Protein AF-T1AI71-F1 (afdb_monomer)

pLDDT: mean 85.9, std 11.47, range [31.42, 97.62]

Structure (mmCIF, N/CA/C/O backbone):
data_AF-T1AI71-F1
#
_entry.id   AF-T1AI71-F1
#
loop_
_atom_site.group_PDB
_atom_site.id
_atom_site.type_symbol
_atom_site.label_atom_id
_atom_site.label_alt_id
_atom_site.label_comp_id
_atom_site.label_asym_id
_atom_site.label_entity_id
_atom_site.label_seq_id
_atom_site.pdbx_PDB_ins_code
_atom_site.Cartn_x
_atom_site.Cartn_y
_atom_site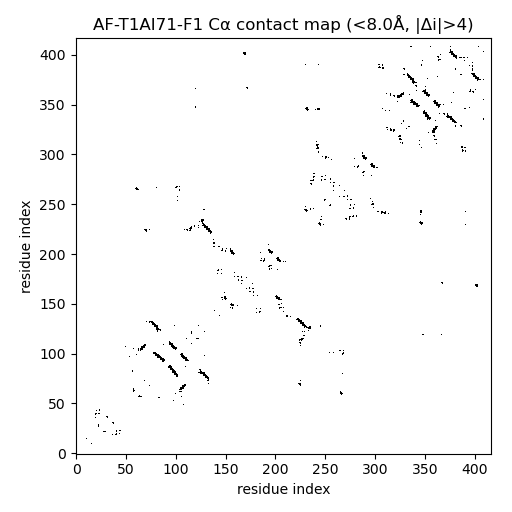.Cartn_z
_atom_site.occupancy
_atom_site.B_iso_or_equiv
_atom_site.auth_seq_id
_atom_site.auth_comp_id
_atom_site.auth_asym_id
_atom_site.auth_atom_id
_atom_site.pdbx_PDB_model_num
ATOM 1 N N . GLU A 1 1 ? -35.282 36.727 -14.142 1.00 38.72 1 GLU A N 1
ATOM 2 C CA . GLU A 1 1 ? -35.037 37.617 -12.989 1.00 38.72 1 GLU A CA 1
ATOM 3 C C . GLU A 1 1 ? -33.607 37.406 -12.494 1.00 38.72 1 GLU A C 1
ATOM 5 O O . GLU A 1 1 ? -33.327 36.439 -11.806 1.00 38.72 1 GLU A O 1
ATOM 10 N N . LYS A 1 2 ? -32.673 38.245 -12.961 1.00 39.09 2 LYS A N 1
ATOM 11 C CA . LYS A 1 2 ? -31.247 38.260 -12.585 1.00 39.09 2 LYS A CA 1
ATOM 12 C C . LYS A 1 2 ? -30.984 39.550 -11.802 1.00 39.09 2 LYS A C 1
ATOM 14 O O . LYS A 1 2 ? -30.406 40.490 -12.331 1.00 39.09 2 LYS A O 1
ATOM 19 N N . PHE A 1 3 ? -31.472 39.623 -10.570 1.00 41.50 3 PHE A N 1
ATOM 20 C CA . PHE A 1 3 ? -31.113 40.701 -9.652 1.00 41.50 3 PHE A CA 1
ATOM 21 C C . PHE A 1 3 ? -30.602 40.059 -8.369 1.00 41.50 3 PHE A C 1
ATOM 23 O O . PHE A 1 3 ? -31.386 39.696 -7.495 1.00 41.50 3 PHE A O 1
ATOM 30 N N . GLY A 1 4 ? -29.280 39.888 -8.280 1.00 47.91 4 GLY A N 1
ATOM 31 C CA . GLY A 1 4 ? -28.628 39.650 -6.999 1.00 47.91 4 GLY A CA 1
ATOM 32 C C . GLY A 1 4 ? -28.888 40.872 -6.127 1.00 47.91 4 GLY A C 1
ATOM 33 O O . GLY A 1 4 ? -28.413 41.963 -6.433 1.00 47.91 4 GLY A O 1
ATOM 34 N N . ARG A 1 5 ? -29.731 40.722 -5.105 1.00 59.28 5 ARG A N 1
ATOM 35 C CA . ARG A 1 5 ? -29.963 41.777 -4.121 1.00 59.28 5 ARG A CA 1
ATOM 36 C C . ARG A 1 5 ? -28.754 41.800 -3.193 1.00 59.28 5 ARG A C 1
ATOM 38 O O . ARG A 1 5 ? -28.598 40.899 -2.378 1.00 59.28 5 ARG A O 1
ATOM 45 N N . THR A 1 6 ? -27.902 42.809 -3.335 1.00 53.38 6 THR A N 1
ATOM 46 C CA . THR A 1 6 ? -26.833 43.079 -2.371 1.00 53.38 6 THR A CA 1
ATOM 47 C C . THR A 1 6 ? -27.471 43.627 -1.097 1.00 53.38 6 THR A C 1
ATOM 49 O O . THR A 1 6 ? -28.117 44.672 -1.128 1.00 53.38 6 THR A O 1
ATOM 52 N N . LEU A 1 7 ? -27.339 42.893 0.005 1.00 59.06 7 LEU A N 1
ATOM 53 C CA . LEU A 1 7 ? -27.780 43.302 1.337 1.00 59.06 7 LEU A CA 1
ATOM 54 C C . LEU A 1 7 ? -26.537 43.596 2.173 1.00 59.06 7 LEU A C 1
ATOM 56 O O . LEU A 1 7 ? -25.740 42.697 2.434 1.00 59.06 7 LEU A O 1
ATOM 60 N N . GLU A 1 8 ? -26.373 44.851 2.580 1.00 55.28 8 GLU A N 1
ATOM 61 C CA . GLU A 1 8 ? -25.350 45.244 3.546 1.00 55.28 8 GLU A CA 1
ATOM 62 C C . GLU A 1 8 ? -25.909 45.029 4.953 1.00 55.28 8 GLU A C 1
ATOM 64 O O . GLU A 1 8 ? -26.863 45.686 5.371 1.00 55.28 8 GLU A O 1
ATOM 69 N N . LEU A 1 9 ? -25.352 44.050 5.662 1.00 60.12 9 LEU A N 1
ATOM 70 C CA . LEU A 1 9 ? -25.762 43.687 7.013 1.00 60.12 9 LEU A CA 1
ATOM 71 C C . LEU A 1 9 ? -24.630 44.051 7.971 1.00 60.12 9 LEU A C 1
ATOM 73 O O . LEU A 1 9 ? -23.521 43.532 7.862 1.00 60.12 9 LEU A O 1
ATOM 77 N N . TYR A 1 10 ? -24.925 44.954 8.902 1.00 53.47 10 TYR A N 1
ATOM 78 C CA . TYR A 1 10 ? -24.028 45.341 9.986 1.00 53.47 10 TYR A CA 1
ATOM 79 C C . TYR A 1 10 ? -24.451 44.585 11.246 1.00 53.47 10 TYR A C 1
A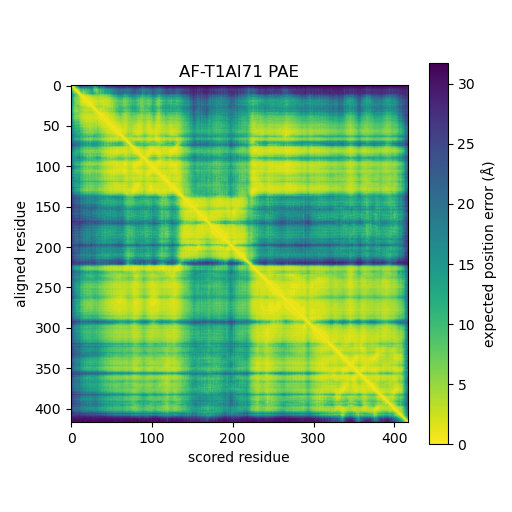TOM 81 O O . TYR A 1 10 ? -25.598 44.693 11.675 1.00 53.47 10 TYR A O 1
ATOM 89 N N . GLY A 1 11 ? -23.541 43.807 11.826 1.00 64.88 11 GLY A N 1
ATOM 90 C CA . GLY A 1 11 ? -23.810 42.986 13.005 1.00 64.88 11 GLY A CA 1
ATOM 91 C C . GLY A 1 11 ? -22.533 42.665 13.769 1.00 64.88 11 GLY A C 1
ATOM 92 O O . GLY A 1 11 ? -21.430 42.965 13.305 1.00 64.88 11 GLY A O 1
ATOM 93 N N . SER A 1 12 ? -22.680 42.074 14.953 1.00 74.88 12 SER A N 1
ATOM 94 C CA . SER A 1 12 ? -21.537 41.570 15.715 1.00 74.88 12 SER A CA 1
ATOM 95 C C . SER A 1 12 ? -20.873 40.387 14.992 1.00 74.88 12 SER A C 1
ATOM 97 O O . SER A 1 12 ? -21.471 39.769 14.108 1.00 74.88 12 SER A O 1
ATOM 99 N N . THR A 1 13 ? -19.645 40.026 15.375 1.00 74.44 13 THR A N 1
ATOM 100 C CA . THR A 1 13 ? -18.952 38.844 14.828 1.00 74.44 13 THR A CA 1
ATOM 101 C C . THR A 1 13 ? -19.789 37.564 14.974 1.00 74.44 13 THR A C 1
ATOM 103 O O . THR A 1 13 ? -19.812 36.738 14.063 1.00 74.44 13 THR A O 1
ATOM 106 N N . GLU A 1 14 ? -20.534 37.426 16.077 1.00 77.38 14 GLU A N 1
ATOM 107 C CA . GLU A 1 14 ? -21.436 36.291 16.318 1.00 77.38 14 GLU A CA 1
ATOM 108 C C . GLU A 1 14 ? -22.623 36.277 15.347 1.00 77.38 14 GLU A C 1
ATOM 110 O O . GLU A 1 14 ? -22.980 35.219 14.827 1.00 77.38 14 GLU A O 1
ATOM 115 N N . ASP A 1 15 ? -23.207 37.440 15.042 1.00 79.19 15 ASP A N 1
ATOM 116 C CA . ASP A 1 15 ? -24.318 37.544 14.089 1.00 79.19 15 ASP A CA 1
ATOM 117 C C . ASP A 1 15 ? -23.875 37.149 12.677 1.00 79.19 15 ASP A C 1
ATOM 119 O O . ASP A 1 15 ? -24.578 36.417 11.979 1.00 79.19 15 ASP A O 1
ATOM 123 N N . VAL A 1 16 ? -22.677 37.580 12.269 1.00 80.00 16 VAL A N 1
ATOM 124 C CA . VAL A 1 16 ? -22.091 37.234 10.967 1.00 80.00 16 VAL A CA 1
ATOM 125 C C . VAL A 1 16 ? -21.820 35.733 10.866 1.00 80.00 16 VAL A C 1
ATOM 127 O O . VAL A 1 16 ? -22.204 35.110 9.874 1.00 80.00 16 VAL A O 1
ATOM 130 N N . GLN A 1 17 ? -21.246 35.124 11.905 1.00 80.44 17 GLN A N 1
ATOM 131 C CA . GLN A 1 17 ? -21.021 33.679 11.948 1.00 80.44 17 GLN A CA 1
ATOM 132 C C . GLN A 1 17 ? -22.342 32.895 11.892 1.00 80.44 17 GLN A C 1
ATOM 134 O O . GLN A 1 17 ? -22.463 31.927 11.140 1.00 80.44 17 GLN A O 1
ATOM 139 N N . ARG A 1 18 ? -23.373 33.357 12.609 1.00 84.06 18 ARG A N 1
ATOM 140 C CA . ARG A 1 18 ? -24.712 32.753 12.594 1.00 84.06 18 ARG A CA 1
ATOM 141 C C . ARG A 1 18 ? -25.387 32.863 11.228 1.00 84.06 18 ARG A C 1
ATOM 143 O O . ARG A 1 18 ? -26.072 31.935 10.803 1.00 84.06 18 ARG A O 1
ATOM 150 N N . MET A 1 19 ? -25.195 33.970 10.512 1.00 82.44 19 MET A N 1
ATOM 151 C CA . MET A 1 19 ? -25.689 34.115 9.138 1.00 82.44 19 MET A CA 1
ATOM 152 C C . MET A 1 19 ? -25.006 33.142 8.178 1.00 82.44 19 MET A C 1
ATOM 154 O O . MET A 1 19 ? -25.689 32.502 7.374 1.00 82.44 19 MET A O 1
ATOM 158 N N . VAL A 1 20 ? -23.680 32.995 8.278 1.00 84.25 20 VAL A N 1
ATOM 159 C CA . VAL A 1 20 ? -22.929 31.998 7.503 1.00 84.25 20 VAL A CA 1
ATOM 160 C C . VAL A 1 20 ? -23.467 30.596 7.806 1.00 84.25 20 VAL A C 1
ATOM 162 O O . VAL A 1 20 ? -23.832 29.873 6.878 1.00 84.25 20 VAL A O 1
ATOM 165 N N . GLU A 1 21 ? -23.657 30.247 9.079 1.00 83.50 21 GLU A N 1
ATOM 166 C CA . GLU A 1 21 ? -24.233 28.962 9.492 1.00 83.50 21 GLU A CA 1
ATOM 167 C C . GLU A 1 21 ? -25.629 28.716 8.897 1.00 83.50 21 GLU A C 1
ATOM 169 O O . GLU A 1 21 ? -25.898 27.651 8.331 1.00 83.50 21 GLU A O 1
ATOM 174 N N . LEU A 1 22 ? -26.525 29.705 8.985 1.00 85.75 22 LEU A N 1
ATOM 175 C CA . LEU A 1 22 ? -27.879 29.615 8.437 1.00 85.75 22 LEU A CA 1
ATOM 176 C C . LEU A 1 22 ? -27.865 29.449 6.916 1.00 85.75 22 LEU A C 1
ATOM 178 O O . LEU A 1 22 ? -28.689 28.690 6.395 1.00 85.75 22 LEU A O 1
ATOM 182 N N . SER A 1 23 ? -26.932 30.114 6.227 1.00 84.94 23 SER A N 1
ATOM 183 C CA . SER A 1 23 ? -26.770 30.000 4.777 1.00 84.94 23 SER A CA 1
ATOM 184 C C . SER A 1 23 ? -26.378 28.585 4.354 1.00 84.94 23 SER A C 1
ATOM 186 O O . SER A 1 23 ? -26.981 28.041 3.428 1.00 84.94 23 SER A O 1
ATOM 188 N N . VAL A 1 24 ? -25.463 27.940 5.089 1.00 84.56 24 VAL A N 1
ATOM 189 C CA . VAL A 1 24 ? -25.078 26.541 4.857 1.00 84.56 24 VAL A CA 1
ATOM 190 C C . VAL A 1 24 ? -26.244 25.607 5.183 1.00 84.56 24 VAL A C 1
ATOM 192 O O . VAL A 1 24 ? -26.643 24.787 4.354 1.00 84.56 24 VAL A O 1
ATOM 195 N N . LYS A 1 25 ? -26.851 25.770 6.367 1.00 84.69 25 LYS A N 1
ATOM 196 C CA . LYS A 1 25 ? -27.935 24.910 6.867 1.00 84.69 25 LYS A CA 1
ATOM 197 C C . LYS A 1 25 ? -29.139 24.864 5.923 1.00 84.69 25 LYS A C 1
ATOM 199 O O . LYS A 1 25 ? -29.709 23.791 5.721 1.00 84.69 25 LYS A O 1
ATOM 204 N N . HIS A 1 26 ? -29.513 26.004 5.342 1.00 86.75 26 HIS A N 1
ATOM 205 C CA . HIS A 1 26 ? -30.666 26.126 4.442 1.00 86.75 26 HIS A CA 1
ATOM 206 C C . HIS A 1 26 ? -30.288 26.093 2.953 1.00 86.75 26 HIS A C 1
ATOM 208 O O . HIS A 1 26 ? -31.158 26.323 2.117 1.00 86.75 26 HIS A O 1
ATOM 214 N N . LYS A 1 27 ? -29.025 25.782 2.612 1.00 82.62 27 LYS A N 1
ATOM 215 C CA . LYS A 1 27 ? -28.511 25.736 1.229 1.00 82.62 27 LYS A CA 1
ATOM 216 C C . LYS A 1 27 ? -28.829 27.008 0.429 1.00 82.62 27 LYS A C 1
ATOM 218 O O . LYS A 1 27 ? -29.265 26.936 -0.719 1.00 82.62 27 LYS A O 1
ATOM 223 N N . LEU A 1 28 ? -28.657 28.169 1.055 1.00 83.75 28 LEU A N 1
ATOM 224 C CA . LEU A 1 28 ? -28.941 29.451 0.418 1.00 83.75 28 LEU A CA 1
ATOM 225 C C . LEU A 1 28 ? -27.837 29.799 -0.591 1.00 83.75 28 LEU A C 1
ATOM 227 O O . LEU A 1 28 ? -26.647 29.679 -0.288 1.00 83.75 28 LEU A O 1
ATOM 231 N N . ASP A 1 29 ? -28.235 30.275 -1.771 1.00 81.25 29 ASP A N 1
ATOM 232 C CA . ASP A 1 29 ? -27.316 30.807 -2.782 1.00 81.25 29 ASP A CA 1
ATOM 233 C C . ASP A 1 29 ? -26.970 32.268 -2.453 1.00 81.25 29 ASP A C 1
ATOM 235 O O . ASP A 1 29 ? -27.597 33.216 -2.927 1.00 81.25 29 ASP A O 1
ATOM 239 N N . VAL A 1 30 ? -26.032 32.438 -1.522 1.00 81.12 30 VAL A N 1
ATOM 240 C CA . VAL A 1 30 ? -25.548 33.738 -1.036 1.00 81.12 30 VAL A CA 1
ATOM 241 C C . VAL A 1 30 ? -24.072 33.850 -1.381 1.00 81.12 30 VAL A C 1
ATOM 243 O O . VAL A 1 30 ? -23.360 32.861 -1.294 1.00 81.12 30 VAL A O 1
ATOM 246 N N . THR A 1 31 ? -23.575 35.034 -1.717 1.00 81.50 31 THR A N 1
ATOM 247 C CA . THR A 1 31 ? -22.132 35.299 -1.824 1.00 81.50 31 THR A CA 1
ATOM 248 C C . THR A 1 31 ? -21.818 36.490 -0.943 1.00 81.50 31 THR A C 1
ATOM 250 O O . THR A 1 31 ? -22.474 37.525 -1.053 1.00 81.50 31 THR A O 1
ATOM 253 N N . PHE A 1 32 ? -20.846 36.341 -0.049 1.00 82.81 32 PHE A N 1
ATOM 254 C CA . PHE A 1 32 ? -20.411 37.427 0.818 1.00 82.81 32 PHE A CA 1
ATOM 255 C C . PHE A 1 32 ? -19.390 38.295 0.083 1.00 82.81 32 PHE A C 1
ATOM 257 O O . PHE A 1 32 ? -18.566 37.788 -0.677 1.00 82.81 32 PHE A O 1
ATOM 264 N N . THR A 1 33 ? -19.427 39.606 0.309 1.00 83.94 33 THR A N 1
ATOM 265 C CA . THR A 1 33 ? -18.428 40.523 -0.260 1.00 83.94 33 THR A CA 1
ATOM 266 C C . THR A 1 33 ? -17.045 40.304 0.363 1.00 83.94 33 THR A C 1
ATOM 268 O O . THR A 1 33 ? -16.039 40.482 -0.315 1.00 83.94 33 THR A O 1
ATOM 271 N N . ASP A 1 34 ? -16.989 39.891 1.635 1.00 82.69 34 ASP A N 1
ATOM 272 C CA . ASP A 1 34 ? -15.746 39.516 2.316 1.00 82.69 34 ASP A CA 1
ATOM 273 C C . ASP A 1 34 ? -15.321 38.085 1.916 1.00 82.69 34 ASP A C 1
ATOM 275 O O . ASP A 1 34 ? -16.065 37.132 2.187 1.00 82.69 34 ASP A O 1
ATOM 279 N N . PRO A 1 35 ? -14.131 37.899 1.306 1.00 85.44 35 PRO A N 1
ATOM 280 C CA . PRO A 1 35 ? -13.604 36.582 0.954 1.00 85.44 35 PRO A CA 1
ATOM 281 C C . PRO A 1 35 ? -13.530 35.607 2.135 1.00 85.44 35 PRO A C 1
ATOM 283 O O . PRO A 1 35 ? -13.861 34.436 1.962 1.00 85.44 35 PRO A O 1
ATOM 286 N N . ARG A 1 36 ? -13.196 36.082 3.343 1.00 84.50 36 ARG A N 1
ATOM 287 C CA . ARG A 1 36 ? -13.057 35.229 4.538 1.00 84.50 36 ARG A CA 1
ATOM 288 C C . ARG A 1 36 ? -14.378 34.589 4.952 1.00 84.50 36 ARG A C 1
ATOM 290 O O . ARG A 1 36 ? -14.404 33.472 5.453 1.00 84.50 36 ARG A O 1
ATOM 297 N N . LEU A 1 37 ? -15.496 35.283 4.733 1.00 84.88 37 LEU A N 1
ATOM 298 C CA . LEU A 1 37 ? -16.827 34.746 5.025 1.00 84.88 37 LEU A CA 1
ATOM 299 C C . LEU A 1 37 ? -17.258 33.699 3.996 1.00 84.88 37 LEU A C 1
ATOM 301 O O . LEU A 1 37 ? -17.994 32.774 4.337 1.00 84.88 37 LEU A O 1
ATOM 305 N N . ASN A 1 38 ? -16.790 33.813 2.750 1.00 84.06 38 ASN A N 1
ATOM 306 C CA . ASN A 1 38 ? -16.987 32.761 1.755 1.00 84.06 38 ASN A CA 1
ATOM 307 C C . ASN A 1 38 ? -16.142 31.523 2.076 1.00 84.06 38 ASN A C 1
ATOM 309 O O . ASN A 1 38 ? -16.671 30.421 1.967 1.00 84.06 38 ASN A O 1
ATOM 313 N N . GLU A 1 39 ? -14.891 31.699 2.512 1.00 85.00 39 GLU A N 1
ATOM 314 C CA . GLU A 1 39 ? -14.028 30.610 3.000 1.00 85.00 39 GLU A CA 1
ATOM 315 C C . GLU A 1 39 ? -14.681 29.896 4.191 1.00 85.00 39 GLU A C 1
ATOM 317 O O . GLU A 1 39 ? -14.934 28.697 4.120 1.00 85.00 39 GLU A O 1
ATOM 322 N N . LEU A 1 40 ? -15.107 30.639 5.220 1.00 85.12 40 LEU A N 1
ATOM 323 C CA . LEU A 1 40 ? -15.814 30.074 6.373 1.00 85.12 40 LEU A CA 1
ATOM 324 C C . LEU A 1 40 ? -17.098 29.331 5.966 1.00 85.12 40 LEU A C 1
ATOM 326 O O . LEU A 1 40 ? -17.397 28.260 6.490 1.00 85.12 40 LEU A O 1
ATOM 330 N N . ARG A 1 41 ? -17.877 29.873 5.019 1.00 85.62 41 ARG A N 1
ATOM 331 C CA . ARG A 1 41 ? -19.079 29.197 4.504 1.00 85.62 41 ARG A CA 1
ATOM 332 C C . ARG A 1 41 ? -18.736 27.881 3.810 1.00 85.62 41 ARG A C 1
ATOM 334 O O . ARG A 1 41 ? -19.478 26.913 3.972 1.00 85.62 41 ARG A O 1
ATOM 341 N N . GLN A 1 42 ? -17.658 27.857 3.028 1.00 84.25 42 GLN A N 1
ATOM 342 C CA . GLN A 1 42 ? -17.171 26.645 2.373 1.00 84.25 42 GLN A CA 1
ATOM 343 C C . GLN A 1 42 ? -16.729 25.617 3.414 1.00 84.25 42 GLN A C 1
ATOM 345 O O . GLN A 1 42 ? -17.255 24.509 3.398 1.00 84.25 42 GLN A O 1
ATOM 350 N N . GLU A 1 43 ? -15.893 26.004 4.379 1.00 83.88 43 GLU A N 1
ATOM 351 C CA . GLU A 1 43 ? -15.438 25.134 5.471 1.00 83.88 43 GLU A CA 1
ATOM 352 C C . GLU A 1 43 ? -16.614 24.552 6.270 1.00 83.88 43 GLU A C 1
ATOM 354 O O . GLU A 1 43 ? -16.699 23.343 6.484 1.00 83.88 43 GLU A O 1
ATOM 359 N N . MET A 1 44 ? -17.584 25.383 6.666 1.00 85.62 44 MET A N 1
ATOM 360 C CA . MET A 1 44 ? -18.784 24.919 7.372 1.00 85.62 44 MET A CA 1
ATOM 361 C C . MET A 1 44 ? -19.656 23.998 6.507 1.00 85.62 44 MET A C 1
ATOM 363 O O . MET A 1 44 ? -20.271 23.058 7.021 1.00 85.62 44 MET A O 1
ATOM 367 N N . GLY A 1 45 ? -19.731 24.262 5.200 1.00 84.94 45 GLY A N 1
ATOM 368 C CA . GLY A 1 45 ? -20.412 23.408 4.230 1.00 84.94 45 GLY A CA 1
ATOM 369 C C . GLY A 1 45 ? -19.762 22.036 4.108 1.00 84.94 45 GLY A C 1
ATOM 370 O O . GLY A 1 45 ? -20.462 21.025 4.195 1.00 84.94 45 GLY A O 1
ATOM 371 N N . GLU A 1 46 ? -18.437 22.002 3.987 1.00 84.50 46 GLU A N 1
ATOM 372 C CA . GLU A 1 46 ? -17.640 20.777 3.963 1.00 84.50 46 GLU A CA 1
ATOM 373 C C . GLU A 1 46 ? -17.817 19.983 5.260 1.00 84.50 46 GLU A C 1
ATOM 375 O O . GLU A 1 46 ? -18.160 18.803 5.210 1.00 84.50 46 GLU A O 1
ATOM 380 N N . GLN A 1 47 ? -17.712 20.631 6.423 1.00 85.44 47 GLN A N 1
ATOM 381 C CA . GLN A 1 47 ? -17.943 19.998 7.727 1.00 85.44 47 GLN A CA 1
ATOM 382 C C . GLN A 1 47 ? -19.343 19.373 7.832 1.00 85.44 47 GLN A C 1
ATOM 384 O O . GLN A 1 47 ? -19.487 18.225 8.260 1.00 85.44 47 GLN A O 1
ATOM 389 N N . GLN A 1 48 ? -20.398 20.079 7.400 1.00 85.44 48 GLN A N 1
ATOM 390 C CA . GLN A 1 48 ? -21.754 19.517 7.389 1.00 85.44 48 GLN A CA 1
ATOM 391 C C . GLN A 1 48 ? -21.905 18.352 6.4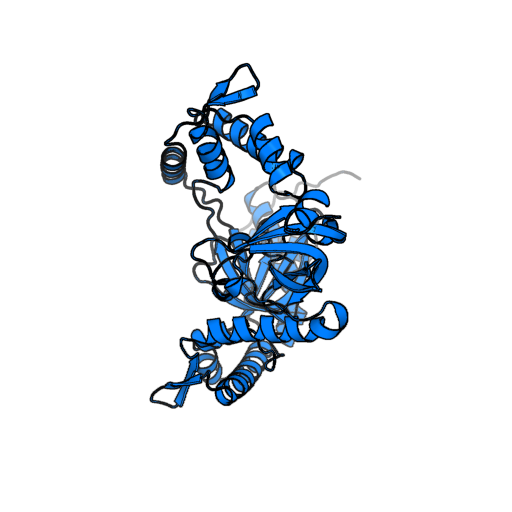04 1.00 85.44 48 GLN A C 1
ATOM 393 O O . GLN A 1 48 ? -22.647 17.408 6.690 1.00 85.44 48 GLN A O 1
ATOM 398 N N . GLN A 1 49 ? -21.245 18.404 5.245 1.00 87.12 49 GLN A N 1
ATOM 399 C CA . GLN A 1 49 ? -21.259 17.316 4.270 1.00 87.12 49 GLN A CA 1
ATOM 400 C C . GLN A 1 49 ? -20.560 16.073 4.828 1.00 87.12 49 GLN A C 1
ATOM 402 O O . GLN A 1 49 ? -21.144 14.988 4.797 1.00 87.12 49 GLN A O 1
ATOM 407 N N . ILE A 1 50 ? -19.368 16.240 5.404 1.00 90.44 50 ILE A N 1
ATOM 408 C CA . ILE A 1 50 ? -18.606 15.171 6.057 1.00 90.44 50 ILE A CA 1
ATOM 409 C C . ILE A 1 50 ? -19.438 14.550 7.178 1.00 90.44 50 ILE A C 1
ATOM 411 O O . ILE A 1 50 ? -19.633 13.337 7.194 1.00 90.44 50 ILE A O 1
ATOM 415 N N . ALA A 1 51 ? -20.020 15.366 8.061 1.00 88.44 51 ALA A N 1
ATOM 416 C CA . ALA A 1 51 ? -20.852 14.877 9.157 1.00 88.44 51 ALA A CA 1
ATOM 417 C C . ALA A 1 51 ? -22.057 14.053 8.666 1.00 88.44 51 ALA A C 1
ATOM 419 O O . ALA A 1 51 ? -22.401 13.039 9.271 1.00 88.44 51 ALA A O 1
ATOM 420 N N . ARG A 1 52 ? -22.691 14.440 7.548 1.00 89.94 52 ARG A N 1
ATOM 421 C CA . ARG A 1 52 ? -23.788 13.659 6.941 1.00 89.94 52 ARG A CA 1
ATOM 422 C C . ARG A 1 52 ? -23.311 12.311 6.412 1.00 89.94 52 ARG A C 1
ATOM 424 O O . ARG A 1 52 ? -23.999 11.316 6.619 1.00 89.94 52 ARG A O 1
ATOM 431 N N . VAL A 1 53 ? -22.164 12.291 5.737 1.00 91.56 53 VAL A N 1
ATOM 432 C CA . VAL A 1 53 ? -21.563 11.077 5.165 1.00 91.56 53 VAL A CA 1
ATOM 433 C C . VAL A 1 53 ? -21.095 10.119 6.262 1.00 91.56 53 VAL A C 1
ATOM 435 O O . VAL A 1 53 ? -21.280 8.910 6.145 1.00 91.56 53 VAL A O 1
ATOM 438 N N . LEU A 1 54 ? -20.531 10.652 7.346 1.00 94.56 54 LEU A N 1
ATOM 439 C CA . LEU A 1 54 ? -20.027 9.860 8.464 1.00 94.56 54 LEU A CA 1
ATOM 440 C C . LEU A 1 54 ? -21.112 9.422 9.442 1.00 94.56 54 LEU A C 1
ATOM 442 O O . LEU A 1 54 ? -20.888 8.462 10.165 1.00 94.56 54 LEU A O 1
ATOM 446 N N . LYS A 1 55 ? -22.282 10.069 9.477 1.00 94.00 55 LYS A N 1
ATOM 447 C CA . LYS A 1 55 ? -23.369 9.711 10.400 1.00 94.00 55 LYS A CA 1
ATOM 448 C C . LYS A 1 55 ? -23.654 8.195 10.479 1.00 94.00 55 LYS A C 1
ATOM 450 O O . LYS A 1 55 ? -23.611 7.679 11.594 1.00 94.00 55 LYS A O 1
ATOM 455 N N . PRO A 1 56 ? -23.891 7.463 9.369 1.00 95.06 56 PRO A N 1
ATOM 456 C CA . PRO A 1 56 ? -24.117 6.017 9.442 1.00 95.06 56 PRO A CA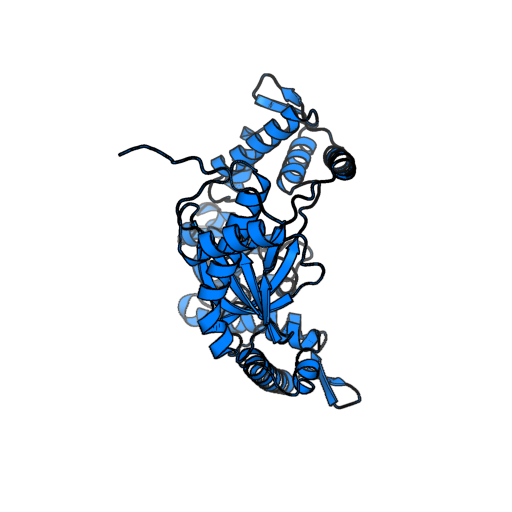 1
ATOM 457 C C . PRO A 1 56 ? -22.895 5.246 9.961 1.00 95.06 56 PRO A C 1
ATOM 459 O O . PRO A 1 56 ? -23.054 4.271 10.687 1.00 95.06 56 PRO A O 1
ATOM 462 N N . VAL A 1 57 ? -21.680 5.694 9.629 1.00 94.88 57 VAL A N 1
ATOM 463 C CA . VAL A 1 57 ? -20.427 5.083 10.101 1.00 94.88 57 VAL A CA 1
ATOM 464 C C . VAL A 1 57 ? -20.279 5.257 11.614 1.00 94.88 57 VAL A C 1
ATOM 466 O O . VAL A 1 57 ? -19.984 4.303 12.321 1.00 94.88 57 VAL A O 1
ATOM 469 N N . LEU A 1 58 ? -20.534 6.461 12.124 1.00 95.56 58 LEU A N 1
ATOM 470 C CA . LEU A 1 58 ? -20.465 6.789 13.549 1.00 95.56 58 LEU A CA 1
ATOM 471 C C . LEU A 1 58 ? -21.502 6.011 14.368 1.00 95.56 58 LEU A C 1
ATOM 473 O O . LEU A 1 58 ? -21.190 5.505 15.445 1.00 95.56 58 LEU A O 1
ATOM 477 N N . GLU A 1 59 ? -22.718 5.862 13.836 1.00 94.81 59 GLU A N 1
ATOM 478 C CA . GLU A 1 59 ? -23.767 5.035 14.441 1.00 94.81 59 GLU A CA 1
ATOM 479 C C . GLU A 1 59 ? -23.353 3.556 14.518 1.00 94.81 59 GLU A C 1
ATOM 481 O O . GLU A 1 59 ? -23.559 2.928 15.556 1.00 94.81 59 GLU A O 1
ATOM 486 N N . GLN A 1 60 ? -22.730 3.021 13.460 1.00 94.00 60 GLN A N 1
ATOM 487 C CA . GLN A 1 60 ? -22.216 1.646 13.414 1.00 94.00 60 GLN A CA 1
ATOM 488 C C . GLN A 1 60 ? -21.015 1.419 14.338 1.00 94.00 60 GLN A C 1
ATOM 490 O O . GLN A 1 60 ? -20.906 0.359 14.950 1.00 94.00 60 GLN A O 1
ATOM 495 N N . GLU A 1 61 ? -20.120 2.398 14.457 1.00 94.62 61 GLU A N 1
ATOM 496 C CA . GLU A 1 61 ? -18.960 2.343 15.352 1.00 94.62 61 GLU A CA 1
ATOM 497 C C . GLU A 1 61 ? -19.313 2.645 16.814 1.00 94.62 61 GLU A C 1
ATOM 499 O O . GLU A 1 61 ? -18.463 2.502 17.690 1.00 94.62 61 GLU A O 1
ATOM 504 N N . HIS A 1 62 ? -20.555 3.049 17.096 1.00 92.69 62 HIS A N 1
ATOM 505 C CA . HIS A 1 62 ? -21.000 3.484 18.421 1.00 92.69 62 HIS A CA 1
ATOM 506 C C . HIS A 1 62 ? -20.125 4.602 19.019 1.00 92.69 62 HIS A C 1
ATOM 508 O O . HIS A 1 62 ? -19.955 4.694 20.235 1.00 92.69 62 HIS A O 1
ATOM 514 N N . THR A 1 63 ? -19.609 5.492 18.167 1.00 90.19 63 THR A N 1
ATOM 515 C CA . THR A 1 63 ? -18.801 6.653 18.562 1.00 90.19 63 THR A CA 1
ATOM 516 C C . THR A 1 63 ? -19.412 7.943 18.031 1.00 90.19 63 THR A C 1
ATOM 518 O O . THR A 1 63 ? -20.159 7.954 17.056 1.00 90.19 63 THR A O 1
ATOM 521 N N . ARG A 1 64 ? -19.119 9.060 18.694 1.00 86.12 64 ARG A N 1
ATOM 522 C CA . ARG A 1 64 ? -19.477 10.407 18.216 1.00 86.12 64 ARG A CA 1
ATOM 523 C C . ARG A 1 64 ? -18.258 11.192 17.749 1.00 86.12 64 ARG A C 1
ATOM 525 O O . ARG A 1 64 ? -18.410 12.307 17.260 1.00 86.12 64 ARG A O 1
ATOM 532 N N . GLU A 1 65 ? -17.070 10.627 17.924 1.00 88.88 65 GLU A N 1
ATOM 533 C CA . GLU A 1 65 ? -15.814 11.298 17.640 1.00 88.88 65 GLU A CA 1
ATOM 534 C C . GLU A 1 65 ? -15.348 10.972 16.224 1.00 88.88 65 GLU A C 1
ATOM 536 O O . GLU A 1 65 ? -15.122 9.812 15.869 1.00 88.88 65 GLU A O 1
ATOM 541 N N . PHE A 1 66 ? -15.170 12.020 15.423 1.00 92.94 66 PHE A N 1
ATOM 542 C CA . PHE A 1 66 ? -14.465 11.928 14.156 1.00 92.94 66 PHE A CA 1
ATOM 543 C C . PHE A 1 66 ? -13.413 13.026 14.046 1.00 92.94 66 PHE A C 1
ATOM 545 O O . PHE A 1 66 ? -13.523 14.080 14.674 1.00 92.94 66 PHE A O 1
ATOM 552 N N . VAL A 1 67 ? -12.395 12.765 13.235 1.00 91.94 67 VAL A N 1
ATOM 553 C CA . VAL A 1 67 ? -11.307 13.693 12.932 1.00 91.94 67 VAL A CA 1
ATOM 554 C C . VAL A 1 67 ? -11.243 13.855 11.423 1.00 91.94 67 VAL A C 1
ATOM 556 O O . VAL A 1 67 ? -11.153 12.867 10.695 1.00 91.94 67 VAL A O 1
ATOM 559 N N . GLN A 1 68 ? -11.286 15.094 10.939 1.00 91.56 68 GLN A N 1
ATOM 560 C CA . GLN A 1 68 ? -10.929 15.383 9.555 1.00 91.56 68 GLN A CA 1
ATOM 561 C C . GLN A 1 68 ? -9.406 15.433 9.458 1.00 91.56 68 GLN A C 1
ATOM 563 O O . GLN A 1 68 ? -8.759 16.269 10.073 1.00 91.56 68 GLN A O 1
ATOM 568 N N . VAL A 1 69 ? -8.830 14.508 8.703 1.00 88.25 69 VAL A N 1
ATOM 569 C CA . VAL A 1 69 ? -7.389 14.373 8.542 1.00 88.25 69 VAL A CA 1
ATOM 570 C C . VAL A 1 69 ? -6.915 15.248 7.391 1.00 88.25 69 VAL A C 1
ATOM 572 O O . VAL A 1 69 ? -7.328 15.081 6.239 1.00 88.25 69 VAL A O 1
ATOM 575 N N . SER A 1 70 ? -5.976 16.137 7.701 1.00 83.94 70 SER A N 1
ATOM 576 C CA . SER A 1 70 ? -5.263 16.969 6.737 1.00 83.94 70 SER A CA 1
ATOM 577 C C . SER A 1 70 ? -3.752 16.709 6.792 1.00 83.94 70 SER A C 1
ATOM 579 O O . SER A 1 70 ? -3.229 16.086 7.716 1.00 83.94 70 SER A O 1
ATOM 581 N N . LYS A 1 71 ? -3.007 17.194 5.788 1.00 74.69 71 LYS A N 1
ATOM 582 C CA . LYS A 1 71 ? -1.533 17.091 5.767 1.00 74.69 71 LYS A CA 1
ATOM 583 C C . LYS A 1 71 ? -0.866 17.839 6.933 1.00 74.69 71 LYS A C 1
ATOM 585 O O . LYS A 1 71 ? 0.296 17.562 7.236 1.00 74.69 71 LYS A O 1
ATOM 590 N N . ASP A 1 72 ? -1.570 18.797 7.530 1.00 74.31 72 ASP A N 1
ATOM 591 C CA . ASP A 1 72 ? -1.050 19.680 8.571 1.00 74.31 72 ASP A CA 1
ATOM 592 C C . ASP A 1 72 ? -1.427 19.189 9.976 1.00 74.31 72 ASP A C 1
ATOM 594 O O . ASP A 1 72 ? -0.649 19.383 10.907 1.00 74.31 72 ASP A O 1
ATOM 598 N N . GLU A 1 73 ? -2.530 18.448 10.105 1.00 75.06 73 GLU A N 1
ATOM 599 C CA . GLU A 1 73 ? -3.056 17.929 11.379 1.00 75.06 73 GLU A CA 1
ATOM 600 C C . GLU A 1 73 ? -2.758 16.439 11.617 1.00 75.06 73 GLU A C 1
ATOM 602 O O . GLU A 1 73 ? -3.276 15.850 12.562 1.00 75.06 73 GLU A O 1
ATOM 607 N N . LEU A 1 74 ? -1.896 15.821 10.800 1.00 79.75 74 LEU A N 1
ATOM 608 C CA . LEU A 1 74 ? -1.470 14.425 10.960 1.00 79.75 74 LEU A CA 1
ATOM 609 C C . LEU A 1 74 ? 0.010 14.327 11.393 1.00 79.75 74 LEU A C 1
ATOM 611 O O . LEU A 1 74 ? 0.874 14.022 10.560 1.00 79.75 74 LEU A O 1
ATOM 615 N N . PRO A 1 75 ? 0.345 14.633 12.665 1.00 70.56 75 PRO A N 1
ATOM 616 C CA . PRO A 1 75 ? 1.713 14.533 13.170 1.00 70.56 75 PRO A CA 1
ATOM 617 C C . PRO A 1 75 ? 2.157 13.080 13.378 1.00 70.56 75 PRO A C 1
ATOM 619 O O . PRO A 1 75 ? 3.320 12.766 13.130 1.00 70.56 75 PRO A O 1
ATOM 622 N N . GLU A 1 76 ? 1.238 12.199 13.781 1.00 85.12 76 GLU A N 1
ATOM 623 C CA . GLU A 1 76 ? 1.500 10.779 14.024 1.00 85.12 76 GLU A CA 1
ATOM 624 C C . GLU A 1 76 ? 0.711 9.896 13.045 1.00 85.12 76 GLU A C 1
ATOM 626 O O . GLU A 1 76 ? -0.401 10.262 12.649 1.00 85.12 76 GLU A O 1
ATOM 631 N N . PRO A 1 77 ? 1.269 8.749 12.610 1.00 90.88 77 PRO A N 1
ATOM 632 C CA . PRO A 1 77 ? 0.540 7.817 11.763 1.00 90.88 77 PRO A CA 1
ATOM 633 C C . PRO A 1 77 ? -0.655 7.203 12.494 1.00 90.88 77 PRO A C 1
ATOM 635 O O . PRO A 1 77 ? -0.509 6.705 13.607 1.00 90.88 77 PRO A O 1
ATOM 638 N N . VAL A 1 78 ? -1.805 7.163 11.828 1.00 92.88 78 VAL A N 1
ATOM 639 C CA . VAL A 1 78 ? -3.038 6.560 12.349 1.00 92.88 78 VAL A CA 1
ATOM 640 C C . VAL A 1 78 ? -3.238 5.192 11.713 1.00 92.88 78 VAL A C 1
ATOM 642 O O . VAL A 1 78 ? -3.278 5.082 10.486 1.00 92.88 78 VAL A O 1
ATOM 645 N N . GLN A 1 79 ? -3.391 4.154 12.532 1.00 94.94 79 GLN A N 1
ATOM 646 C CA . GLN A 1 79 ? -3.763 2.809 12.090 1.00 94.94 79 GLN A CA 1
ATOM 647 C C . GLN A 1 79 ? -5.263 2.603 12.268 1.00 94.94 79 GLN A C 1
ATOM 649 O O . GLN A 1 79 ? -5.837 3.012 13.276 1.00 94.94 79 GLN A O 1
ATOM 654 N N . GLY A 1 80 ? -5.905 1.935 11.316 1.00 95.81 80 GLY A N 1
ATOM 655 C CA . GLY A 1 80 ? -7.323 1.629 11.434 1.00 95.81 80 GLY A CA 1
ATOM 656 C C . GLY A 1 80 ? -7.883 0.876 10.243 1.00 95.81 80 GLY A C 1
ATOM 657 O O . GLY A 1 80 ? -7.191 0.636 9.256 1.00 95.81 80 GLY A O 1
ATOM 658 N N . VAL A 1 81 ? -9.148 0.487 10.341 1.00 97.19 81 VAL A N 1
ATOM 659 C CA . VAL A 1 81 ? -9.848 -0.246 9.282 1.00 97.19 81 VAL A CA 1
ATOM 660 C C . VAL A 1 81 ? -10.637 0.736 8.430 1.00 97.19 81 VAL A C 1
ATOM 662 O O . VAL A 1 81 ? -11.328 1.609 8.955 1.00 97.19 81 VAL A O 1
ATOM 665 N N . VAL A 1 82 ? -10.571 0.592 7.109 1.00 97.31 82 VAL A N 1
ATOM 666 C CA . VAL A 1 82 ? -11.428 1.364 6.204 1.00 97.31 82 VAL A CA 1
ATOM 667 C C . VAL A 1 82 ? -12.881 0.935 6.407 1.00 97.31 82 VAL A C 1
ATOM 669 O O . VAL A 1 82 ? -13.247 -0.201 6.111 1.00 97.31 82 VAL A O 1
ATOM 672 N N . VAL A 1 83 ? -13.720 1.852 6.878 1.00 96.62 83 VAL A N 1
ATOM 673 C CA . VAL A 1 83 ? -15.150 1.619 7.149 1.00 96.62 83 VAL A CA 1
ATOM 674 C C . VAL A 1 83 ? -16.057 2.248 6.095 1.00 96.62 83 VAL A C 1
ATOM 676 O O . VAL A 1 83 ? -17.177 1.788 5.895 1.00 96.62 83 VAL A O 1
ATOM 679 N N . ALA A 1 84 ? -15.567 3.250 5.359 1.00 96.31 84 ALA A N 1
ATOM 680 C CA . ALA A 1 84 ? -16.251 3.771 4.180 1.00 96.31 84 ALA A CA 1
ATOM 681 C C . ALA A 1 84 ? -15.268 4.343 3.152 1.00 96.31 84 ALA A C 1
ATOM 683 O O . ALA A 1 84 ? -14.198 4.844 3.497 1.00 96.31 84 ALA A O 1
ATOM 684 N N . ARG A 1 85 ? -15.677 4.310 1.883 1.00 95.88 85 ARG A N 1
ATOM 685 C CA . ARG A 1 85 ? -15.036 4.989 0.752 1.00 95.88 85 ARG A CA 1
ATOM 686 C C . ARG A 1 85 ? -16.130 5.579 -0.126 1.00 95.88 85 ARG A C 1
ATOM 688 O O . ARG A 1 85 ? -17.170 4.946 -0.305 1.00 95.88 85 ARG A O 1
ATOM 695 N N . GLY A 1 86 ? -15.899 6.758 -0.682 1.00 94.12 86 GLY A N 1
ATOM 696 C CA . GLY A 1 86 ? -16.853 7.377 -1.594 1.00 94.12 86 GLY A CA 1
ATOM 697 C C . GLY A 1 86 ? -16.293 8.613 -2.277 1.00 94.12 86 GLY A C 1
ATOM 698 O O . GLY A 1 86 ? -15.108 8.916 -2.166 1.00 94.12 86 GLY A O 1
ATOM 699 N N . VAL A 1 87 ? -17.160 9.336 -2.982 1.00 90.94 87 VAL A N 1
ATOM 700 C CA . VAL A 1 87 ? -16.804 10.579 -3.674 1.00 90.94 87 VAL A CA 1
ATOM 701 C C . VAL A 1 87 ? -16.879 11.742 -2.686 1.00 90.94 87 VAL A C 1
ATOM 703 O O . VAL A 1 87 ? -17.922 11.989 -2.085 1.00 90.94 87 VAL A O 1
ATOM 706 N N . ALA A 1 88 ? -15.767 12.452 -2.509 1.00 86.69 88 ALA A N 1
ATOM 707 C CA . ALA A 1 88 ? -15.687 13.670 -1.708 1.00 86.69 88 ALA A CA 1
ATOM 708 C C . ALA A 1 88 ? -16.203 14.883 -2.494 1.00 86.69 88 ALA A C 1
ATOM 710 O O . ALA A 1 88 ? -16.884 15.746 -1.944 1.00 86.69 88 ALA A O 1
ATOM 711 N N . ASN A 1 89 ? -15.881 14.939 -3.791 1.00 81.69 89 ASN A N 1
ATOM 712 C CA . ASN A 1 89 ? -16.261 16.030 -4.680 1.00 81.69 89 ASN A CA 1
ATOM 713 C C . ASN A 1 89 ? -16.593 15.492 -6.080 1.00 81.69 89 ASN A C 1
ATOM 715 O O . ASN A 1 89 ? -15.724 14.971 -6.777 1.00 81.69 89 ASN A O 1
ATOM 719 N N . GLU A 1 90 ? -17.854 15.640 -6.490 1.00 78.56 90 GLU A N 1
ATOM 720 C CA . GLU A 1 90 ? -18.368 15.151 -7.777 1.00 78.56 90 GLU A CA 1
ATOM 721 C C . GLU A 1 90 ? -17.768 15.881 -8.988 1.00 78.56 90 GLU A C 1
ATOM 723 O O . GLU A 1 90 ? -17.632 15.284 -10.052 1.00 78.56 90 GLU A O 1
ATOM 728 N N . LEU A 1 91 ? -17.372 17.151 -8.835 1.00 76.12 91 LEU A N 1
ATOM 729 C CA . LEU A 1 91 ? -16.801 17.953 -9.922 1.00 76.12 91 LEU A CA 1
ATOM 730 C C . LEU A 1 91 ? -15.367 17.536 -10.242 1.00 76.12 91 LEU A C 1
ATOM 732 O O . LEU A 1 91 ? -14.972 17.510 -11.405 1.00 76.12 91 LEU A O 1
ATOM 736 N N . THR A 1 92 ? -14.575 17.237 -9.211 1.00 78.50 92 THR A N 1
ATOM 737 C CA . THR A 1 92 ? -13.177 16.818 -9.381 1.00 78.50 92 THR A CA 1
ATOM 738 C C . THR A 1 92 ? -13.019 15.303 -9.466 1.00 78.50 92 THR A C 1
ATOM 740 O O . THR A 1 92 ? -11.947 14.831 -9.837 1.00 78.50 92 THR A O 1
ATOM 743 N N . GLY A 1 93 ? -14.051 14.539 -9.090 1.00 81.88 93 GLY A N 1
ATOM 744 C CA . GLY A 1 93 ? -13.968 13.090 -8.908 1.00 81.88 93 GLY A CA 1
ATOM 745 C C . GLY A 1 93 ? -13.071 12.679 -7.736 1.00 81.88 93 GLY A C 1
ATOM 746 O O . GLY A 1 93 ? -12.663 11.523 -7.662 1.00 81.88 93 GLY A O 1
ATOM 747 N N . SER A 1 94 ? -12.725 13.609 -6.836 1.00 86.00 94 SER A N 1
ATOM 748 C CA . SER A 1 94 ? -11.883 13.300 -5.676 1.00 86.00 94 SER A CA 1
ATOM 749 C C . SER A 1 94 ? -12.637 12.381 -4.724 1.00 86.00 94 SER A C 1
ATOM 751 O O . SER A 1 94 ? -13.798 12.636 -4.407 1.00 86.00 94 SER A O 1
ATOM 753 N N . GLU A 1 95 ? -11.972 11.341 -4.234 1.00 93.75 95 GLU A N 1
ATOM 754 C CA . GLU A 1 95 ? -12.538 10.374 -3.293 1.00 93.75 95 GLU A CA 1
ATOM 755 C C . GLU A 1 95 ? -12.211 10.733 -1.834 1.00 93.75 95 GLU A C 1
ATOM 757 O O . GLU A 1 95 ? -11.333 11.551 -1.559 1.00 93.75 95 GLU A O 1
ATOM 762 N N . TYR A 1 96 ? -12.902 10.104 -0.885 1.00 94.56 96 TYR A N 1
ATOM 763 C CA . TYR A 1 96 ? -12.548 10.099 0.534 1.00 94.56 96 TYR A CA 1
ATOM 764 C C . TYR A 1 96 ? -12.431 8.670 1.072 1.00 94.56 96 TYR A C 1
ATOM 766 O O . TYR A 1 96 ? -13.019 7.735 0.521 1.00 94.56 96 TYR A O 1
ATOM 774 N N . LEU A 1 97 ? -11.739 8.530 2.204 1.00 96.81 97 LEU A N 1
ATOM 775 C CA . LEU A 1 97 ? -11.816 7.358 3.078 1.00 96.81 97 LEU A CA 1
ATOM 776 C C . LEU A 1 97 ? -12.276 7.771 4.473 1.00 96.81 97 LEU A C 1
ATOM 778 O O . LEU A 1 97 ? -11.859 8.806 4.988 1.00 96.81 97 LEU A O 1
ATOM 782 N N . ALA A 1 98 ? -13.106 6.934 5.087 1.00 96.88 98 ALA A N 1
ATOM 783 C CA . ALA A 1 98 ? -13.339 6.936 6.523 1.00 96.88 98 ALA A CA 1
ATOM 784 C C . ALA A 1 98 ? -12.641 5.712 7.124 1.00 96.88 98 ALA A C 1
ATOM 786 O O . ALA A 1 98 ? -12.889 4.582 6.693 1.00 96.88 98 ALA A O 1
ATOM 787 N N . VAL A 1 99 ? -11.768 5.941 8.100 1.00 97.31 99 VAL A N 1
ATOM 788 C CA . VAL A 1 99 ? -10.952 4.917 8.759 1.00 97.31 99 VAL A CA 1
ATOM 789 C C . VAL A 1 99 ? -11.312 4.882 10.240 1.00 97.31 99 VAL A C 1
ATOM 791 O O . VAL A 1 99 ? -11.098 5.862 10.944 1.00 97.31 99 VAL A O 1
ATOM 794 N N . ALA A 1 100 ? -11.861 3.770 10.722 1.00 97.00 100 ALA A N 1
ATOM 795 C CA . ALA A 1 100 ? -12.072 3.562 12.150 1.00 97.00 100 ALA A CA 1
ATOM 796 C C . ALA A 1 100 ? -10.732 3.182 12.790 1.00 97.00 100 ALA A C 1
ATOM 798 O O . ALA A 1 100 ? -10.171 2.120 12.504 1.00 97.00 100 ALA A O 1
ATOM 799 N N . GLY A 1 101 ? -10.192 4.101 13.584 1.00 95.75 101 GLY A N 1
ATOM 800 C CA . GLY A 1 101 ? -8.858 4.021 14.154 1.00 95.75 101 GLY A CA 1
ATOM 801 C C . GLY A 1 101 ? -8.764 3.066 15.338 1.00 95.75 101 GLY A C 1
ATOM 802 O O . GLY A 1 101 ? -9.734 2.813 16.058 1.00 95.75 101 GLY A O 1
ATOM 803 N N . THR A 1 102 ? -7.554 2.572 15.585 1.00 94.75 102 THR A N 1
ATOM 804 C CA . THR A 1 102 ? -7.217 1.852 16.824 1.00 94.75 102 THR A CA 1
ATOM 805 C C . THR A 1 102 ? -7.375 2.736 18.065 1.00 94.75 102 THR A C 1
ATOM 807 O O . THR A 1 102 ? -7.567 2.215 19.162 1.00 94.75 102 THR A O 1
ATOM 810 N N . ASP A 1 103 ? -7.382 4.060 17.884 1.00 93.06 103 ASP A N 1
ATOM 811 C CA . ASP A 1 103 ? -7.617 5.095 18.895 1.00 93.06 103 ASP A CA 1
ATOM 812 C C . ASP A 1 103 ? -9.101 5.315 19.256 1.00 93.06 103 ASP A C 1
ATOM 814 O O . ASP A 1 103 ? -9.399 6.109 20.147 1.00 93.06 103 ASP A O 1
ATOM 818 N N . GLY A 1 104 ? -10.034 4.622 18.592 1.00 93.56 104 GLY A N 1
ATOM 819 C CA . GLY A 1 104 ? -11.477 4.717 18.851 1.00 93.56 104 GLY A CA 1
ATOM 820 C C . GLY A 1 104 ? -12.177 5.883 18.145 1.00 93.56 104 GLY A C 1
ATOM 821 O O . GLY A 1 104 ? -13.363 6.128 18.386 1.00 93.56 104 GLY A O 1
ATOM 822 N N . LYS A 1 105 ? -11.472 6.596 17.258 1.00 94.69 105 LYS A N 1
ATOM 823 C CA . LYS A 1 105 ? -12.020 7.702 16.463 1.00 94.69 105 LYS A CA 1
ATOM 824 C C . LYS A 1 105 ? -12.235 7.281 15.016 1.00 94.69 105 LYS A C 1
ATOM 826 O O . LYS A 1 105 ? -11.549 6.403 14.496 1.00 94.69 105 LYS A O 1
ATOM 831 N N . VAL A 1 106 ? -13.163 7.946 14.329 1.00 96.62 106 VAL A N 1
ATOM 832 C CA . VAL A 1 106 ? -13.308 7.807 12.872 1.00 96.62 106 VAL A CA 1
ATOM 833 C C . VAL A 1 106 ? -12.537 8.921 12.170 1.00 96.62 106 VAL A C 1
ATOM 835 O O . VAL A 1 106 ? -12.836 10.100 12.320 1.00 96.62 106 VAL A O 1
ATOM 838 N N . HIS A 1 107 ? -11.548 8.556 11.369 1.00 95.88 107 HIS A N 1
ATOM 839 C CA . HIS A 1 107 ? -10.693 9.481 10.632 1.00 95.88 107 HIS A CA 1
ATOM 840 C C . HIS A 1 107 ? -11.203 9.630 9.202 1.00 95.88 107 HIS A C 1
ATOM 842 O O . HIS A 1 107 ? -11.177 8.676 8.427 1.00 95.88 107 HIS A O 1
ATOM 848 N N . TYR A 1 108 ? -11.675 10.820 8.842 1.00 95.44 108 TYR A N 1
ATOM 849 C CA . TYR A 1 108 ? -12.077 11.159 7.479 1.00 95.44 108 TYR A CA 1
ATOM 850 C C . TYR A 1 108 ? -10.918 11.814 6.743 1.00 95.44 108 TYR A C 1
ATOM 852 O O . TYR A 1 108 ? -10.417 12.848 7.172 1.00 95.44 108 TYR A O 1
ATOM 860 N N . VAL A 1 109 ? -10.521 11.259 5.604 1.00 94.44 109 VAL A N 1
ATOM 861 C CA . VAL A 1 109 ? -9.455 11.810 4.766 1.00 94.44 109 VAL A CA 1
ATOM 862 C C . VAL A 1 109 ? -9.954 12.013 3.342 1.00 94.44 109 VAL A C 1
ATOM 864 O O . VAL A 1 109 ? -10.400 11.073 2.686 1.00 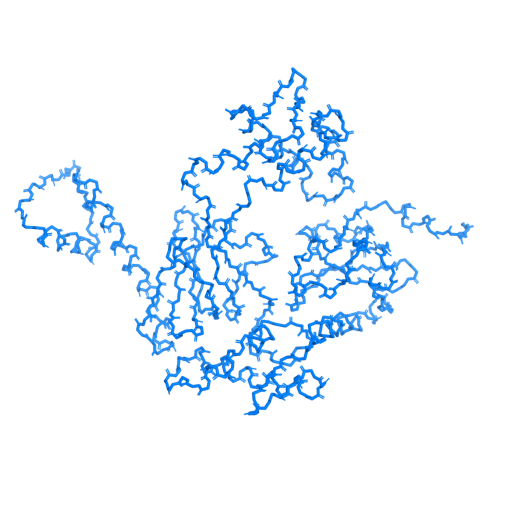94.44 109 VAL A O 1
ATOM 867 N N . GLY A 1 110 ? -9.839 13.244 2.841 1.00 92.25 110 GLY A N 1
ATOM 868 C CA . GLY A 1 110 ? -9.968 13.527 1.414 1.00 92.25 110 GLY A CA 1
ATOM 869 C C . GLY A 1 110 ? -8.726 13.037 0.670 1.00 92.25 110 GLY A C 1
ATOM 870 O O . GLY A 1 110 ? -7.602 13.435 0.988 1.00 92.25 110 GLY A O 1
ATOM 871 N N . LEU A 1 111 ? -8.905 12.164 -0.318 1.00 91.56 111 LEU A N 1
ATOM 872 C CA . LEU A 1 111 ? -7.800 11.582 -1.066 1.00 91.56 111 LEU A CA 1
ATOM 873 C C . LEU A 1 111 ? -7.311 12.550 -2.142 1.00 91.56 111 LEU A C 1
ATOM 875 O O . LEU A 1 111 ? -8.009 12.879 -3.101 1.00 91.56 111 LEU A O 1
ATOM 879 N N . SER A 1 112 ? -6.053 12.970 -2.012 1.00 89.38 112 SER A N 1
ATOM 880 C CA . SER A 1 112 ? -5.347 13.582 -3.134 1.00 89.38 112 SER A CA 1
ATOM 881 C C . SER A 1 112 ? -5.038 12.530 -4.198 1.00 89.38 112 SER A C 1
ATOM 883 O O . SER A 1 112 ? -4.877 11.347 -3.889 1.00 89.38 112 SER A O 1
ATOM 885 N N . ALA A 1 113 ? -4.794 12.971 -5.433 1.00 84.94 113 ALA A N 1
ATOM 886 C CA . ALA A 1 113 ? -4.377 12.078 -6.509 1.00 84.94 113 ALA A CA 1
ATOM 887 C C . ALA A 1 113 ? -3.098 11.280 -6.190 1.00 84.94 113 ALA A C 1
ATOM 889 O O . ALA A 1 113 ? -2.815 10.331 -6.908 1.00 84.94 113 ALA A O 1
ATOM 890 N N . HIS A 1 114 ? -2.309 11.659 -5.173 1.00 86.75 114 HIS A N 1
ATOM 891 C CA . HIS A 1 114 ? -1.053 11.011 -4.777 1.00 86.75 114 HIS A CA 1
ATOM 892 C C . HIS A 1 114 ? -1.193 10.051 -3.587 1.00 86.75 114 HIS A C 1
ATOM 894 O O . HIS A 1 114 ? -0.272 9.270 -3.352 1.00 86.75 114 HIS A O 1
ATOM 900 N N . ALA A 1 115 ? -2.316 10.089 -2.860 1.00 90.00 115 ALA A N 1
ATOM 901 C CA . ALA A 1 115 ? -2.473 9.436 -1.557 1.00 90.00 115 ALA A CA 1
ATOM 902 C C . ALA A 1 115 ? -2.240 7.915 -1.598 1.00 90.00 115 ALA A C 1
ATOM 904 O O . ALA A 1 115 ? -1.665 7.355 -0.665 1.00 90.00 115 ALA A O 1
ATOM 905 N N . GLU A 1 116 ? -2.642 7.274 -2.697 1.00 91.44 116 GLU A N 1
ATOM 906 C CA . GLU A 1 116 ? -2.594 5.819 -2.886 1.00 91.44 116 GLU A CA 1
ATOM 907 C C . GLU A 1 116 ? -1.664 5.393 -4.036 1.00 91.44 116 GLU A C 1
ATOM 909 O O . GLU A 1 116 ? -1.557 4.210 -4.338 1.00 91.44 116 GLU A O 1
ATOM 914 N N . ARG A 1 117 ? -0.958 6.328 -4.696 1.00 85.44 117 ARG A N 1
ATOM 915 C CA . ARG A 1 117 ? -0.213 6.032 -5.941 1.00 85.44 117 ARG A CA 1
ATOM 916 C C . ARG A 1 117 ? 0.870 4.976 -5.787 1.00 85.44 117 ARG A C 1
ATOM 918 O O . ARG A 1 117 ? 1.181 4.296 -6.762 1.00 85.44 117 ARG A O 1
ATOM 925 N N . HIS A 1 118 ? 1.508 4.875 -4.622 1.00 80.75 118 HIS A N 1
ATOM 926 C CA . HIS A 1 118 ? 2.551 3.875 -4.365 1.00 80.75 118 HIS A CA 1
ATOM 927 C C . HIS A 1 118 ? 1.986 2.461 -4.236 1.00 80.75 118 HIS A C 1
ATOM 929 O O . HIS A 1 118 ? 2.750 1.511 -4.383 1.00 80.75 118 HIS A O 1
ATOM 935 N N . MET A 1 119 ? 0.683 2.330 -3.990 1.00 84.25 119 MET A N 1
ATOM 936 C CA . MET A 1 119 ? -0.003 1.052 -3.928 1.00 84.25 119 MET A CA 1
ATOM 937 C C . MET A 1 119 ? -0.320 0.522 -5.334 1.00 84.25 119 MET A C 1
ATOM 939 O O . MET A 1 119 ? -0.389 1.263 -6.315 1.00 84.25 119 MET A O 1
ATOM 943 N N . ASP A 1 120 ? -0.476 -0.791 -5.417 1.00 77.81 120 ASP A N 1
ATOM 944 C CA . ASP A 1 120 ? -0.885 -1.562 -6.594 1.00 77.81 120 ASP A CA 1
ATOM 945 C C . ASP A 1 120 ? -2.385 -1.439 -6.901 1.00 77.81 120 ASP A C 1
ATOM 947 O O . ASP A 1 120 ? -2.784 -1.522 -8.059 1.00 77.81 120 ASP A O 1
ATOM 951 N N . ALA A 1 121 ? -3.200 -1.193 -5.875 1.00 84.62 121 ALA A N 1
ATOM 952 C CA . ALA A 1 121 ? -4.628 -0.928 -5.986 1.00 84.62 121 ALA A CA 1
ATOM 953 C C . ALA A 1 121 ? -5.099 0.045 -4.883 1.00 84.62 121 ALA A C 1
ATOM 955 O O . ALA A 1 121 ? -4.453 0.126 -3.826 1.00 84.62 121 ALA A O 1
ATOM 956 N N . PRO A 1 122 ? -6.218 0.763 -5.091 1.00 90.88 122 PRO A N 1
ATOM 957 C CA . PRO A 1 122 ? -6.831 1.591 -4.054 1.00 90.88 122 PRO A CA 1
ATOM 958 C C . PRO A 1 122 ? -7.269 0.769 -2.833 1.00 90.88 122 PRO A C 1
ATOM 960 O O . PRO A 1 122 ? -7.647 -0.396 -2.979 1.00 90.88 122 PRO A O 1
ATOM 963 N N . ALA A 1 123 ? -7.234 1.369 -1.641 1.00 92.94 123 ALA A N 1
ATOM 964 C CA . ALA A 1 123 ? -7.683 0.731 -0.407 1.00 92.94 123 ALA A CA 1
ATOM 965 C C . ALA A 1 123 ? -9.192 0.448 -0.430 1.00 92.94 123 ALA A C 1
ATOM 967 O O . ALA A 1 123 ? -9.991 1.270 -0.899 1.00 92.94 123 ALA A O 1
ATOM 968 N N . ARG A 1 124 ? -9.593 -0.708 0.099 1.00 93.69 124 ARG A N 1
ATOM 969 C CA . ARG A 1 124 ? -10.993 -1.164 0.106 1.00 93.69 124 ARG A CA 1
ATOM 970 C C . ARG A 1 124 ? -11.576 -1.170 1.514 1.00 93.69 124 ARG A C 1
ATOM 972 O O . ARG A 1 124 ? -10.851 -1.290 2.494 1.00 93.69 124 ARG A O 1
ATOM 979 N N . VAL A 1 125 ? -12.903 -1.066 1.605 1.00 95.06 125 VAL A N 1
ATOM 980 C CA . VAL A 1 125 ? -13.627 -1.237 2.875 1.00 95.06 125 VAL A CA 1
ATOM 981 C C . VAL A 1 125 ? -13.304 -2.616 3.458 1.00 95.06 125 VAL A C 1
ATOM 983 O O . VAL A 1 125 ? -13.340 -3.612 2.739 1.00 95.06 125 VAL A O 1
ATOM 986 N N . GLY A 1 126 ? -12.979 -2.658 4.749 1.00 93.81 126 GLY A N 1
ATOM 987 C CA . GLY A 1 126 ? -12.527 -3.856 5.455 1.00 93.81 126 GLY A CA 1
ATOM 988 C C . GLY A 1 126 ? -11.011 -4.075 5.449 1.00 93.81 126 GLY A C 1
ATOM 989 O O . GLY A 1 126 ? -10.544 -4.948 6.174 1.00 93.81 126 GLY A O 1
ATOM 990 N N . GLU A 1 127 ? -10.226 -3.295 4.700 1.00 94.56 127 GLU A N 1
ATOM 991 C CA . GLU A 1 127 ? -8.762 -3.372 4.773 1.00 94.56 127 GLU A CA 1
ATOM 992 C C . GLU A 1 127 ? -8.231 -2.588 5.981 1.00 94.56 127 GLU A C 1
ATOM 994 O O . GLU A 1 127 ? -8.701 -1.487 6.286 1.00 94.56 127 GLU A O 1
ATOM 999 N N . LEU A 1 128 ? -7.221 -3.143 6.656 1.00 95.31 128 LEU A N 1
ATOM 1000 C CA . LEU A 1 128 ? -6.470 -2.438 7.691 1.00 95.31 128 LEU A CA 1
ATOM 1001 C C . LEU A 1 128 ? -5.390 -1.573 7.028 1.00 95.31 128 LEU A C 1
ATOM 1003 O O . LEU A 1 128 ? -4.535 -2.080 6.299 1.00 95.31 128 LEU A O 1
ATOM 1007 N N . VAL A 1 129 ? -5.429 -0.268 7.280 1.00 95.81 129 VAL A N 1
ATOM 1008 C CA . VAL A 1 129 ? -4.581 0.738 6.637 1.00 95.81 129 VAL A CA 1
ATOM 1009 C C . VAL A 1 129 ? -3.859 1.610 7.657 1.00 95.81 129 VAL A C 1
ATOM 1011 O O . VAL A 1 129 ? -4.235 1.708 8.823 1.00 95.81 129 VAL A O 1
ATOM 1014 N N . GLU A 1 130 ? -2.817 2.280 7.183 1.00 95.38 130 GLU A N 1
ATOM 1015 C CA . GLU A 1 130 ? -2.117 3.343 7.889 1.00 95.38 130 GLU A CA 1
ATOM 1016 C C . GLU A 1 130 ? -2.241 4.655 7.112 1.00 95.38 130 GLU A C 1
ATOM 1018 O O . GLU A 1 130 ? -1.878 4.728 5.932 1.00 95.38 130 GLU A O 1
ATOM 1023 N N . LEU A 1 131 ? -2.713 5.699 7.787 1.00 95.31 131 LEU A N 1
ATOM 1024 C CA . LEU A 1 131 ? -2.660 7.077 7.316 1.00 95.31 131 LEU A CA 1
ATOM 1025 C C . LEU A 1 131 ? -1.389 7.717 7.864 1.00 95.31 131 LEU A C 1
ATOM 1027 O O . LEU A 1 131 ? -1.163 7.728 9.068 1.00 95.31 131 LEU A O 1
ATOM 1031 N N . SER A 1 132 ? -0.550 8.263 6.989 1.00 92.56 132 SER A N 1
ATOM 1032 C CA . SER A 1 132 ? 0.723 8.881 7.378 1.00 92.56 132 SER A CA 1
ATOM 1033 C C . SER A 1 132 ? 0.959 10.168 6.602 1.00 92.56 132 SER A C 1
ATOM 1035 O O . SER A 1 132 ? 0.595 10.271 5.429 1.00 92.56 132 SER A O 1
ATOM 1037 N N . ARG A 1 133 ? 1.611 11.160 7.215 1.00 90.25 133 ARG A N 1
ATOM 1038 C CA . ARG A 1 133 ? 2.115 12.306 6.456 1.00 90.25 133 ARG A CA 1
ATOM 1039 C C . ARG A 1 133 ? 3.316 11.852 5.635 1.00 90.25 133 ARG A C 1
ATOM 1041 O O . ARG A 1 133 ? 4.316 11.392 6.180 1.00 90.25 133 ARG A O 1
ATOM 1048 N N . TYR A 1 134 ? 3.239 12.014 4.320 1.00 85.81 134 TYR A N 1
ATOM 1049 C CA . TYR A 1 134 ? 4.370 11.783 3.434 1.00 85.81 134 TYR A CA 1
ATOM 1050 C C . TYR A 1 134 ? 4.866 13.100 2.862 1.00 85.81 134 TYR A C 1
ATOM 1052 O O . TYR A 1 134 ? 4.113 13.845 2.236 1.00 85.81 134 TYR A O 1
ATOM 1060 N N . THR A 1 135 ? 6.154 13.360 3.053 1.00 82.69 135 THR A N 1
ATOM 1061 C CA . THR A 1 135 ? 6.861 14.454 2.393 1.00 82.69 135 THR A CA 1
ATOM 1062 C C . THR A 1 135 ? 7.756 13.837 1.324 1.00 82.69 135 THR A C 1
ATOM 1064 O O . THR A 1 135 ? 8.650 13.062 1.674 1.00 82.69 135 THR A O 1
ATOM 1067 N N . PRO A 1 136 ? 7.522 14.131 0.033 1.00 75.06 136 PRO A N 1
ATOM 1068 C CA . PRO A 1 136 ? 8.412 13.687 -1.027 1.00 75.06 136 PRO A CA 1
ATOM 1069 C C . PRO A 1 136 ? 9.855 14.134 -0.759 1.00 75.06 136 PRO A C 1
ATOM 1071 O O . PRO A 1 136 ? 10.058 15.241 -0.250 1.00 75.06 136 PRO A O 1
ATOM 1074 N N . PRO A 1 137 ? 10.860 13.312 -1.106 1.00 74.12 137 PRO A N 1
ATOM 1075 C CA . PRO A 1 137 ? 12.248 13.736 -1.013 1.00 74.12 137 PRO A CA 1
ATOM 1076 C C . PRO A 1 137 ? 12.499 14.951 -1.926 1.00 74.12 137 PRO A C 1
ATOM 1078 O O . PRO A 1 137 ? 11.858 15.050 -2.979 1.00 74.12 137 PRO A O 1
ATOM 1081 N N . PRO A 1 138 ? 13.442 15.846 -1.572 1.00 73.31 138 PRO A N 1
ATOM 1082 C CA . PRO A 1 138 ? 13.735 17.049 -2.358 1.00 73.31 138 PRO A CA 1
ATOM 1083 C C . PRO A 1 138 ? 14.122 16.732 -3.806 1.00 73.31 138 PRO A C 1
ATOM 1085 O O . PRO A 1 138 ? 13.638 17.371 -4.740 1.00 73.31 138 PRO A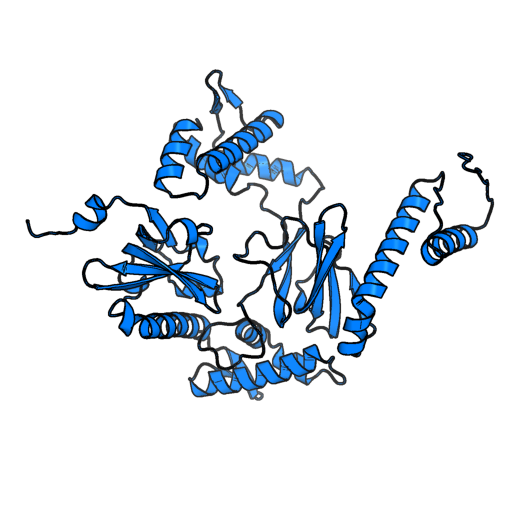 O 1
ATOM 1088 N N . ALA A 1 139 ? 14.935 15.689 -3.989 1.00 79.44 139 ALA A N 1
ATOM 1089 C CA . ALA A 1 139 ? 15.209 15.088 -5.284 1.00 79.44 139 ALA A CA 1
ATOM 1090 C C . ALA A 1 139 ? 14.248 13.917 -5.542 1.00 79.44 139 ALA A C 1
ATOM 1092 O O . ALA A 1 139 ? 14.265 12.876 -4.870 1.00 79.44 139 ALA A O 1
ATOM 1093 N N . THR A 1 140 ? 13.404 14.070 -6.558 1.00 80.06 140 THR A N 1
ATOM 1094 C CA . THR A 1 140 ? 12.469 13.025 -6.981 1.00 80.06 140 THR A CA 1
ATOM 1095 C C . THR A 1 140 ? 13.208 11.845 -7.624 1.00 80.06 140 THR A C 1
ATOM 1097 O O . THR A 1 140 ? 14.377 11.930 -8.002 1.00 80.06 140 THR A O 1
ATOM 1100 N N . ALA A 1 141 ? 12.523 10.708 -7.790 1.00 80.00 141 ALA A N 1
ATOM 1101 C CA . ALA A 1 141 ? 13.075 9.581 -8.550 1.00 80.00 141 ALA A CA 1
ATOM 1102 C C . ALA A 1 141 ? 13.377 9.954 -10.017 1.00 80.00 141 ALA A C 1
ATOM 1104 O O . ALA A 1 141 ? 14.323 9.426 -10.602 1.00 80.00 141 ALA A O 1
ATOM 1105 N N . ALA A 1 142 ? 12.611 10.889 -10.591 1.00 83.00 142 ALA A N 1
ATOM 1106 C CA . ALA A 1 142 ? 12.860 11.413 -11.929 1.00 83.00 142 ALA A CA 1
ATOM 1107 C C . ALA A 1 142 ? 14.147 12.252 -11.973 1.00 83.00 142 ALA A C 1
ATOM 1109 O O . ALA A 1 142 ? 14.941 12.067 -12.888 1.00 83.00 142 ALA A O 1
ATOM 1110 N N . ASP A 1 143 ? 14.402 13.092 -10.961 1.00 87.75 143 ASP A N 1
ATOM 1111 C CA . ASP A 1 143 ? 15.644 13.881 -10.860 1.00 87.75 143 ASP A CA 1
ATOM 1112 C C . ASP A 1 143 ? 16.872 12.972 -10.776 1.00 87.75 143 ASP A C 1
ATOM 1114 O O . ASP A 1 143 ? 17.836 13.145 -11.520 1.00 87.75 143 ASP A O 1
ATOM 1118 N N . ARG A 1 144 ? 16.789 11.931 -9.939 1.00 87.75 144 ARG A N 1
ATOM 1119 C CA . ARG A 1 144 ? 17.832 10.904 -9.812 1.00 87.75 144 ARG A CA 1
ATOM 1120 C C . ARG A 1 144 ? 18.044 10.127 -11.104 1.00 87.75 144 ARG A C 1
ATOM 1122 O O . ARG A 1 144 ? 19.176 9.843 -11.479 1.00 87.75 144 ARG A O 1
ATOM 1129 N N . THR A 1 145 ? 16.967 9.802 -11.816 1.00 87.81 145 THR A N 1
ATOM 1130 C CA . THR A 1 145 ? 17.060 9.116 -13.112 1.00 87.81 145 THR A CA 1
ATOM 1131 C C . THR A 1 145 ? 17.695 10.017 -14.169 1.00 87.81 145 THR A C 1
ATOM 1133 O O . THR A 1 145 ? 18.568 9.553 -14.899 1.00 87.81 145 THR A O 1
ATOM 1136 N N . LEU A 1 146 ? 17.326 11.302 -14.224 1.00 90.00 146 LEU A N 1
ATOM 1137 C CA . LEU A 1 146 ? 17.948 12.291 -15.109 1.00 90.00 146 LEU A CA 1
ATOM 1138 C C . LEU A 1 146 ? 19.449 12.415 -14.824 1.00 90.00 146 LEU A C 1
ATOM 1140 O O . LEU A 1 146 ? 20.249 12.276 -15.747 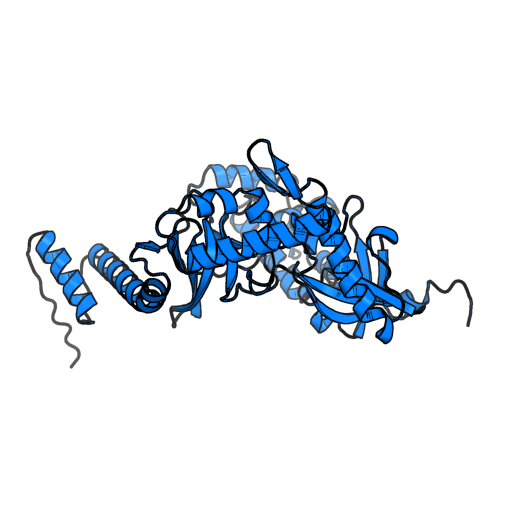1.00 90.00 146 LEU A O 1
ATOM 1144 N N . ALA A 1 147 ? 19.831 12.595 -13.556 1.00 89.81 147 ALA A N 1
ATOM 1145 C CA . ALA A 1 147 ? 21.228 12.689 -13.137 1.00 89.81 147 ALA A CA 1
ATOM 1146 C C . ALA A 1 147 ? 22.016 11.405 -13.445 1.00 89.81 147 ALA A C 1
ATOM 1148 O O . ALA A 1 147 ? 23.121 11.474 -13.977 1.00 89.81 147 ALA A O 1
ATOM 1149 N N . ALA A 1 148 ? 21.440 10.225 -13.195 1.00 88.56 148 ALA A N 1
ATOM 1150 C CA . ALA A 1 148 ? 22.089 8.945 -13.477 1.00 88.56 148 ALA A CA 1
ATOM 1151 C C . ALA A 1 148 ? 22.273 8.688 -14.983 1.00 88.56 148 ALA A C 1
ATOM 1153 O O . ALA A 1 148 ? 23.322 8.197 -15.401 1.00 88.56 148 ALA A O 1
ATOM 1154 N N . GLN A 1 149 ? 21.268 9.004 -15.807 1.00 89.69 149 GLN A N 1
ATOM 1155 C CA . GLN A 1 149 ? 21.364 8.874 -17.266 1.00 89.69 149 GLN A CA 1
ATOM 1156 C C . GLN A 1 149 ? 22.373 9.875 -17.841 1.00 89.69 149 GLN A C 1
ATOM 1158 O O . GLN A 1 149 ? 23.204 9.495 -18.662 1.00 89.69 149 GLN A O 1
ATOM 1163 N N . ALA A 1 150 ? 22.351 11.120 -17.361 1.00 91.50 150 ALA A N 1
ATOM 1164 C CA . ALA A 1 150 ? 23.307 12.147 -17.750 1.00 91.50 150 ALA A CA 1
ATOM 1165 C C . ALA A 1 150 ? 24.739 11.799 -17.323 1.00 91.50 150 ALA A C 1
ATOM 1167 O O . ALA A 1 150 ? 25.662 11.913 -18.120 1.00 91.50 150 ALA A O 1
ATOM 1168 N N . GLY A 1 151 ? 24.939 11.312 -16.097 1.00 89.31 151 GLY A N 1
ATOM 1169 C CA . GLY A 1 151 ? 26.256 10.932 -15.577 1.00 89.31 151 GLY A CA 1
ATOM 1170 C C . GLY A 1 151 ? 26.926 9.805 -16.370 1.00 89.31 151 GLY A C 1
ATOM 1171 O O . GLY A 1 151 ? 28.144 9.788 -16.500 1.00 89.31 151 GLY A O 1
ATOM 1172 N N . ARG A 1 152 ? 26.141 8.906 -16.980 1.00 87.62 152 ARG A N 1
ATOM 1173 C CA . ARG A 1 152 ? 26.642 7.872 -17.910 1.00 87.62 152 ARG A CA 1
ATOM 1174 C C . ARG A 1 152 ? 27.044 8.417 -19.282 1.00 87.62 152 ARG A C 1
ATOM 1176 O O . ARG A 1 152 ? 27.558 7.663 -20.102 1.00 87.62 152 ARG A O 1
ATOM 1183 N N . ASN A 1 153 ? 26.759 9.687 -19.544 1.00 89.69 153 ASN A N 1
ATOM 1184 C CA . ASN A 1 153 ? 26.914 10.341 -20.833 1.00 89.69 153 ASN A CA 1
ATOM 1185 C C . ASN A 1 153 ? 27.455 11.770 -20.648 1.00 89.69 153 ASN A C 1
ATOM 1187 O O . ASN A 1 153 ? 26.871 12.731 -21.139 1.00 89.69 153 ASN A O 1
ATOM 1191 N N . GLU A 1 154 ? 28.536 11.906 -19.871 1.00 89.62 154 GLU A N 1
ATOM 1192 C CA . GLU A 1 154 ? 29.285 13.165 -19.689 1.00 89.62 154 GLU A CA 1
ATOM 1193 C C . GLU A 1 154 ? 28.427 14.360 -19.215 1.00 89.62 154 GLU A C 1
ATOM 1195 O O . GLU A 1 154 ? 28.670 15.514 -19.560 1.00 89.62 154 GLU A O 1
ATOM 1200 N N . GLY A 1 155 ? 27.393 14.092 -18.414 1.00 91.00 155 GLY A N 1
ATOM 1201 C CA . GLY A 1 155 ? 26.463 15.106 -17.912 1.00 91.00 155 GLY A CA 1
ATOM 1202 C C . GLY A 1 155 ? 25.351 15.485 -18.897 1.00 91.00 155 GLY A C 1
ATOM 1203 O O . GLY A 1 155 ? 24.634 16.453 -18.653 1.00 91.00 155 GLY A O 1
ATOM 1204 N N . ILE A 1 156 ? 25.167 14.737 -19.990 1.00 93.50 156 ILE A N 1
ATOM 1205 C CA . ILE A 1 156 ? 24.140 15.003 -21.005 1.00 93.50 156 ILE A CA 1
ATOM 1206 C C . ILE A 1 156 ? 23.033 13.952 -20.936 1.00 93.50 156 ILE A C 1
ATOM 1208 O O . ILE A 1 156 ? 23.227 12.786 -21.282 1.00 93.50 156 ILE A O 1
ATOM 1212 N N . TYR A 1 157 ? 21.834 14.380 -20.555 1.00 93.88 157 TYR A N 1
ATOM 1213 C CA . TYR A 1 157 ? 20.626 13.580 -20.685 1.00 93.88 157 TYR A CA 1
ATOM 1214 C C . TYR A 1 157 ? 20.097 13.631 -22.126 1.00 93.88 157 TYR A C 1
ATOM 1216 O O . TYR A 1 157 ? 19.807 14.705 -22.661 1.00 93.88 157 TYR A O 1
ATOM 1224 N N . ASP A 1 158 ? 19.951 12.451 -22.730 1.00 94.06 158 ASP A N 1
ATOM 1225 C CA . ASP A 1 158 ? 19.437 12.248 -24.085 1.00 94.06 158 ASP A CA 1
ATOM 1226 C C . ASP A 1 158 ? 18.091 11.490 -24.040 1.00 94.06 158 ASP A C 1
ATOM 1228 O O . ASP A 1 158 ? 18.069 10.306 -23.669 1.00 94.06 158 ASP A O 1
ATOM 1232 N N . PRO A 1 159 ? 16.968 12.138 -24.415 1.00 92.44 159 PRO A N 1
ATOM 1233 C CA . PRO A 1 159 ? 15.651 11.505 -24.435 1.00 92.44 159 PRO A CA 1
ATOM 1234 C C . PRO A 1 159 ? 15.558 10.273 -25.346 1.00 92.44 159 PRO A C 1
ATOM 1236 O O . PRO A 1 159 ? 14.912 9.296 -24.970 1.00 92.44 159 PRO A O 1
ATOM 1239 N N . GLN A 1 160 ? 16.218 10.268 -26.510 1.00 90.50 160 GLN A N 1
ATOM 1240 C CA . GLN A 1 160 ? 16.151 9.141 -27.451 1.00 90.50 160 GLN A CA 1
ATOM 1241 C C . GLN A 1 160 ? 16.850 7.911 -26.876 1.00 90.50 160 GLN A C 1
ATOM 1243 O O . GLN A 1 160 ? 16.323 6.796 -26.917 1.00 90.50 160 GLN A O 1
ATOM 1248 N N . ARG A 1 161 ? 18.016 8.119 -26.259 1.00 88.62 161 ARG A N 1
ATOM 1249 C CA . ARG A 1 161 ? 18.736 7.049 -25.562 1.00 88.62 161 ARG A CA 1
ATOM 1250 C C . ARG A 1 161 ? 17.947 6.533 -24.360 1.00 88.62 161 ARG A C 1
ATOM 1252 O O . ARG A 1 161 ? 17.927 5.327 -24.104 1.00 88.62 161 ARG A O 1
ATOM 1259 N N . HIS A 1 162 ? 17.268 7.424 -23.634 1.00 89.44 162 HIS A N 1
ATOM 1260 C CA . HIS A 1 162 ? 16.405 7.015 -22.531 1.00 89.44 162 HIS A CA 1
ATOM 1261 C C . HIS A 1 162 ? 15.204 6.198 -23.021 1.00 89.44 162 HIS A C 1
ATOM 1263 O O . HIS A 1 162 ? 14.876 5.203 -22.381 1.00 89.44 162 HIS A O 1
ATOM 1269 N N . LEU A 1 163 ? 14.615 6.538 -24.171 1.00 87.88 163 LEU A N 1
ATOM 1270 C CA . LEU A 1 163 ? 13.517 5.781 -24.780 1.00 87.88 163 LEU A CA 1
ATOM 1271 C C . LEU A 1 163 ? 13.939 4.363 -25.150 1.00 87.88 163 LEU A C 1
ATOM 1273 O O . LEU A 1 163 ? 13.264 3.413 -24.765 1.00 87.88 163 LEU A O 1
ATOM 1277 N N . GLN A 1 164 ? 15.096 4.196 -25.791 1.00 83.69 164 GLN A N 1
ATOM 1278 C CA . GLN A 1 164 ? 15.641 2.863 -26.072 1.00 83.69 164 GLN A CA 1
ATOM 1279 C C . GLN A 1 164 ? 15.847 2.056 -24.783 1.00 83.69 164 GLN A C 1
ATOM 1281 O O . GLN A 1 164 ? 15.494 0.878 -24.709 1.00 83.69 164 GLN A O 1
ATOM 1286 N N . SER A 1 165 ? 16.363 2.704 -23.733 1.00 80.88 165 SER A N 1
ATOM 1287 C CA . SER A 1 165 ? 16.526 2.077 -22.419 1.00 80.88 165 SER A CA 1
ATOM 1288 C C . SER A 1 165 ? 15.187 1.724 -21.755 1.00 80.88 165 SER A C 1
ATOM 1290 O O . SER A 1 165 ? 15.081 0.675 -21.123 1.00 80.88 165 SER A O 1
ATOM 1292 N N . ALA A 1 166 ? 14.166 2.573 -21.895 1.00 80.75 166 ALA A N 1
ATOM 1293 C CA . ALA A 1 166 ? 12.829 2.378 -21.338 1.00 80.75 166 ALA A CA 1
ATOM 1294 C C . ALA A 1 166 ? 12.075 1.242 -22.043 1.00 80.75 166 ALA A C 1
ATOM 1296 O O . ALA A 1 166 ? 11.473 0.410 -21.366 1.00 80.75 166 ALA A O 1
ATOM 1297 N N . ILE A 1 167 ? 12.183 1.153 -23.373 1.00 75.00 167 ILE A N 1
ATOM 1298 C CA . ILE A 1 167 ? 11.650 0.042 -24.176 1.00 75.00 167 ILE A CA 1
ATOM 1299 C C . ILE A 1 167 ? 12.279 -1.279 -23.716 1.00 75.00 167 ILE A C 1
ATOM 1301 O O . ILE A 1 167 ? 11.565 -2.233 -23.420 1.00 75.00 167 ILE A O 1
ATOM 1305 N N . ALA A 1 168 ? 13.604 -1.314 -23.539 1.00 73.06 168 ALA A N 1
ATOM 1306 C CA . ALA A 1 168 ? 14.308 -2.500 -23.043 1.00 73.06 168 ALA A CA 1
ATOM 1307 C C . ALA A 1 168 ? 13.957 -2.878 -21.585 1.00 73.06 168 ALA A C 1
ATOM 1309 O O . ALA A 1 168 ? 14.225 -3.998 -21.151 1.00 73.06 168 ALA A O 1
ATOM 1310 N N . ARG A 1 169 ? 13.379 -1.950 -20.808 1.00 67.50 169 ARG A N 1
ATOM 1311 C CA . ARG A 1 169 ? 12.967 -2.137 -19.404 1.00 67.50 169 ARG A CA 1
ATOM 1312 C C . ARG A 1 169 ? 11.455 -2.317 -19.220 1.00 67.50 169 ARG A C 1
ATOM 1314 O O . ARG A 1 169 ? 11.024 -2.431 -18.079 1.00 67.50 169 ARG A O 1
ATOM 1321 N N . VAL A 1 170 ? 10.678 -2.354 -20.307 1.00 57.09 170 VAL A N 1
ATOM 1322 C CA . VAL A 1 170 ? 9.230 -2.663 -20.317 1.00 57.09 170 VAL A CA 1
ATOM 1323 C C . VAL A 1 170 ? 8.417 -1.777 -19.393 1.00 57.09 170 VAL A C 1
ATOM 1325 O O . VAL A 1 170 ? 7.583 -2.209 -18.595 1.00 57.09 170 VAL A O 1
ATOM 1328 N N . ILE A 1 171 ? 8.675 -0.489 -19.515 1.00 67.75 171 ILE A N 1
ATOM 1329 C CA . ILE A 1 171 ? 7.783 0.497 -18.936 1.00 67.75 171 ILE A CA 1
ATOM 1330 C C . ILE A 1 171 ? 6.490 0.482 -19.763 1.00 67.75 171 ILE A C 1
ATOM 1332 O O . ILE A 1 171 ? 6.561 0.353 -20.979 1.00 67.75 171 ILE A O 1
ATOM 1336 N N . GLU A 1 172 ? 5.331 0.548 -19.102 1.00 56.88 172 GLU A N 1
ATOM 1337 C CA . GLU A 1 172 ? 3.994 0.423 -19.717 1.00 56.88 172 GLU A CA 1
ATOM 1338 C C . GLU A 1 172 ? 3.816 1.293 -20.958 1.00 56.88 172 GLU A C 1
ATOM 1340 O O . GLU A 1 172 ? 3.376 0.818 -22.000 1.00 56.88 172 GLU A O 1
ATOM 1345 N N . ASP A 1 173 ? 4.247 2.541 -20.838 1.00 77.31 173 ASP A N 1
ATOM 1346 C CA . ASP A 1 173 ? 4.295 3.507 -21.916 1.00 77.31 173 ASP A CA 1
ATOM 1347 C C . ASP A 1 173 ? 5.689 4.154 -21.893 1.00 77.31 173 ASP A C 1
ATOM 1349 O O . ASP A 1 173 ? 5.927 5.108 -21.139 1.00 77.31 173 ASP A O 1
ATOM 1353 N N . PRO A 1 174 ? 6.664 3.590 -22.635 1.00 81.31 174 PRO A N 1
ATOM 1354 C CA . PRO A 1 174 ? 8.026 4.107 -22.664 1.00 81.31 174 PRO A CA 1
ATOM 1355 C C . PRO A 1 174 ? 8.077 5.555 -23.152 1.00 81.31 174 PRO A C 1
ATOM 1357 O O . PRO A 1 174 ? 8.891 6.339 -22.660 1.00 81.31 174 PRO A O 1
ATOM 1360 N N . GLU A 1 175 ? 7.193 5.922 -24.081 1.00 83.25 175 GLU A N 1
ATOM 1361 C CA . GLU A 1 175 ? 7.109 7.270 -24.632 1.00 83.25 175 GLU A CA 1
ATOM 1362 C C . GLU A 1 175 ? 6.573 8.245 -23.588 1.00 83.25 175 GLU A C 1
ATOM 1364 O O . GLU A 1 175 ? 7.237 9.240 -23.298 1.00 83.25 175 GLU A O 1
ATOM 1369 N N . ALA A 1 176 ? 5.447 7.944 -22.933 1.00 83.75 176 ALA A N 1
ATOM 1370 C CA . ALA A 1 176 ? 4.929 8.786 -21.856 1.00 83.75 176 ALA A CA 1
ATOM 1371 C C . ALA A 1 176 ? 5.883 8.852 -20.659 1.00 83.75 176 ALA A C 1
ATOM 1373 O O . ALA A 1 176 ? 5.996 9.905 -20.021 1.00 83.75 176 ALA A O 1
ATOM 1374 N N . TYR A 1 177 ? 6.600 7.766 -20.363 1.00 82.56 177 TYR A N 1
ATOM 1375 C CA . TYR A 1 177 ? 7.618 7.729 -19.319 1.00 82.56 177 TYR A CA 1
ATOM 1376 C C . TYR A 1 177 ? 8.791 8.660 -19.628 1.00 82.56 177 TYR A C 1
ATOM 1378 O O . TYR A 1 177 ? 9.176 9.469 -18.778 1.00 82.56 177 TYR A O 1
ATOM 1386 N N . VAL A 1 178 ? 9.348 8.601 -20.840 1.00 90.06 178 VAL A N 1
ATOM 1387 C CA . VAL A 1 178 ? 10.416 9.520 -21.259 1.00 90.06 178 VAL A CA 1
ATOM 1388 C C . VAL A 1 178 ? 9.895 10.947 -21.357 1.00 90.06 178 VAL A C 1
ATOM 1390 O O . VAL A 1 178 ? 10.564 11.860 -20.875 1.00 90.06 178 VAL A O 1
ATOM 1393 N N . ALA A 1 179 ? 8.681 11.149 -21.868 1.00 89.06 179 ALA A N 1
ATOM 1394 C CA . ALA A 1 179 ? 8.041 12.457 -21.917 1.00 89.06 179 ALA A CA 1
ATOM 1395 C C . ALA A 1 179 ? 7.844 13.043 -20.510 1.00 89.06 179 ALA A C 1
ATOM 1397 O O . ALA A 1 179 ? 8.006 14.245 -20.316 1.00 89.06 179 ALA A O 1
ATOM 1398 N N . ALA A 1 180 ? 7.554 12.220 -19.495 1.00 87.31 180 ALA A N 1
ATOM 1399 C CA . ALA A 1 180 ? 7.498 12.666 -18.103 1.00 87.31 180 ALA A CA 1
ATOM 1400 C C . ALA A 1 180 ? 8.868 13.143 -17.593 1.00 87.31 180 ALA A C 1
ATOM 1402 O O . ALA A 1 180 ? 8.944 14.181 -16.934 1.00 87.31 180 ALA A O 1
ATOM 1403 N N . HIS A 1 181 ? 9.950 12.439 -17.940 1.00 91.00 181 HIS A N 1
ATOM 1404 C CA . HIS A 1 181 ? 11.316 12.860 -17.608 1.00 91.00 181 HIS A CA 1
ATOM 1405 C C . HIS A 1 181 ? 11.729 14.121 -18.369 1.00 91.00 181 HIS A C 1
ATOM 1407 O O . HIS A 1 181 ? 12.393 14.984 -17.803 1.00 91.00 181 HIS A O 1
ATOM 1413 N N . GLN A 1 182 ? 11.291 14.269 -19.618 1.00 92.56 182 GLN A N 1
ATOM 1414 C CA . GLN A 1 182 ? 11.526 15.463 -20.419 1.00 92.56 182 GLN A CA 1
ATOM 1415 C C . GLN A 1 182 ? 10.783 16.679 -19.852 1.00 92.56 182 GLN A C 1
ATOM 1417 O O . GLN A 1 182 ? 11.410 17.707 -19.616 1.00 92.56 182 GLN A O 1
ATOM 1422 N N . ARG A 1 183 ? 9.492 16.547 -19.504 1.00 92.25 183 ARG A N 1
ATOM 1423 C CA . ARG A 1 183 ? 8.736 17.595 -18.789 1.00 92.25 183 ARG A CA 1
ATOM 1424 C C . ARG A 1 183 ? 9.405 17.971 -17.470 1.00 92.25 183 ARG A C 1
ATOM 1426 O O . ARG A 1 183 ? 9.452 19.144 -17.107 1.00 92.25 183 ARG A O 1
ATOM 1433 N N . ARG A 1 184 ? 9.943 16.984 -16.743 1.00 91.00 184 ARG A N 1
ATOM 1434 C CA . ARG A 1 184 ? 10.697 17.249 -15.513 1.00 91.00 184 ARG A CA 1
ATOM 1435 C C . ARG A 1 184 ? 11.993 18.013 -15.795 1.00 91.00 184 ARG A C 1
ATOM 1437 O O . ARG A 1 184 ? 12.261 18.981 -15.090 1.00 91.00 184 ARG A O 1
ATOM 1444 N N . ALA A 1 185 ? 12.754 17.635 -16.820 1.00 90.94 185 ALA A N 1
ATOM 1445 C CA . ALA A 1 185 ? 13.956 18.354 -17.237 1.00 90.94 185 ALA A CA 1
ATOM 1446 C C . ALA A 1 185 ? 13.633 19.800 -17.652 1.00 90.94 185 ALA A C 1
ATOM 1448 O O . ALA A 1 185 ? 14.320 20.722 -17.228 1.00 90.94 185 ALA A O 1
ATOM 1449 N N . GLU A 1 186 ? 12.543 20.028 -18.385 1.00 92.12 186 GLU A N 1
ATOM 1450 C CA . GLU A 1 186 ? 12.063 21.372 -18.738 1.00 92.12 186 GLU A CA 1
ATOM 1451 C C . GLU A 1 186 ? 11.672 22.200 -17.510 1.00 92.12 186 GLU A C 1
ATOM 1453 O O . GLU A 1 186 ? 12.039 23.371 -17.414 1.00 92.12 186 GLU A O 1
ATOM 1458 N N . ALA A 1 187 ? 11.000 21.593 -16.529 1.00 88.06 187 ALA A N 1
ATOM 1459 C CA . ALA A 1 187 ? 10.694 22.260 -15.266 1.00 88.06 187 ALA A CA 1
ATOM 1460 C C . ALA A 1 187 ? 11.967 22.645 -14.488 1.00 88.06 187 ALA A C 1
ATOM 1462 O O . ALA A 1 187 ? 12.005 23.695 -13.848 1.00 88.06 187 ALA A O 1
ATOM 1463 N N . LEU A 1 188 ? 13.021 21.823 -14.548 1.00 89.94 188 LEU A N 1
ATOM 1464 C CA . LEU A 1 188 ? 14.323 22.139 -13.952 1.00 89.94 188 LEU A CA 1
ATOM 1465 C C . LEU A 1 188 ? 15.067 23.238 -14.723 1.00 89.94 188 LEU A C 1
ATOM 1467 O O . LEU A 1 188 ? 15.738 24.056 -14.096 1.00 89.94 188 LEU A O 1
ATOM 1471 N N . VAL A 1 189 ? 14.912 23.301 -16.049 1.00 92.50 189 VAL A N 1
ATOM 1472 C CA . VAL A 1 189 ? 15.430 24.400 -16.882 1.00 92.50 189 VAL A CA 1
ATOM 1473 C C . VAL A 1 189 ? 14.770 25.719 -16.502 1.00 92.50 189 VAL A C 1
ATOM 1475 O O . VAL A 1 189 ? 15.465 26.707 -16.282 1.00 92.50 189 VAL A O 1
ATOM 1478 N N . ALA A 1 190 ? 13.445 25.730 -16.335 1.00 88.94 190 ALA A N 1
ATOM 1479 C CA . ALA A 1 190 ? 12.708 26.921 -15.908 1.00 88.94 190 ALA A CA 1
ATOM 1480 C C . ALA A 1 190 ? 13.157 27.448 -14.529 1.00 88.94 190 ALA A C 1
ATOM 1482 O O . ALA A 1 190 ? 13.027 28.637 -14.251 1.00 88.94 190 ALA A O 1
ATOM 1483 N N . ARG A 1 191 ? 13.708 26.573 -13.679 1.00 85.69 191 ARG A N 1
ATOM 1484 C CA . ARG A 1 191 ? 14.243 26.903 -12.346 1.00 85.69 191 ARG A CA 1
ATOM 1485 C C . ARG A 1 191 ? 15.754 27.165 -12.340 1.00 85.69 191 ARG A C 1
ATOM 1487 O O . ARG A 1 191 ? 16.310 27.444 -11.286 1.00 85.69 191 ARG A O 1
ATOM 1494 N N . GLY A 1 192 ? 16.423 27.065 -13.491 1.00 87.12 192 GLY A N 1
ATOM 1495 C CA . GLY A 1 192 ? 17.863 27.308 -13.627 1.00 87.12 192 GLY A CA 1
ATOM 1496 C C . GLY A 1 192 ? 18.770 26.180 -13.116 1.00 87.12 192 GLY A C 1
ATOM 1497 O O . GLY A 1 192 ? 19.969 26.395 -12.956 1.00 87.12 192 GLY A O 1
ATOM 1498 N N . HIS A 1 193 ? 18.235 24.979 -12.864 1.00 88.88 193 HIS A N 1
ATOM 1499 C CA . HIS A 1 193 ? 19.024 23.834 -12.376 1.00 88.88 193 HIS A CA 1
ATOM 1500 C C . HIS A 1 193 ? 19.606 22.962 -13.485 1.00 88.88 193 HIS A C 1
ATOM 1502 O O . HIS A 1 193 ? 20.588 22.260 -13.262 1.00 88.88 193 HIS A O 1
ATOM 1508 N N . VAL A 1 194 ? 18.992 22.983 -14.666 1.00 93.69 194 VAL A N 1
ATOM 1509 C CA . VAL A 1 194 ? 19.377 22.200 -15.848 1.00 93.69 194 VAL A CA 1
ATOM 1510 C C . VAL A 1 194 ? 19.462 23.147 -17.042 1.00 93.69 194 VAL A C 1
ATOM 1512 O O . VAL A 1 194 ? 18.713 24.115 -17.119 1.00 93.69 194 VAL A O 1
ATOM 1515 N N . GLU A 1 195 ? 20.359 22.883 -17.987 1.00 92.38 195 GLU A N 1
ATOM 1516 C CA . GLU A 1 195 ? 20.489 23.676 -19.214 1.00 92.38 195 GLU A CA 1
ATOM 1517 C C . GLU A 1 195 ? 19.943 22.883 -20.409 1.00 92.38 195 GLU A C 1
ATOM 1519 O O . GLU A 1 195 ? 20.289 21.716 -20.601 1.00 92.38 195 GLU A O 1
ATOM 1524 N N . ARG A 1 196 ? 19.085 23.505 -21.226 1.00 94.50 196 ARG A N 1
ATOM 1525 C CA . ARG A 1 196 ? 18.588 22.897 -22.469 1.00 94.50 196 ARG A CA 1
ATOM 1526 C C . ARG A 1 196 ? 19.570 23.167 -23.609 1.00 94.50 196 ARG A C 1
ATOM 1528 O O . ARG A 1 196 ? 19.873 24.322 -23.892 1.00 94.50 196 ARG A O 1
ATOM 1535 N N . LEU A 1 197 ? 20.018 22.109 -24.278 1.00 92.38 197 LEU A N 1
ATOM 1536 C CA . LEU A 1 197 ? 20.866 22.182 -25.466 1.00 92.38 197 LEU A CA 1
ATOM 1537 C C . LEU A 1 197 ? 20.018 22.394 -26.730 1.00 92.38 197 LEU A C 1
ATOM 1539 O O . LEU A 1 197 ? 18.814 22.133 -26.753 1.00 92.38 197 LEU A O 1
ATOM 1543 N N . VAL A 1 198 ? 20.655 22.878 -27.798 1.00 79.75 198 VAL A N 1
ATOM 1544 C CA . VAL A 1 198 ? 19.990 23.262 -29.061 1.00 79.75 198 VAL A CA 1
ATOM 1545 C C . VAL A 1 198 ? 19.339 22.068 -29.774 1.00 79.75 198 VAL A C 1
ATOM 1547 O O . VAL A 1 198 ? 18.372 22.232 -30.510 1.00 79.75 198 VAL A O 1
ATOM 1550 N N . ASP A 1 199 ? 19.833 20.861 -29.524 1.00 85.94 199 ASP A N 1
ATOM 1551 C CA . ASP A 1 199 ? 19.401 19.606 -30.143 1.00 85.94 199 ASP A CA 1
ATOM 1552 C C . ASP A 1 199 ? 18.331 18.847 -29.335 1.00 85.94 199 ASP A C 1
ATOM 1554 O O . ASP A 1 199 ? 18.038 17.689 -29.625 1.00 85.94 199 ASP A O 1
ATOM 1558 N N . GLY A 1 200 ? 17.745 19.477 -28.311 1.00 84.38 200 GLY A N 1
ATOM 1559 C CA . GLY A 1 200 ? 16.719 18.857 -27.466 1.00 84.38 200 GLY A CA 1
ATOM 1560 C C . GLY A 1 200 ? 17.271 17.931 -26.377 1.00 84.38 200 GLY A C 1
ATOM 1561 O O . GLY A 1 200 ? 16.489 17.308 -25.656 1.00 84.38 200 GLY A O 1
ATOM 1562 N N . ARG A 1 201 ? 18.599 17.857 -26.217 1.00 93.38 201 ARG A N 1
ATOM 1563 C CA . ARG A 1 201 ? 19.249 17.228 -25.058 1.00 93.38 201 ARG A CA 1
ATOM 1564 C C . ARG A 1 201 ? 19.366 18.214 -23.896 1.00 93.38 201 ARG A C 1
ATOM 1566 O O . ARG A 1 201 ? 19.170 19.420 -24.048 1.00 93.38 201 ARG A O 1
ATOM 1573 N N . TYR A 1 202 ? 19.695 17.704 -22.715 1.00 95.12 202 TYR A N 1
ATOM 1574 C CA . TYR A 1 202 ? 19.777 18.511 -21.498 1.00 95.12 202 TYR A CA 1
ATOM 1575 C C . TYR A 1 202 ? 21.121 18.294 -20.815 1.00 95.12 202 TYR A C 1
ATOM 1577 O O . TYR A 1 202 ? 21.519 17.154 -20.584 1.00 95.12 202 TYR A O 1
ATOM 1585 N N . ARG A 1 203 ? 21.812 19.376 -20.454 1.00 95.00 203 ARG A N 1
ATOM 1586 C CA . ARG A 1 203 ? 22.994 19.312 -19.597 1.00 95.00 203 ARG A CA 1
ATOM 1587 C C . ARG A 1 203 ? 22.543 19.341 -18.142 1.00 95.00 203 ARG A C 1
ATOM 1589 O O . ARG A 1 203 ? 21.999 20.336 -17.662 1.00 95.00 203 ARG A O 1
ATOM 1596 N N . VAL A 1 204 ? 22.762 18.224 -17.460 1.00 93.50 204 VAL A N 1
ATOM 1597 C CA . VAL A 1 204 ? 22.361 18.000 -16.073 1.00 93.50 204 VAL A CA 1
ATOM 1598 C C . VAL A 1 204 ? 23.615 18.021 -15.196 1.00 93.50 204 VAL A C 1
ATOM 1600 O O . VAL A 1 204 ? 24.523 17.219 -15.426 1.00 93.50 204 VAL A O 1
ATOM 1603 N N . PRO A 1 205 ? 23.703 18.919 -14.202 1.00 91.25 205 PRO A N 1
ATOM 1604 C CA . PRO A 1 205 ? 24.859 18.971 -13.317 1.00 91.25 205 PRO A CA 1
ATOM 1605 C C . PRO A 1 205 ? 24.915 17.738 -12.403 1.00 91.25 205 PRO A C 1
ATOM 1607 O O . PRO A 1 205 ? 23.885 17.225 -11.966 1.00 91.25 205 PRO A O 1
ATOM 1610 N N . SER A 1 206 ? 26.125 17.283 -12.070 1.00 86.94 206 SER A N 1
ATOM 1611 C CA . SER A 1 206 ? 26.335 16.132 -11.178 1.00 86.94 206 SER A CA 1
ATOM 1612 C C . SER A 1 206 ? 25.893 16.395 -9.734 1.00 86.94 206 SER A C 1
ATOM 1614 O O . SER A 1 206 ? 25.592 15.450 -9.013 1.00 86.94 206 SER A O 1
ATOM 1616 N N . ASP A 1 207 ? 25.803 17.664 -9.321 1.00 88.31 207 ASP A N 1
ATOM 1617 C CA . ASP A 1 207 ? 25.320 18.097 -8.007 1.00 88.31 207 ASP A CA 1
ATOM 1618 C C . ASP A 1 207 ? 23.831 18.498 -8.000 1.00 88.31 207 ASP A C 1
ATOM 1620 O O . ASP A 1 207 ? 23.384 19.169 -7.068 1.00 88.31 207 ASP A O 1
ATOM 1624 N N . LEU A 1 208 ? 23.048 18.096 -9.017 1.00 86.88 208 LEU A N 1
ATOM 1625 C CA . LEU A 1 208 ? 21.619 18.429 -9.134 1.00 86.88 208 LEU A CA 1
ATOM 1626 C C . LEU A 1 208 ? 20.840 18.124 -7.845 1.00 86.88 208 LEU A C 1
ATOM 1628 O O . LEU A 1 208 ? 20.070 18.964 -7.385 1.00 86.88 208 LEU A O 1
ATOM 1632 N N . GLU A 1 209 ? 21.055 16.952 -7.244 1.00 86.00 209 GLU A N 1
ATOM 1633 C CA . GLU A 1 209 ? 20.352 16.545 -6.020 1.00 86.00 209 GLU A CA 1
ATOM 1634 C C . GLU A 1 209 ? 20.625 17.524 -4.867 1.00 86.00 209 GLU A C 1
ATOM 1636 O O . GLU A 1 209 ? 19.690 18.075 -4.287 1.00 86.00 209 GLU A O 1
ATOM 1641 N N . ALA A 1 210 ? 21.896 17.856 -4.626 1.00 84.38 210 ALA A N 1
ATOM 1642 C CA . ALA A 1 210 ? 22.302 18.804 -3.589 1.00 84.38 210 ALA A CA 1
ATOM 1643 C C . ALA A 1 210 ? 21.826 20.246 -3.863 1.00 84.38 210 ALA A C 1
ATOM 1645 O O . ALA A 1 210 ? 21.681 21.046 -2.935 1.00 84.38 210 ALA A O 1
ATOM 1646 N N . ARG A 1 211 ? 21.609 20.632 -5.129 1.00 85.69 211 ARG A N 1
ATOM 1647 C CA . ARG A 1 211 ? 21.007 21.933 -5.483 1.00 85.69 211 ARG A CA 1
ATOM 1648 C C . ARG A 1 211 ? 19.525 21.979 -5.127 1.00 85.69 211 ARG A C 1
ATOM 1650 O O . ARG A 1 211 ? 19.085 22.956 -4.523 1.00 85.69 211 ARG A O 1
ATOM 1657 N N . LEU A 1 212 ? 18.786 20.919 -5.452 1.00 83.44 212 LEU A N 1
ATOM 1658 C CA . LEU A 1 212 ? 17.357 20.808 -5.153 1.00 83.44 212 LEU A CA 1
ATOM 1659 C C . LEU A 1 212 ? 17.090 20.734 -3.645 1.00 83.44 212 LEU A C 1
ATOM 1661 O O . LEU A 1 212 ? 16.139 21.346 -3.160 1.00 83.44 212 LEU A O 1
ATOM 1665 N N . GLU A 1 213 ? 17.955 20.060 -2.886 1.00 79.25 213 GLU A N 1
ATOM 1666 C CA . GLU A 1 213 ? 17.892 20.040 -1.419 1.00 79.25 213 GLU A CA 1
ATO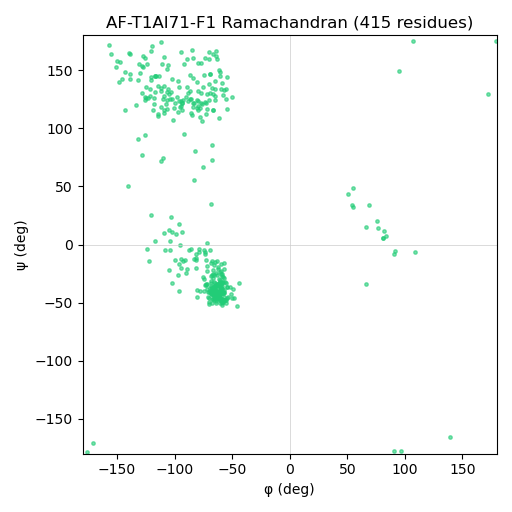M 1667 C C . GLU A 1 213 ? 18.041 21.438 -0.804 1.00 79.25 213 GLU A C 1
ATOM 1669 O O . GLU A 1 213 ? 17.248 21.828 0.056 1.00 79.25 213 GLU A O 1
ATOM 1674 N N . ARG A 1 214 ? 19.020 22.222 -1.274 1.00 78.56 214 ARG A N 1
ATOM 1675 C CA . ARG A 1 214 ? 19.261 23.592 -0.789 1.00 78.56 214 ARG A CA 1
ATOM 1676 C C . ARG A 1 214 ? 18.119 24.548 -1.124 1.00 78.56 214 ARG A C 1
ATOM 1678 O O . ARG A 1 214 ? 17.757 25.369 -0.286 1.00 78.56 214 ARG A O 1
ATOM 1685 N N . GLU A 1 215 ? 17.551 24.447 -2.324 1.00 73.94 215 GLU A N 1
ATOM 1686 C CA . GLU A 1 215 ? 16.403 25.269 -2.728 1.00 73.94 215 GLU A CA 1
ATOM 1687 C C . GLU A 1 215 ? 15.165 24.951 -1.876 1.00 73.94 215 GLU A C 1
ATOM 1689 O O . GLU A 1 215 ? 14.488 25.864 -1.403 1.00 73.94 215 GLU A O 1
ATOM 1694 N N . LEU A 1 216 ? 14.890 23.665 -1.623 1.00 64.44 216 LEU A N 1
ATOM 1695 C CA . LEU A 1 216 ? 13.746 23.269 -0.804 1.00 64.44 216 LEU A CA 1
ATOM 1696 C C . LEU A 1 216 ? 13.896 23.722 0.654 1.00 64.44 216 LEU A C 1
ATOM 1698 O O . LEU A 1 216 ? 12.913 24.134 1.261 1.00 64.44 216 LEU A O 1
ATOM 1702 N N . ALA A 1 217 ? 15.111 23.711 1.209 1.00 59.34 217 ALA A N 1
ATOM 1703 C CA . ALA A 1 217 ? 15.366 24.233 2.553 1.00 59.34 217 ALA A CA 1
ATOM 1704 C C . ALA A 1 217 ? 15.030 25.735 2.695 1.00 59.34 217 ALA A C 1
ATOM 1706 O O . ALA A 1 217 ? 14.739 26.193 3.801 1.00 59.34 217 ALA A O 1
ATOM 1707 N N . ALA A 1 218 ? 15.033 26.494 1.592 1.00 60.41 218 ALA A N 1
ATOM 1708 C CA . ALA A 1 218 ? 14.699 27.918 1.567 1.00 60.41 218 ALA A CA 1
ATOM 1709 C C . ALA A 1 218 ? 13.195 28.205 1.351 1.00 60.41 218 ALA A C 1
ATOM 1711 O O . ALA A 1 218 ? 12.722 29.283 1.712 1.00 60.41 218 ALA A O 1
ATOM 1712 N N . GLY A 1 219 ? 12.428 27.260 0.790 1.00 56.19 219 GLY A N 1
ATOM 1713 C CA . GLY A 1 219 ? 10.992 27.398 0.515 1.00 56.19 219 GLY A CA 1
ATOM 1714 C C . GLY A 1 219 ? 10.122 26.709 1.571 1.00 56.19 219 GLY A C 1
ATOM 1715 O O . GLY A 1 219 ? 10.160 25.494 1.722 1.00 56.19 219 GLY A O 1
ATOM 1716 N N . ARG A 1 220 ? 9.289 27.468 2.296 1.00 50.50 220 ARG A N 1
ATOM 1717 C CA . ARG A 1 220 ? 8.440 26.948 3.392 1.00 50.50 220 ARG A CA 1
ATOM 1718 C C . ARG A 1 220 ? 7.282 26.031 2.966 1.00 50.50 220 ARG A C 1
ATOM 1720 O O . ARG A 1 220 ? 6.637 25.465 3.846 1.00 50.50 220 ARG A O 1
ATOM 1727 N N . ASP A 1 221 ? 7.031 25.832 1.674 1.00 52.84 221 ASP A N 1
ATOM 1728 C CA . ASP A 1 221 ? 5.913 25.004 1.215 1.00 52.84 221 ASP A CA 1
ATOM 1729 C C . ASP A 1 221 ? 6.320 23.542 1.009 1.00 52.84 221 ASP A C 1
ATOM 1731 O O . ASP A 1 221 ? 6.821 23.116 -0.034 1.00 52.84 221 ASP A O 1
ATOM 1735 N N . ARG A 1 222 ? 6.082 22.740 2.049 1.00 57.91 222 ARG A N 1
ATOM 1736 C CA . ARG A 1 222 ? 6.187 21.282 1.982 1.00 57.91 222 ARG A CA 1
ATOM 1737 C C . ARG A 1 222 ? 5.093 20.764 1.045 1.00 57.91 222 ARG A C 1
ATOM 1739 O O . ARG A 1 222 ? 3.913 20.815 1.390 1.00 57.91 222 ARG A O 1
ATOM 1746 N N . ALA A 1 223 ? 5.468 20.158 -0.082 1.00 71.50 223 ALA A N 1
ATOM 1747 C CA . ALA A 1 223 ? 4.574 19.371 -0.948 1.00 71.50 223 ALA A CA 1
ATOM 1748 C C . ALA A 1 223 ? 4.116 18.046 -0.285 1.00 71.50 223 ALA A C 1
ATOM 1750 O O . ALA A 1 223 ? 4.003 17.009 -0.938 1.00 71.50 223 ALA A O 1
ATOM 1751 N N . SER A 1 224 ? 3.923 18.054 1.036 1.00 81.94 224 SER A N 1
ATOM 1752 C CA . SER A 1 224 ? 3.498 16.895 1.805 1.00 81.94 224 SER A CA 1
ATOM 1753 C C . SER A 1 224 ? 2.023 16.603 1.574 1.00 81.94 224 SER A C 1
ATOM 1755 O O . SER A 1 224 ? 1.219 17.526 1.450 1.00 81.94 224 SER A O 1
ATOM 1757 N N . PHE A 1 225 ? 1.662 15.330 1.591 1.00 87.25 225 PHE A N 1
ATOM 1758 C CA . PHE A 1 225 ? 0.284 14.870 1.477 1.00 87.25 225 PHE A CA 1
ATOM 1759 C C . PHE A 1 225 ? 0.026 13.715 2.446 1.00 87.25 225 PHE A C 1
ATOM 1761 O O . PHE A 1 225 ? 0.963 13.100 2.960 1.00 87.25 225 PHE A O 1
ATOM 1768 N N . VAL A 1 226 ? -1.249 13.420 2.698 1.00 91.38 226 VAL A N 1
ATOM 1769 C CA . VAL A 1 226 ? -1.642 12.230 3.459 1.00 91.38 226 VAL A CA 1
ATOM 1770 C C . VAL A 1 226 ? -1.504 11.010 2.554 1.00 91.38 226 VAL A C 1
ATOM 1772 O O . VAL A 1 226 ? -2.111 10.946 1.484 1.00 91.38 226 VAL A O 1
ATOM 1775 N N . ARG A 1 227 ? -0.674 10.060 2.971 1.00 93.19 227 ARG A N 1
ATOM 1776 C CA . ARG A 1 227 ? -0.394 8.804 2.281 1.00 93.19 227 ARG A CA 1
ATOM 1777 C C . ARG A 1 227 ? -1.099 7.660 2.996 1.00 93.19 227 ARG A C 1
ATOM 1779 O O . ARG A 1 227 ? -0.915 7.486 4.200 1.00 93.19 227 ARG A O 1
ATOM 1786 N N . VAL A 1 228 ? -1.828 6.857 2.229 1.00 94.56 228 VAL A N 1
ATOM 1787 C CA . VAL A 1 228 ? -2.520 5.651 2.698 1.00 94.56 228 VAL A CA 1
ATOM 1788 C C . VAL A 1 228 ? -1.661 4.435 2.383 1.00 94.56 228 VAL A C 1
ATOM 1790 O O . VAL A 1 228 ? -1.255 4.247 1.241 1.00 94.56 228 VAL A O 1
ATOM 1793 N N . THR A 1 229 ? -1.371 3.593 3.368 1.00 92.12 229 THR A N 1
ATOM 1794 C CA . THR A 1 229 ? -0.635 2.340 3.151 1.00 92.12 229 THR A CA 1
ATOM 1795 C C . THR A 1 229 ? -1.461 1.165 3.641 1.00 92.12 229 THR A C 1
ATOM 1797 O O . THR A 1 229 ? -1.846 1.147 4.802 1.00 92.12 229 THR A O 1
ATOM 1800 N N . ALA A 1 230 ? -1.686 0.171 2.783 1.00 90.31 230 ALA A N 1
ATOM 1801 C CA . ALA A 1 230 ? -2.265 -1.118 3.152 1.00 90.31 230 ALA A CA 1
ATOM 1802 C C . ALA A 1 230 ? -1.133 -2.163 3.257 1.00 90.31 230 ALA A C 1
ATOM 1804 O O . ALA A 1 230 ? -0.554 -2.525 2.232 1.00 90.31 230 ALA A O 1
ATOM 1805 N N . PRO A 1 231 ? -0.749 -2.612 4.469 1.00 81.44 231 PRO A N 1
ATOM 1806 C CA . PRO A 1 231 ? 0.288 -3.630 4.671 1.00 81.44 231 PRO A CA 1
ATOM 1807 C C . PRO A 1 231 ? 0.013 -4.965 3.978 1.00 81.44 231 PRO A C 1
ATOM 1809 O O . PRO A 1 231 ? 0.952 -5.658 3.598 1.00 81.44 231 PRO A O 1
ATOM 1812 N N . SER A 1 232 ? -1.263 -5.323 3.874 1.00 86.50 232 SER A N 1
ATOM 1813 C CA . SER A 1 232 ? -1.762 -6.515 3.203 1.00 86.50 232 SER A CA 1
ATOM 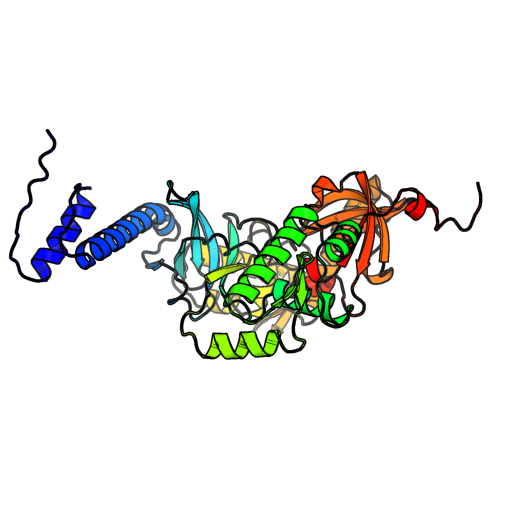1814 C C . SER A 1 232 ? -3.154 -6.246 2.648 1.00 86.50 232 SER A C 1
ATOM 1816 O O . SER A 1 232 ? -3.853 -5.356 3.135 1.00 86.50 232 SER A O 1
ATOM 1818 N N . ARG A 1 233 ? -3.554 -7.025 1.646 1.00 87.50 233 ARG A N 1
ATOM 1819 C CA . ARG A 1 233 ? -4.866 -6.945 0.996 1.00 87.50 233 ARG A CA 1
ATOM 1820 C C . ARG A 1 233 ? -5.886 -7.877 1.642 1.00 87.50 233 ARG A C 1
ATOM 1822 O O . ARG A 1 233 ? -5.509 -8.907 2.197 1.00 87.50 233 ARG A O 1
ATOM 1829 N N . GLY A 1 234 ? -7.165 -7.531 1.503 1.00 86.12 234 GLY A N 1
ATOM 1830 C CA . GLY A 1 234 ? -8.290 -8.358 1.955 1.00 86.12 234 GLY A CA 1
ATOM 1831 C C . GLY A 1 234 ? -8.853 -7.983 3.329 1.00 86.12 234 GLY A C 1
ATOM 1832 O O . GLY A 1 234 ? -8.429 -7.009 3.951 1.00 86.12 234 GLY A O 1
ATOM 1833 N N . ASP A 1 235 ? -9.846 -8.753 3.782 1.00 89.31 235 ASP A N 1
ATOM 1834 C CA . ASP A 1 235 ? -10.491 -8.534 5.082 1.00 89.31 235 ASP A CA 1
ATOM 1835 C C . ASP A 1 235 ? -9.520 -8.892 6.214 1.00 89.31 235 ASP A C 1
ATOM 1837 O O . ASP A 1 235 ? -9.025 -10.019 6.307 1.00 89.31 235 ASP A O 1
ATOM 1841 N N . PHE A 1 236 ? -9.273 -7.938 7.116 1.00 89.62 236 PHE A N 1
ATOM 1842 C CA . PHE A 1 236 ? -8.383 -8.142 8.261 1.00 89.62 236 PHE A CA 1
ATOM 1843 C C . PHE A 1 236 ? -8.841 -9.278 9.192 1.00 89.62 236 PHE A C 1
ATOM 1845 O O . PHE A 1 236 ? -8.048 -9.755 9.998 1.00 89.62 236 PHE A O 1
ATOM 1852 N N . ARG A 1 237 ? -10.101 -9.724 9.112 1.00 91.62 237 ARG A N 1
ATOM 1853 C CA . ARG A 1 237 ? -10.634 -10.829 9.925 1.00 91.62 237 ARG A CA 1
ATOM 1854 C C . ARG A 1 237 ? -10.122 -12.205 9.494 1.00 91.62 237 ARG A C 1
ATOM 1856 O O . ARG A 1 237 ? -10.272 -13.168 10.248 1.00 91.62 237 ARG A O 1
ATOM 1863 N N . GLU A 1 238 ? -9.498 -12.327 8.322 1.00 90.06 238 GLU A N 1
ATOM 1864 C CA . GLU A 1 238 ? -8.957 -13.588 7.801 1.00 90.06 238 GLU A CA 1
ATOM 1865 C C . GLU A 1 238 ? -7.641 -14.006 8.492 1.00 90.06 238 GLU A C 1
ATOM 1867 O O . GLU A 1 238 ? -6.566 -14.094 7.902 1.00 90.06 238 GLU A O 1
ATOM 1872 N N . HIS A 1 239 ? -7.712 -14.339 9.779 1.00 88.94 239 HIS A N 1
ATOM 1873 C CA . HIS A 1 239 ? -6.536 -14.618 10.611 1.00 88.94 239 HIS A CA 1
ATOM 1874 C C . HIS A 1 239 ? -5.760 -15.907 10.243 1.00 88.94 239 HIS A C 1
ATOM 1876 O O . HIS A 1 239 ? -4.637 -16.106 10.714 1.00 88.94 239 HIS A O 1
ATOM 1882 N N . ARG A 1 240 ? -6.337 -16.805 9.426 1.00 91.00 240 ARG A N 1
ATOM 1883 C CA . ARG A 1 240 ? -5.744 -18.110 9.040 1.00 91.00 240 ARG A CA 1
ATOM 1884 C C . ARG A 1 240 ? -4.806 -18.041 7.835 1.00 91.00 240 ARG A C 1
ATOM 1886 O O . ARG A 1 240 ? -4.233 -19.059 7.456 1.00 91.00 240 ARG A O 1
ATOM 1893 N N . VAL A 1 241 ? -4.674 -16.875 7.214 1.00 91.00 241 VAL A N 1
ATOM 1894 C CA . VAL A 1 241 ? -3.857 -16.682 6.013 1.00 91.00 241 VAL A CA 1
ATOM 1895 C C . VAL A 1 241 ? -2.376 -16.923 6.331 1.00 91.00 241 VAL A C 1
ATOM 1897 O O . VAL A 1 241 ? -1.819 -16.275 7.211 1.00 91.00 241 VAL A O 1
ATOM 1900 N N . MET A 1 242 ? -1.704 -17.830 5.619 1.00 91.62 242 MET A N 1
ATOM 1901 C CA . MET A 1 242 ? -0.274 -18.128 5.824 1.00 91.62 242 MET A CA 1
ATOM 1902 C C . MET A 1 242 ? 0.622 -17.135 5.072 1.00 91.62 242 MET A C 1
ATOM 1904 O O . MET A 1 242 ? 1.440 -17.515 4.244 1.00 91.62 242 MET A O 1
ATOM 1908 N N . ALA A 1 243 ? 0.432 -15.848 5.343 1.00 92.19 243 ALA A N 1
ATOM 1909 C CA . ALA A 1 243 ? 1.210 -14.745 4.793 1.00 92.19 243 ALA A CA 1
ATOM 1910 C C . ALA A 1 243 ? 1.468 -13.702 5.875 1.00 92.19 243 ALA A C 1
ATOM 1912 O O . ALA A 1 243 ? 0.800 -13.721 6.909 1.00 92.19 243 ALA A O 1
ATOM 1913 N N . PHE A 1 244 ? 2.414 -12.792 5.642 1.00 92.12 244 PHE A N 1
ATOM 1914 C CA . PHE A 1 244 ? 2.589 -11.643 6.523 1.00 92.12 244 PHE A CA 1
ATOM 1915 C C . PHE A 1 244 ? 1.503 -10.605 6.222 1.00 92.12 244 PHE A C 1
ATOM 1917 O O . PHE A 1 244 ? 1.378 -10.133 5.093 1.00 92.12 244 PHE A O 1
ATOM 1924 N N . THR A 1 245 ? 0.715 -10.261 7.233 1.00 92.12 245 THR A N 1
ATOM 1925 C CA . THR A 1 245 ? -0.491 -9.436 7.131 1.00 92.12 245 THR A CA 1
ATOM 1926 C C . THR A 1 245 ? -0.391 -8.162 7.965 1.00 92.12 245 THR A C 1
ATOM 1928 O O . THR A 1 245 ? 0.509 -7.983 8.788 1.00 92.12 245 THR A O 1
ATOM 1931 N N . ALA A 1 246 ? -1.357 -7.265 7.789 1.00 92.31 246 ALA A N 1
ATOM 1932 C CA . ALA A 1 246 ? -1.498 -6.068 8.602 1.00 92.31 246 ALA A CA 1
ATOM 1933 C C . ALA A 1 246 ? -1.671 -6.390 10.101 1.00 92.31 246 ALA A C 1
ATOM 1935 O O . ALA A 1 246 ? -1.117 -5.672 10.931 1.00 92.31 246 ALA A O 1
ATOM 1936 N N . LEU A 1 247 ? -2.330 -7.507 10.449 1.00 94.69 247 LEU A N 1
ATOM 1937 C CA . LEU A 1 247 ? -2.437 -7.968 11.840 1.00 94.69 247 LEU A CA 1
ATOM 1938 C C . LEU A 1 247 ? -1.067 -8.253 12.464 1.00 94.69 247 LEU A C 1
ATOM 1940 O O . LEU A 1 247 ? -0.858 -7.951 13.632 1.00 94.69 247 LEU A O 1
ATOM 1944 N N . ASP A 1 248 ? -0.116 -8.784 11.696 1.00 94.44 248 ASP A N 1
ATOM 1945 C CA . ASP A 1 248 ? 1.217 -9.116 12.210 1.00 94.44 248 ASP A CA 1
ATOM 1946 C C . ASP A 1 248 ? 2.007 -7.845 12.567 1.00 94.44 248 ASP A C 1
ATOM 1948 O O . ASP A 1 248 ? 2.752 -7.824 13.551 1.00 94.44 248 ASP A O 1
ATOM 1952 N N . ARG A 1 249 ? 1.789 -6.743 11.826 1.00 92.06 249 ARG A N 1
ATOM 1953 C CA . ARG A 1 249 ? 2.324 -5.418 12.189 1.00 92.06 249 ARG A CA 1
ATOM 1954 C C . ARG A 1 249 ? 1.677 -4.873 13.459 1.00 92.06 249 ARG A C 1
ATOM 1956 O O . ARG A 1 249 ? 2.383 -4.311 14.288 1.00 92.06 249 ARG A O 1
ATOM 1963 N N . GLU A 1 250 ? 0.371 -5.053 13.629 1.00 94.00 250 GLU A N 1
ATOM 1964 C CA . GLU A 1 250 ? -0.337 -4.628 14.842 1.00 94.00 250 GLU A CA 1
ATOM 1965 C C . GLU A 1 250 ? 0.069 -5.443 16.079 1.00 94.00 250 GLU A C 1
ATOM 1967 O O . GLU A 1 250 ? 0.252 -4.877 17.155 1.00 94.00 250 GLU A O 1
ATOM 1972 N N . ILE A 1 251 ? 0.310 -6.750 15.933 1.00 94.81 251 ILE A N 1
ATOM 1973 C CA . ILE A 1 251 ? 0.901 -7.575 16.999 1.00 94.81 251 ILE A CA 1
ATOM 1974 C C . ILE A 1 251 ? 2.282 -7.023 17.372 1.00 94.81 251 ILE A C 1
ATOM 1976 O O . ILE A 1 251 ? 2.567 -6.815 18.548 1.00 94.81 251 ILE A O 1
ATOM 1980 N N . ALA A 1 252 ? 3.130 -6.716 16.384 1.00 92.31 252 ALA A N 1
ATOM 1981 C CA . ALA A 1 252 ? 4.453 -6.142 16.635 1.00 92.31 252 ALA A CA 1
ATOM 1982 C C . ALA A 1 252 ? 4.408 -4.751 17.304 1.00 92.31 252 ALA A C 1
ATOM 1984 O O . ALA A 1 252 ? 5.358 -4.381 17.995 1.00 92.31 252 ALA A O 1
ATOM 1985 N N . ARG A 1 253 ? 3.318 -3.994 17.117 1.00 92.00 253 ARG A N 1
ATOM 1986 C CA . ARG A 1 253 ? 3.062 -2.692 17.761 1.00 92.00 253 ARG A CA 1
ATOM 1987 C C . ARG A 1 253 ? 2.516 -2.805 19.187 1.00 92.00 253 ARG A C 1
ATOM 1989 O O . ARG A 1 253 ? 2.479 -1.796 19.881 1.00 92.00 253 ARG A O 1
ATOM 1996 N N . GLY A 1 254 ? 2.100 -3.995 19.626 1.00 93.12 254 GLY A N 1
ATOM 1997 C CA . GLY A 1 254 ? 1.421 -4.175 20.912 1.00 93.12 254 GLY A CA 1
ATOM 1998 C C . GLY A 1 254 ? -0.040 -3.709 20.898 1.00 93.12 254 GLY A C 1
ATOM 1999 O O . GLY A 1 254 ? -0.620 -3.456 21.952 1.00 93.12 254 GLY A O 1
ATOM 2000 N N . THR A 1 255 ? -0.658 -3.596 19.716 1.00 94.38 255 THR A N 1
ATOM 2001 C CA . THR A 1 255 ? -2.040 -3.112 19.569 1.00 94.38 255 THR A CA 1
ATOM 2002 C C . THR A 1 255 ? -3.038 -4.010 20.299 1.00 94.38 255 THR A C 1
ATOM 2004 O O . THR A 1 255 ? -4.017 -3.513 20.848 1.00 94.38 255 THR A O 1
ATOM 2007 N N . LEU A 1 256 ? -2.790 -5.324 20.356 1.00 95.06 256 LEU A N 1
ATOM 2008 C CA . LEU A 1 256 ? -3.657 -6.253 21.086 1.00 95.06 256 LEU A CA 1
ATOM 2009 C C . LEU A 1 256 ? -3.729 -5.903 22.580 1.00 95.06 256 LEU A C 1
ATOM 2011 O O . LEU A 1 256 ? -4.827 -5.754 23.113 1.00 95.06 256 LEU A O 1
ATOM 2015 N N . ASP A 1 257 ? -2.577 -5.713 23.225 1.00 92.81 257 ASP A N 1
ATOM 2016 C CA . ASP A 1 257 ? -2.510 -5.375 24.648 1.00 92.81 257 ASP A CA 1
ATOM 2017 C C . ASP A 1 257 ? -3.187 -4.024 24.917 1.00 92.81 257 ASP A C 1
ATOM 2019 O O . ASP A 1 257 ? -3.953 -3.888 25.871 1.00 92.81 257 ASP A O 1
ATOM 2023 N N . ALA A 1 258 ? -2.974 -3.037 24.038 1.00 93.75 258 ALA A N 1
ATOM 2024 C CA . ALA A 1 258 ? -3.627 -1.734 24.133 1.00 93.75 258 ALA A CA 1
ATOM 2025 C C . ALA A 1 258 ? -5.161 -1.846 24.041 1.00 93.75 258 ALA A C 1
ATOM 2027 O O . ALA A 1 258 ? -5.870 -1.282 24.874 1.00 93.75 258 ALA A O 1
ATOM 2028 N N . LEU A 1 259 ? -5.683 -2.618 23.080 1.00 95.50 259 LEU A N 1
ATOM 2029 C CA . LEU A 1 259 ? -7.125 -2.821 22.890 1.00 95.50 259 LEU A CA 1
ATOM 2030 C C . LEU A 1 259 ? -7.783 -3.617 24.026 1.00 95.50 259 LEU A C 1
ATOM 2032 O O . LEU A 1 259 ? -8.977 -3.447 24.275 1.00 95.50 259 LEU A O 1
ATOM 2036 N N . GLN A 1 260 ? -7.040 -4.476 24.728 1.00 93.62 260 GLN A N 1
ATOM 2037 C CA . GLN A 1 260 ? -7.548 -5.180 25.912 1.00 93.62 260 GLN A CA 1
ATOM 2038 C C . GLN A 1 260 ? -7.807 -4.238 27.093 1.00 93.62 260 GLN A C 1
ATOM 2040 O O . GLN A 1 260 ? -8.670 -4.531 27.918 1.00 93.62 260 GLN A O 1
ATOM 2045 N N . GLN A 1 261 ? -7.109 -3.101 27.157 1.00 93.12 261 GLN A N 1
ATOM 2046 C CA . GLN A 1 261 ? -7.296 -2.093 28.205 1.00 93.12 261 GLN A CA 1
ATOM 2047 C C . GLN A 1 261 ? -8.391 -1.067 27.876 1.00 93.12 261 GLN A C 1
ATOM 2049 O O . GLN A 1 261 ? -8.705 -0.217 28.710 1.00 93.12 261 GLN A O 1
ATOM 2054 N N . VAL A 1 262 ? -8.987 -1.122 26.679 1.00 93.81 262 VAL A N 1
ATOM 2055 C CA . VAL A 1 262 ? -10.064 -0.206 26.283 1.00 93.81 262 VAL A CA 1
ATOM 2056 C C . VAL A 1 262 ? -11.381 -0.650 26.939 1.00 93.81 262 VAL A C 1
ATOM 2058 O O . VAL A 1 262 ? -11.872 -1.736 26.627 1.00 93.81 262 VAL A O 1
ATOM 2061 N N . PRO A 1 263 ? -11.998 0.169 27.816 1.00 91.56 263 PRO A N 1
ATOM 2062 C CA . PRO A 1 263 ? -13.187 -0.242 28.566 1.00 91.56 263 PRO A CA 1
ATOM 2063 C C . PRO A 1 263 ? -14.447 -0.339 27.695 1.00 91.56 263 PRO A C 1
ATOM 2065 O O . PRO A 1 263 ? -15.247 -1.250 27.877 1.00 91.56 263 PRO A O 1
ATOM 2068 N N . ASN A 1 264 ? -14.613 0.585 26.744 1.00 91.94 264 ASN A N 1
ATOM 2069 C CA . ASN A 1 264 ? -15.765 0.661 25.843 1.00 91.94 264 ASN A CA 1
ATOM 2070 C C . ASN A 1 264 ? -15.265 0.746 24.394 1.00 91.94 264 ASN A C 1
ATOM 2072 O O . ASN A 1 264 ? -15.200 1.847 23.845 1.00 91.94 264 ASN A O 1
ATOM 2076 N N . PRO A 1 265 ? -14.830 -0.378 23.800 1.00 95.19 265 PRO A N 1
ATOM 2077 C CA . PRO A 1 265 ? -14.292 -0.368 22.449 1.00 95.19 265 PRO A CA 1
ATOM 2078 C C . PRO A 1 265 ? -15.388 -0.075 21.420 1.00 95.19 265 PRO A C 1
ATOM 2080 O O . PRO A 1 265 ? -16.529 -0.519 21.573 1.00 95.19 265 PRO A O 1
ATOM 2083 N N . THR A 1 266 ? -15.027 0.620 20.342 1.00 96.62 266 THR A N 1
ATOM 2084 C CA . THR A 1 266 ? -15.885 0.722 19.155 1.00 96.62 266 THR A CA 1
ATOM 2085 C C . THR A 1 266 ? -16.077 -0.648 18.498 1.00 96.62 266 THR A C 1
ATOM 2087 O O . THR A 1 266 ? -15.343 -1.608 18.770 1.00 96.62 266 THR A O 1
ATOM 2090 N N . THR A 1 267 ? -17.041 -0.747 17.582 1.00 96.56 267 THR A N 1
ATOM 2091 C CA . THR A 1 267 ? -17.294 -1.974 16.810 1.00 96.56 267 THR A CA 1
ATOM 2092 C C . THR A 1 267 ? -16.034 -2.470 16.094 1.00 96.56 267 THR A C 1
ATOM 2094 O O . THR A 1 267 ? -15.696 -3.656 16.183 1.00 96.56 267 THR A O 1
ATOM 2097 N N . THR A 1 268 ? -15.289 -1.576 15.437 1.00 96.25 268 THR A N 1
ATOM 2098 C CA . THR A 1 268 ? -14.027 -1.929 14.778 1.00 96.25 268 THR A CA 1
ATOM 2099 C C . THR A 1 268 ? -12.943 -2.325 15.777 1.00 96.25 268 THR A C 1
ATOM 2101 O O . THR A 1 268 ? -12.273 -3.332 15.549 1.00 96.25 268 THR A O 1
ATOM 2104 N N . GLN A 1 269 ? -12.781 -1.617 16.901 1.00 97.06 269 GLN A N 1
ATOM 2105 C CA . GLN A 1 269 ? -11.795 -1.987 17.928 1.00 97.06 269 GLN A CA 1
ATOM 2106 C C . GLN A 1 269 ? -12.054 -3.396 18.483 1.00 97.06 269 GLN A C 1
ATOM 2108 O O . GLN A 1 269 ? -11.126 -4.195 18.617 1.00 97.06 269 GLN A O 1
ATOM 2113 N N . GLN A 1 270 ? -13.318 -3.738 18.744 1.00 97.19 270 GLN A N 1
ATOM 2114 C CA . GLN A 1 270 ? -13.711 -5.068 19.208 1.00 97.19 270 GLN A CA 1
ATOM 2115 C C . GLN A 1 270 ? -13.432 -6.153 18.154 1.00 97.19 270 GLN A C 1
ATOM 2117 O O . GLN A 1 270 ? -12.923 -7.233 18.482 1.00 97.19 270 GLN A O 1
ATOM 2122 N N . ALA A 1 271 ? -13.739 -5.877 16.884 1.00 96.81 271 ALA A N 1
ATOM 2123 C CA . ALA A 1 271 ? -13.453 -6.793 15.783 1.00 96.81 271 ALA A CA 1
ATOM 2124 C C . ALA A 1 271 ? -11.941 -6.989 15.581 1.00 96.81 271 ALA A C 1
ATOM 2126 O O . ALA A 1 271 ? -11.491 -8.122 15.407 1.00 96.81 271 ALA A O 1
ATOM 2127 N N . LEU A 1 272 ? -11.153 -5.912 15.659 1.00 96.88 272 LEU A N 1
ATOM 2128 C CA . LEU A 1 272 ? -9.696 -5.952 15.550 1.00 96.88 272 LEU A CA 1
ATOM 2129 C C . LEU A 1 272 ? -9.068 -6.726 16.708 1.00 96.88 272 LEU A C 1
ATOM 2131 O O . LEU A 1 272 ? -8.232 -7.589 16.457 1.00 96.88 272 LEU A O 1
ATOM 2135 N N . ARG A 1 273 ? -9.521 -6.510 17.950 1.00 97.00 273 ARG A N 1
ATOM 2136 C CA . ARG A 1 273 ? -9.084 -7.302 19.110 1.00 97.00 273 ARG A CA 1
ATOM 2137 C C . ARG A 1 273 ? -9.305 -8.796 18.877 1.00 97.00 273 ARG A C 1
ATOM 2139 O O . ARG A 1 273 ? -8.371 -9.579 19.001 1.00 97.00 273 ARG A O 1
ATOM 2146 N N . THR A 1 274 ? -10.512 -9.170 18.452 1.00 97.62 274 THR A N 1
ATOM 2147 C CA . THR A 1 274 ? -10.879 -10.570 18.174 1.00 97.62 274 THR A CA 1
ATOM 2148 C C . THR A 1 274 ? -10.005 -11.179 17.068 1.00 97.62 274 THR A C 1
ATOM 2150 O O . THR A 1 274 ? -9.531 -12.308 17.188 1.00 97.62 274 THR A O 1
ATOM 2153 N N . ALA A 1 275 ? -9.759 -10.428 15.989 1.00 97.12 275 ALA A N 1
ATOM 2154 C CA . ALA A 1 275 ? -8.909 -10.873 14.887 1.00 97.12 275 ALA A CA 1
ATOM 2155 C C . ALA A 1 275 ? -7.442 -11.037 15.319 1.00 97.12 275 ALA A C 1
ATOM 2157 O O . ALA A 1 275 ? -6.803 -12.020 14.943 1.00 97.12 275 ALA A O 1
ATOM 2158 N N . LEU A 1 276 ? -6.922 -10.117 16.138 1.00 96.88 276 LEU A N 1
ATOM 2159 C CA . LEU A 1 276 ? -5.570 -10.188 16.692 1.00 96.88 276 LEU A CA 1
ATOM 2160 C C . LEU A 1 276 ? -5.401 -11.392 17.624 1.00 96.88 276 LEU A C 1
ATOM 2162 O O . LEU A 1 276 ? -4.417 -12.112 17.491 1.00 96.88 276 LEU A O 1
ATOM 2166 N N . GLU A 1 277 ? -6.364 -11.666 18.507 1.00 96.69 277 GLU A N 1
ATOM 2167 C CA . GLU A 1 277 ? -6.347 -12.844 19.390 1.00 96.69 277 GLU A CA 1
ATOM 2168 C C . GLU A 1 277 ? -6.299 -14.148 18.580 1.00 96.69 277 GLU A C 1
ATOM 2170 O O . GLU A 1 277 ? -5.422 -14.992 18.790 1.00 96.69 277 GLU A O 1
ATOM 2175 N N . ALA A 1 278 ? -7.181 -14.284 17.587 1.00 97.38 278 ALA A N 1
ATOM 2176 C CA . ALA A 1 278 ? -7.218 -15.458 16.718 1.00 97.38 278 ALA A CA 1
ATOM 2177 C C . ALA A 1 278 ? -5.953 -15.594 15.849 1.00 97.38 278 ALA A C 1
ATOM 2179 O O . ALA A 1 278 ? -5.499 -16.705 15.540 1.00 97.38 278 ALA A O 1
ATOM 2180 N N . ARG A 1 279 ? -5.353 -14.464 15.456 1.00 97.06 279 ARG A N 1
ATOM 2181 C CA . ARG A 1 279 ? -4.092 -14.439 14.712 1.00 97.06 279 ARG A CA 1
ATOM 2182 C C . ARG A 1 279 ? -2.918 -14.869 15.578 1.00 97.06 279 ARG A C 1
ATOM 2184 O O . ARG A 1 279 ? -2.151 -15.719 15.135 1.00 97.06 279 ARG A O 1
ATOM 2191 N N . VAL A 1 280 ? -2.816 -14.357 16.804 1.00 96.81 280 VAL A N 1
ATOM 2192 C CA . VAL A 1 280 ? -1.812 -14.791 17.785 1.00 96.81 280 VAL A CA 1
ATOM 2193 C C . VAL A 1 280 ? -1.913 -16.298 18.001 1.00 96.81 280 VAL A C 1
ATOM 2195 O O . VAL A 1 280 ? -0.904 -16.980 17.879 1.00 96.81 280 VAL A O 1
ATOM 2198 N N . GLU A 1 281 ? -3.111 -16.851 18.213 1.00 96.06 281 GLU A N 1
ATOM 2199 C CA . GLU A 1 281 ? -3.289 -18.303 18.371 1.00 96.06 281 GLU A CA 1
ATOM 2200 C C . GLU A 1 281 ? -2.826 -19.090 17.130 1.00 96.06 281 GLU A C 1
ATOM 2202 O O . GLU A 1 281 ? -2.202 -20.148 17.237 1.00 96.06 281 GLU A O 1
ATOM 2207 N N . THR A 1 282 ? -3.114 -18.573 15.932 1.00 95.88 282 THR A N 1
ATOM 2208 C CA . THR A 1 282 ? -2.688 -19.191 14.668 1.00 95.88 282 THR A CA 1
ATOM 2209 C C . THR A 1 282 ? -1.163 -19.212 14.543 1.00 95.88 282 THR A C 1
ATOM 2211 O O . THR A 1 282 ? -0.594 -20.235 14.164 1.00 95.88 282 THR A O 1
ATOM 2214 N N . LEU A 1 283 ? -0.500 -18.102 14.876 1.00 96.50 283 LEU A N 1
ATOM 2215 C CA . LEU A 1 283 ? 0.954 -17.975 14.803 1.00 96.50 283 LEU A CA 1
ATOM 2216 C C . LEU A 1 283 ? 1.672 -18.761 15.909 1.00 96.50 283 LEU A C 1
ATOM 2218 O O . LEU A 1 283 ? 2.728 -19.338 15.654 1.00 96.50 283 LEU A O 1
ATOM 2222 N N . ASP A 1 284 ? 1.087 -18.847 17.104 1.00 95.75 284 ASP A N 1
ATOM 2223 C CA . ASP A 1 284 ? 1.613 -19.628 18.232 1.00 95.75 284 ASP A CA 1
ATOM 2224 C C . ASP A 1 284 ? 1.696 -21.121 17.864 1.00 95.75 284 ASP A C 1
ATOM 2226 O O . ASP A 1 284 ? 2.728 -21.764 18.048 1.00 95.75 284 ASP A O 1
ATOM 2230 N N . LYS A 1 285 ? 0.665 -21.657 17.188 1.00 95.25 285 LYS A N 1
ATOM 2231 C CA . LYS A 1 285 ? 0.634 -23.053 16.697 1.00 95.25 285 LYS A CA 1
ATOM 2232 C C . LYS A 1 285 ? 1.774 -23.411 15.738 1.00 95.25 285 LYS A C 1
ATOM 2234 O O . LYS A 1 285 ? 2.135 -24.582 15.650 1.00 95.25 285 LYS A O 1
ATOM 2239 N N . ILE A 1 286 ? 2.323 -22.437 15.012 1.00 94.62 286 ILE A N 1
ATOM 2240 C CA . ILE A 1 286 ? 3.445 -22.632 14.075 1.00 94.62 286 ILE A CA 1
ATOM 2241 C C . ILE A 1 286 ? 4.780 -22.099 14.622 1.00 94.62 286 ILE A C 1
ATOM 2243 O O . ILE A 1 286 ? 5.764 -22.001 13.873 1.00 94.62 286 ILE A O 1
ATOM 2247 N N . GLY A 1 287 ? 4.812 -21.780 15.922 1.00 95.38 287 GLY A N 1
ATOM 2248 C CA . GLY A 1 287 ? 5.995 -21.339 16.655 1.00 95.38 287 GLY A CA 1
ATOM 2249 C C . GLY A 1 287 ? 6.488 -19.953 16.251 1.00 95.38 287 GLY A C 1
ATOM 2250 O O . GLY A 1 287 ? 7.691 -19.743 16.201 1.00 95.38 287 GLY A O 1
ATOM 2251 N N . LEU A 1 288 ? 5.584 -19.037 15.887 1.00 96.62 288 LEU A N 1
ATOM 2252 C CA . LEU A 1 288 ? 5.913 -17.668 15.464 1.00 96.62 288 LEU A CA 1
ATOM 2253 C C . LEU A 1 288 ? 5.521 -16.586 16.482 1.00 96.62 288 LEU A C 1
ATOM 2255 O O . LEU A 1 288 ? 5.581 -15.395 16.171 1.00 96.62 288 LEU A O 1
ATOM 2259 N N . ILE A 1 289 ? 5.135 -16.992 17.692 1.00 96.81 289 ILE A N 1
ATOM 2260 C CA . ILE A 1 289 ? 4.861 -16.098 18.816 1.00 96.81 289 ILE A CA 1
ATOM 2261 C C . ILE A 1 289 ? 5.842 -16.393 19.944 1.00 96.81 289 ILE A C 1
ATOM 2263 O O . ILE A 1 289 ? 6.010 -17.534 20.364 1.00 96.81 289 ILE A O 1
ATOM 2267 N N . GLU A 1 290 ? 6.448 -15.334 20.466 1.00 93.94 290 GLU A N 1
ATOM 2268 C CA . GLU A 1 290 ? 7.210 -15.344 21.707 1.00 93.94 290 GLU A CA 1
ATOM 2269 C C . GLU A 1 290 ? 6.358 -14.716 22.812 1.00 93.94 290 GLU A C 1
ATOM 2271 O O . GLU A 1 290 ? 5.799 -13.631 22.645 1.00 93.94 290 GLU A O 1
ATOM 2276 N N . ARG A 1 291 ? 6.255 -15.375 23.969 1.00 90.94 291 ARG A N 1
ATOM 2277 C CA . ARG A 1 291 ? 5.539 -14.821 25.126 1.00 90.94 291 ARG A CA 1
ATOM 2278 C C . ARG A 1 291 ? 6.516 -14.090 26.036 1.00 90.94 291 ARG A C 1
ATOM 2280 O O . ARG A 1 291 ? 7.478 -14.681 26.523 1.00 90.94 291 ARG A O 1
ATOM 2287 N N . GLN A 1 292 ? 6.266 -12.806 26.269 1.00 84.69 292 GLN A N 1
ATOM 2288 C CA . GLN A 1 292 ? 7.075 -11.994 27.175 1.00 84.69 292 GLN A CA 1
ATOM 2289 C C . GLN A 1 292 ? 6.800 -12.339 28.648 1.00 84.69 292 GLN A C 1
ATOM 2291 O O . GLN A 1 292 ? 5.736 -12.882 28.974 1.00 84.69 292 GLN A O 1
ATOM 2296 N N . PRO A 1 293 ? 7.713 -11.980 29.572 1.00 78.00 293 PRO A N 1
ATOM 2297 C CA . PRO A 1 293 ? 7.405 -11.962 30.999 1.00 78.00 293 PRO A CA 1
ATOM 2298 C C . PRO A 1 293 ? 6.158 -11.098 31.250 1.00 78.00 293 PRO A C 1
ATOM 2300 O O . PRO A 1 293 ? 6.162 -9.909 30.951 1.00 78.00 293 PRO A O 1
ATOM 2303 N N . GLY A 1 294 ? 5.079 -11.707 31.751 1.00 77.38 294 GLY A N 1
ATOM 2304 C CA . GLY A 1 294 ? 3.761 -11.064 31.884 1.00 77.38 294 GLY A CA 1
ATOM 2305 C C . GLY A 1 294 ? 2.689 -11.583 30.916 1.00 77.38 294 GLY A C 1
ATOM 2306 O O . GLY A 1 294 ? 1.525 -11.237 31.071 1.00 77.38 294 GLY A O 1
ATOM 2307 N N . GLY A 1 295 ? 3.046 -12.455 29.966 1.00 81.25 295 GLY A N 1
ATOM 2308 C CA . GLY A 1 295 ? 2.095 -13.178 29.109 1.00 81.25 295 GLY A CA 1
ATOM 2309 C C . GLY A 1 295 ? 1.743 -12.494 27.785 1.00 81.25 295 GLY A C 1
ATOM 2310 O O . GLY A 1 295 ? 1.087 -13.129 26.957 1.00 81.25 295 GLY A O 1
ATOM 2311 N N . ALA A 1 296 ? 2.216 -11.262 27.563 1.00 86.88 296 ALA A N 1
ATOM 2312 C CA . ALA A 1 296 ? 2.032 -10.525 26.315 1.00 86.88 296 ALA A CA 1
ATOM 2313 C C . ALA A 1 296 ? 2.646 -11.283 25.128 1.00 86.88 296 ALA A C 1
ATOM 2315 O O . ALA A 1 296 ? 3.768 -11.800 25.209 1.00 86.88 296 ALA A O 1
ATOM 2316 N N . ALA A 1 297 ? 1.895 -11.369 24.031 1.00 90.81 297 ALA A N 1
ATOM 2317 C CA . ALA A 1 297 ? 2.322 -12.051 22.818 1.00 90.81 297 ALA A CA 1
ATOM 2318 C C . ALA A 1 297 ? 3.115 -11.094 21.927 1.00 90.81 297 ALA A C 1
ATOM 2320 O O . ALA A 1 297 ? 2.620 -10.042 21.531 1.00 90.81 297 ALA A O 1
ATOM 2321 N N . ARG A 1 298 ? 4.332 -11.489 21.561 1.00 92.94 298 ARG A N 1
ATOM 2322 C CA . ARG A 1 298 ? 5.177 -10.767 20.616 1.00 92.94 298 ARG A CA 1
ATOM 2323 C C . ARG A 1 298 ? 5.426 -11.625 19.388 1.00 92.94 298 ARG A C 1
ATOM 2325 O O . ARG A 1 298 ? 5.573 -12.839 19.478 1.00 92.94 298 ARG A O 1
ATOM 2332 N N . LEU A 1 299 ? 5.500 -10.978 18.235 1.00 93.94 299 LEU A N 1
ATOM 2333 C CA . LEU A 1 299 ? 5.896 -11.641 17.005 1.00 93.94 299 LEU A CA 1
ATOM 2334 C C . LEU A 1 299 ? 7.372 -12.077 17.084 1.00 93.94 299 LEU A C 1
ATOM 2336 O O . LEU A 1 299 ? 8.230 -11.248 17.401 1.00 93.94 299 LEU A O 1
ATOM 2340 N N . ALA A 1 300 ? 7.659 -13.346 16.779 1.00 94.56 300 ALA A N 1
ATOM 2341 C CA . ALA A 1 300 ? 9.031 -13.850 16.716 1.00 94.56 300 ALA A CA 1
ATOM 2342 C C . ALA A 1 300 ? 9.850 -13.092 15.643 1.00 94.56 300 ALA A C 1
ATOM 2344 O O . ALA A 1 300 ? 9.290 -12.741 14.594 1.00 94.56 300 ALA A O 1
ATOM 2345 N N . PRO A 1 301 ? 11.157 -12.837 15.848 1.00 92.00 301 PRO A N 1
ATOM 2346 C CA . PRO A 1 301 ? 11.983 -12.064 14.913 1.00 92.00 301 PRO A CA 1
ATOM 2347 C C . PRO A 1 301 ? 11.997 -12.603 13.474 1.00 92.00 301 PRO A C 1
ATOM 2349 O O . PRO A 1 301 ? 12.068 -11.833 12.517 1.00 92.00 301 PRO A O 1
ATOM 2352 N N . GLU A 1 302 ? 11.910 -13.920 13.305 1.00 91.69 302 GLU A N 1
ATOM 2353 C CA . GLU A 1 302 ? 11.895 -14.608 12.015 1.00 91.69 302 GLU A CA 1
ATOM 2354 C C . GLU A 1 302 ? 10.512 -14.662 11.353 1.00 91.69 302 GLU A C 1
ATOM 2356 O O . GLU A 1 302 ? 10.414 -15.009 10.172 1.00 91.69 302 GLU A O 1
ATOM 2361 N N . ALA A 1 303 ? 9.438 -14.328 12.077 1.00 93.31 303 ALA A N 1
ATOM 2362 C CA . ALA A 1 303 ? 8.074 -14.483 11.583 1.00 93.31 303 ALA A CA 1
ATOM 2363 C C . ALA A 1 303 ? 7.796 -13.710 10.283 1.00 93.31 303 ALA A C 1
ATOM 2365 O O . ALA A 1 303 ? 7.194 -14.314 9.393 1.00 93.31 303 ALA A O 1
ATOM 2366 N N . PRO A 1 304 ? 8.254 -12.449 10.093 1.00 91.19 304 PRO A N 1
ATOM 2367 C CA . PRO A 1 304 ? 8.085 -11.749 8.821 1.00 91.19 304 PRO A CA 1
ATOM 2368 C C . PRO A 1 304 ? 8.625 -12.541 7.631 1.00 91.19 304 PRO A C 1
ATOM 2370 O O . PRO A 1 304 ? 7.940 -12.693 6.620 1.00 91.19 304 PRO A O 1
ATOM 2373 N N . ARG A 1 305 ? 9.829 -13.103 7.778 1.00 90.06 305 ARG A N 1
ATOM 2374 C CA . ARG A 1 305 ? 10.478 -13.881 6.724 1.00 90.06 305 ARG A CA 1
ATOM 2375 C C . ARG A 1 305 ? 9.776 -15.213 6.497 1.00 90.06 305 ARG A C 1
ATOM 2377 O O . ARG A 1 305 ? 9.414 -15.519 5.368 1.00 90.06 305 ARG A O 1
ATOM 2384 N N . LYS A 1 306 ? 9.508 -15.965 7.567 1.00 93.25 306 LYS A N 1
ATOM 2385 C CA . LYS A 1 306 ? 8.856 -17.278 7.478 1.00 93.25 306 LYS A CA 1
ATOM 2386 C C . LYS A 1 306 ? 7.456 -17.179 6.868 1.00 93.25 306 LYS A C 1
ATOM 2388 O O . LYS A 1 306 ? 7.107 -17.994 6.024 1.00 93.25 306 LYS A O 1
ATOM 2393 N N . LEU A 1 307 ? 6.662 -16.179 7.257 1.00 94.19 307 LEU A N 1
ATOM 2394 C CA . LEU A 1 307 ? 5.322 -15.962 6.704 1.00 94.19 307 LEU A CA 1
ATOM 2395 C C . LEU A 1 307 ? 5.363 -15.534 5.235 1.00 94.19 307 LEU A C 1
ATOM 2397 O O . LEU A 1 307 ? 4.523 -15.968 4.452 1.00 94.19 307 LEU A O 1
ATOM 2401 N N . ALA A 1 308 ? 6.345 -14.720 4.845 1.00 91.00 308 ALA A N 1
ATOM 2402 C CA . ALA A 1 308 ? 6.559 -14.392 3.444 1.00 91.00 308 ALA A CA 1
ATOM 2403 C C . ALA A 1 308 ? 6.939 -15.645 2.626 1.00 91.00 308 ALA A C 1
ATOM 2405 O O . ALA A 1 308 ? 6.409 -15.867 1.537 1.00 91.00 308 ALA A O 1
ATOM 2406 N N . ASP A 1 309 ? 7.809 -16.508 3.138 1.00 91.12 309 ASP A N 1
ATOM 2407 C CA . ASP A 1 309 ? 8.193 -17.728 2.422 1.00 91.12 309 ASP A CA 1
ATOM 2408 C C . ASP A 1 309 ? 7.012 -18.713 2.313 1.00 91.12 309 ASP A C 1
ATOM 2410 O O . ASP A 1 309 ? 6.762 -19.261 1.237 1.00 91.12 309 ASP A O 1
ATOM 2414 N N . LEU A 1 310 ? 6.225 -18.870 3.385 1.00 93.25 310 LEU A N 1
ATOM 2415 C CA . LEU A 1 310 ? 5.024 -19.715 3.407 1.00 93.25 310 LEU A CA 1
ATOM 2416 C C . LEU A 1 310 ? 3.969 -19.273 2.388 1.00 93.25 310 LEU A C 1
ATOM 2418 O O . LEU A 1 310 ? 3.393 -20.122 1.708 1.00 93.25 310 LEU A O 1
ATOM 2422 N N . GLU A 1 311 ? 3.746 -17.966 2.238 1.00 94.19 311 GLU A N 1
ATOM 2423 C CA . GLU A 1 311 ? 2.794 -17.431 1.262 1.00 94.19 311 GLU A CA 1
ATOM 2424 C C . GLU A 1 311 ? 3.164 -17.856 -0.162 1.00 94.19 311 GLU A C 1
ATOM 2426 O O . GLU A 1 311 ? 2.313 -18.347 -0.906 1.00 94.19 311 GLU A O 1
ATOM 2431 N N . LEU A 1 312 ? 4.440 -17.701 -0.539 1.00 92.56 312 LEU A N 1
ATOM 2432 C CA . LEU A 1 312 ? 4.906 -18.062 -1.879 1.00 92.56 312 LEU A CA 1
ATOM 2433 C C . LEU A 1 312 ? 4.904 -19.570 -2.093 1.00 92.56 312 LEU A C 1
ATOM 2435 O O . LEU A 1 312 ? 4.506 -20.021 -3.162 1.00 92.56 312 LEU A O 1
ATOM 2439 N N . GLN A 1 313 ? 5.297 -20.352 -1.086 1.00 92.50 313 GLN A N 1
ATOM 2440 C CA . GLN A 1 313 ? 5.241 -21.811 -1.158 1.00 92.50 313 GLN A CA 1
ATOM 2441 C C . GLN A 1 313 ? 3.804 -22.306 -1.350 1.00 92.50 313 GLN A C 1
ATOM 2443 O O . GLN A 1 313 ? 3.555 -23.133 -2.224 1.00 92.50 313 GLN A O 1
ATOM 2448 N N . GLN A 1 314 ? 2.842 -21.774 -0.590 1.00 93.69 314 GLN A N 1
ATOM 2449 C CA . GLN A 1 314 ? 1.433 -22.142 -0.731 1.00 93.69 314 GLN A CA 1
ATOM 2450 C C . GLN A 1 314 ? 0.870 -21.693 -2.086 1.00 93.69 314 GLN A C 1
ATOM 2452 O O . GLN A 1 314 ? 0.148 -22.447 -2.745 1.00 93.69 314 GLN A O 1
ATOM 2457 N N . ALA A 1 315 ? 1.203 -20.473 -2.517 1.00 94.06 315 ALA A N 1
ATOM 2458 C CA . ALA A 1 315 ? 0.769 -19.947 -3.802 1.00 94.06 315 ALA A CA 1
ATOM 2459 C C . ALA A 1 315 ? 1.348 -20.750 -4.972 1.00 94.06 315 ALA A C 1
ATOM 2461 O O . ALA A 1 315 ? 0.594 -21.037 -5.900 1.00 94.06 315 ALA A O 1
ATOM 2462 N N . GLY A 1 316 ? 2.628 -21.123 -4.907 1.00 92.62 316 GLY A N 1
ATOM 2463 C CA . GLY A 1 316 ? 3.341 -21.928 -5.895 1.00 92.62 316 GLY A CA 1
ATOM 2464 C C . GLY A 1 316 ? 2.838 -23.368 -5.959 1.00 92.62 316 GLY A C 1
ATOM 2465 O O . GLY A 1 316 ? 2.474 -23.830 -7.033 1.00 92.62 316 GLY A O 1
ATOM 2466 N N . ALA A 1 317 ? 2.667 -24.036 -4.815 1.00 91.62 317 ALA A N 1
ATOM 2467 C CA . ALA A 1 317 ? 2.119 -25.395 -4.763 1.00 91.62 317 ALA A CA 1
ATOM 2468 C C . ALA A 1 317 ? 0.704 -25.491 -5.371 1.00 91.62 317 ALA A C 1
ATOM 2470 O O . ALA A 1 317 ? 0.330 -26.489 -5.988 1.00 91.62 317 ALA A O 1
ATOM 2471 N N . ALA A 1 318 ? -0.102 -24.428 -5.251 1.00 93.00 318 ALA A N 1
ATOM 2472 C CA . ALA A 1 318 ? -1.412 -24.354 -5.903 1.00 93.00 318 ALA A CA 1
ATOM 2473 C C . ALA A 1 318 ? -1.332 -24.263 -7.445 1.00 93.00 318 ALA A C 1
ATOM 2475 O O . ALA A 1 318 ? -2.339 -24.469 -8.127 1.00 93.00 318 ALA A O 1
ATOM 2476 N N . LEU A 1 319 ? -0.161 -23.939 -7.999 1.00 92.69 319 LEU A N 1
ATOM 2477 C CA . LEU A 1 319 ? 0.110 -23.841 -9.434 1.00 92.69 319 LEU A CA 1
ATOM 2478 C C . LEU A 1 319 ? 0.722 -25.117 -10.020 1.00 92.69 319 LEU A C 1
ATOM 2480 O O . LEU A 1 319 ? 0.616 -25.312 -11.233 1.00 92.69 319 LEU A O 1
ATOM 2484 N N . ASP A 1 320 ? 1.252 -26.011 -9.180 1.00 89.25 320 ASP A N 1
ATOM 2485 C CA . ASP A 1 320 ? 1.970 -27.221 -9.601 1.00 89.25 320 ASP A CA 1
ATOM 2486 C C . ASP A 1 320 ? 1.197 -28.058 -10.629 1.00 89.25 320 ASP A C 1
ATOM 2488 O O . ASP A 1 320 ? 1.745 -28.503 -11.635 1.00 89.25 320 ASP A O 1
ATOM 2492 N N . LYS A 1 321 ? -0.117 -28.227 -10.426 1.00 87.75 321 LYS A N 1
ATOM 2493 C CA . LYS A 1 321 ? -0.972 -29.018 -11.330 1.00 87.75 321 LYS A CA 1
ATOM 2494 C C . LYS A 1 321 ? -1.132 -28.408 -12.725 1.00 87.75 321 LYS A C 1
ATOM 2496 O O . LYS A 1 321 ? -1.472 -29.137 -13.651 1.00 87.75 321 LYS A O 1
ATOM 2501 N N . ARG A 1 322 ? -0.982 -27.086 -12.860 1.00 89.50 322 ARG A N 1
ATOM 2502 C CA . ARG A 1 322 ? -1.204 -26.358 -14.121 1.00 89.50 322 ARG A CA 1
ATOM 2503 C C . ARG A 1 322 ? 0.093 -26.127 -14.888 1.00 89.50 322 ARG A C 1
ATOM 2505 O O . ARG A 1 322 ? 0.081 -26.247 -16.107 1.00 89.50 322 ARG A O 1
ATOM 2512 N N . TYR A 1 323 ? 1.177 -25.804 -14.186 1.00 89.88 323 TYR A N 1
ATOM 2513 C CA . TYR A 1 323 ? 2.416 -25.333 -14.813 1.00 89.88 323 TYR A CA 1
ATOM 2514 C C . TYR A 1 323 ? 3.655 -26.171 -14.456 1.00 89.88 323 TYR A C 1
ATOM 2516 O O . TYR A 1 323 ? 4.719 -25.953 -15.027 1.00 89.88 323 TYR A O 1
ATOM 2524 N N . GLY A 1 324 ? 3.528 -27.167 -13.574 1.00 89.94 324 GLY A N 1
ATOM 2525 C CA . GLY A 1 324 ? 4.655 -27.937 -13.047 1.00 89.94 324 GLY A CA 1
ATOM 2526 C C . GLY A 1 324 ? 5.229 -27.326 -11.769 1.00 89.94 324 GLY A C 1
ATOM 2527 O O . GLY A 1 324 ? 4.716 -26.333 -11.265 1.00 89.94 324 GLY A O 1
ATOM 2528 N N . GLN A 1 325 ? 6.293 -27.936 -11.247 1.00 92.06 325 GLN A N 1
ATOM 2529 C CA . GLN A 1 325 ? 6.850 -27.633 -9.927 1.00 92.06 325 GLN A CA 1
ATOM 2530 C C . GLN A 1 325 ? 7.212 -26.150 -9.737 1.00 92.06 325 GLN A C 1
ATOM 2532 O O . GLN A 1 325 ? 7.887 -25.547 -10.573 1.00 92.06 325 GLN A O 1
ATOM 2537 N N . TYR A 1 326 ? 6.806 -25.589 -8.598 1.00 92.81 326 TYR A N 1
ATOM 2538 C CA . TYR A 1 326 ? 7.220 -24.255 -8.177 1.00 92.81 326 TYR A CA 1
ATOM 2539 C C . TYR A 1 326 ? 8.729 -24.155 -7.890 1.00 92.81 326 TYR A C 1
ATOM 2541 O O . TYR A 1 326 ? 9.270 -24.904 -7.070 1.00 92.81 326 TYR A O 1
ATOM 2549 N N . ALA A 1 327 ? 9.378 -23.170 -8.511 1.00 91.06 327 ALA A N 1
ATOM 2550 C CA . ALA A 1 327 ? 10.743 -22.746 -8.233 1.00 91.06 327 ALA A CA 1
ATOM 2551 C C . ALA A 1 327 ? 10.735 -21.374 -7.537 1.00 91.06 327 ALA A C 1
ATOM 2553 O O . ALA A 1 327 ? 10.102 -20.416 -7.980 1.00 91.06 327 ALA A O 1
ATOM 2554 N N . ALA A 1 328 ? 11.427 -21.277 -6.400 1.00 90.88 328 ALA A N 1
ATOM 2555 C CA . ALA A 1 328 ? 11.529 -20.023 -5.665 1.00 90.88 328 ALA A CA 1
ATOM 2556 C C . ALA A 1 328 ? 12.593 -19.117 -6.297 1.00 90.88 328 ALA A C 1
ATOM 2558 O O . ALA A 1 328 ? 13.765 -19.490 -6.348 1.00 90.88 328 ALA A O 1
ATOM 2559 N N . LEU A 1 329 ? 12.207 -17.893 -6.670 1.00 89.88 329 LEU A N 1
ATOM 2560 C CA . LEU A 1 329 ? 13.118 -16.910 -7.271 1.00 89.88 329 LEU A CA 1
ATOM 2561 C C . LEU A 1 329 ? 14.317 -16.563 -6.368 1.00 89.88 329 LEU A C 1
ATOM 2563 O O . LEU A 1 329 ? 15.373 -16.184 -6.862 1.00 89.88 329 LEU A O 1
ATOM 2567 N N . ASP A 1 330 ? 14.195 -16.710 -5.045 1.00 87.94 330 ASP A N 1
ATOM 2568 C CA . ASP A 1 330 ? 15.329 -16.534 -4.126 1.00 87.94 330 ASP A CA 1
ATOM 2569 C C . ASP A 1 330 ? 16.461 -17.537 -4.377 1.00 87.94 330 ASP A C 1
ATOM 2571 O O . ASP A 1 330 ? 17.630 -17.196 -4.192 1.00 87.94 330 ASP A O 1
ATOM 2575 N N . ALA A 1 331 ? 16.122 -18.760 -4.793 1.00 86.81 331 ALA A N 1
ATOM 2576 C CA . ALA A 1 331 ? 17.094 -19.813 -5.057 1.00 86.81 331 ALA A CA 1
ATOM 2577 C C . ALA A 1 331 ? 17.792 -19.610 -6.405 1.00 86.81 331 ALA A C 1
ATOM 2579 O O . ALA A 1 331 ? 18.997 -19.829 -6.511 1.00 86.81 331 ALA A O 1
ATOM 2580 N N . THR A 1 332 ? 17.045 -19.184 -7.423 1.00 86.00 332 THR A N 1
ATOM 2581 C CA . THR A 1 332 ? 17.547 -19.089 -8.799 1.00 86.00 332 THR A CA 1
ATOM 2582 C C . THR A 1 332 ? 18.072 -17.708 -9.156 1.00 86.00 332 THR A C 1
ATOM 2584 O O . THR A 1 332 ? 18.924 -17.591 -10.030 1.00 86.00 332 THR A O 1
ATOM 2587 N N . ARG A 1 333 ? 17.662 -16.671 -8.411 1.00 89.38 333 ARG A N 1
ATOM 2588 C CA . ARG A 1 333 ? 18.057 -15.255 -8.533 1.00 89.38 333 ARG A CA 1
ATOM 2589 C C . ARG A 1 333 ? 17.590 -14.577 -9.819 1.00 89.38 333 ARG A C 1
ATOM 2591 O O . ARG A 1 333 ? 17.260 -13.393 -9.781 1.00 89.38 333 ARG A O 1
ATOM 2598 N N . GLU A 1 334 ? 17.533 -15.297 -10.925 1.00 90.62 334 GLU A N 1
ATOM 2599 C CA . GLU A 1 334 ? 17.008 -14.842 -12.201 1.00 90.62 334 GLU A CA 1
ATOM 2600 C C . GLU A 1 334 ? 16.265 -15.969 -12.914 1.00 90.62 334 GLU A C 1
ATOM 2602 O O . GLU A 1 334 ? 16.606 -17.137 -12.761 1.00 90.62 334 GLU A O 1
ATOM 2607 N N . GLU A 1 335 ? 15.236 -15.611 -13.679 1.00 90.25 335 GLU A N 1
ATOM 2608 C CA . GLU A 1 335 ? 14.380 -16.573 -14.365 1.00 90.25 335 GLU A CA 1
ATOM 2609 C C . GLU A 1 335 ? 13.828 -16.042 -15.681 1.00 90.25 335 GLU A C 1
ATOM 2611 O O . GLU A 1 335 ? 13.378 -14.894 -15.766 1.00 90.25 335 GLU A O 1
ATOM 2616 N N . LYS A 1 336 ? 13.783 -16.903 -16.700 1.00 91.38 336 LYS A N 1
ATOM 2617 C CA . LYS A 1 336 ? 13.157 -16.607 -17.995 1.00 91.38 336 LYS A CA 1
ATOM 2618 C C . LYS A 1 336 ? 11.945 -17.507 -18.198 1.00 91.38 336 LYS A C 1
ATOM 2620 O O . LYS A 1 336 ? 11.997 -18.705 -17.944 1.00 91.38 336 LYS A O 1
ATOM 2625 N N . GLY A 1 337 ? 10.850 -16.940 -18.686 1.00 92.31 337 GLY A N 1
ATOM 2626 C CA . GLY A 1 337 ? 9.624 -17.700 -18.904 1.00 92.31 337 GLY A CA 1
ATOM 2627 C C . GLY A 1 337 ? 8.522 -16.885 -19.558 1.00 92.31 337 GLY A C 1
ATOM 2628 O O . GLY A 1 337 ? 8.698 -15.716 -19.890 1.00 92.31 337 GLY A O 1
ATOM 2629 N N . LEU A 1 338 ? 7.369 -17.510 -19.752 1.00 93.88 338 LEU A N 1
ATOM 2630 C CA . LEU A 1 338 ? 6.163 -16.863 -20.248 1.00 93.88 338 LEU A CA 1
ATOM 2631 C C . LEU A 1 338 ? 5.353 -16.332 -19.065 1.00 93.88 338 LEU A C 1
ATOM 2633 O O . LEU A 1 338 ? 5.028 -17.101 -18.162 1.00 93.88 338 LEU A O 1
ATOM 2637 N N . LEU A 1 339 ? 4.978 -15.052 -19.068 1.00 93.94 339 LEU A N 1
ATOM 2638 C CA . LEU A 1 339 ? 4.018 -14.564 -18.078 1.00 93.94 339 LEU A CA 1
ATOM 2639 C C . LEU A 1 339 ? 2.631 -15.098 -18.447 1.00 93.94 339 LEU A C 1
ATOM 2641 O O . LEU A 1 339 ? 2.080 -14.721 -19.477 1.00 93.94 339 LEU A O 1
ATOM 2645 N N . VAL A 1 340 ? 2.072 -15.992 -17.634 1.00 94.62 340 VAL A N 1
ATOM 2646 C CA . VAL A 1 340 ? 0.831 -16.722 -17.964 1.00 94.62 340 VAL A CA 1
ATOM 2647 C C . VAL A 1 340 ? -0.401 -16.179 -17.253 1.00 94.62 340 VAL A C 1
ATOM 2649 O O . VAL A 1 340 ? -1.490 -16.196 -17.817 1.00 94.62 340 VAL A O 1
ATOM 2652 N N . GLU A 1 341 ? -0.247 -15.671 -16.034 1.00 94.75 341 GLU A N 1
ATOM 2653 C CA . GLU A 1 341 ? -1.330 -15.041 -15.279 1.00 94.75 341 GLU A CA 1
ATOM 2654 C C . GLU A 1 341 ? -0.766 -14.045 -14.254 1.00 94.75 341 GLU A C 1
ATOM 2656 O O . GLU A 1 341 ? 0.424 -14.062 -13.926 1.00 94.75 341 GLU A O 1
ATOM 2661 N N . VAL A 1 342 ? -1.633 -13.171 -13.742 1.00 93.69 342 VAL A N 1
ATOM 2662 C CA . VAL A 1 342 ? -1.348 -12.312 -12.587 1.00 93.69 342 VAL A CA 1
ATOM 2663 C C . VAL A 1 342 ? -2.218 -12.788 -11.435 1.00 93.69 342 VAL A C 1
ATOM 2665 O O . VAL A 1 342 ? -3.415 -13.012 -11.612 1.00 93.69 342 VAL A O 1
ATOM 2668 N N . LYS A 1 343 ? -1.615 -12.955 -10.262 1.00 92.94 343 LYS A N 1
ATOM 2669 C CA . LYS A 1 343 ? -2.277 -13.451 -9.061 1.00 92.94 343 LYS A CA 1
ATOM 2670 C C . LYS A 1 343 ? -2.163 -12.428 -7.943 1.00 92.94 343 LYS A C 1
ATOM 2672 O O . LYS A 1 343 ? -1.063 -11.993 -7.605 1.00 92.94 343 LYS A O 1
ATOM 2677 N N . ASP A 1 344 ? -3.298 -12.081 -7.354 1.00 91.06 344 ASP A N 1
ATOM 2678 C CA . ASP A 1 344 ? -3.337 -11.238 -6.166 1.00 91.06 344 ASP A CA 1
ATOM 2679 C C . ASP A 1 344 ? -3.130 -12.126 -4.930 1.00 91.06 344 ASP A C 1
ATOM 2681 O O . ASP A 1 344 ? -3.889 -13.067 -4.684 1.00 91.06 344 ASP A O 1
ATOM 2685 N N . LEU A 1 345 ? -2.056 -11.862 -4.187 1.00 91.12 345 LEU A N 1
ATOM 2686 C CA . LEU A 1 345 ? -1.742 -12.492 -2.907 1.00 91.12 345 LEU A CA 1
ATOM 2687 C C . LEU A 1 345 ? -1.932 -11.469 -1.771 1.00 91.12 345 LEU A C 1
ATOM 2689 O O . LEU A 1 345 ? -1.932 -10.262 -2.030 1.00 91.12 345 LEU A O 1
ATOM 2693 N N . PRO A 1 346 ? -2.069 -11.911 -0.507 1.00 88.81 346 PRO A N 1
ATOM 2694 C CA . PRO A 1 346 ? -2.167 -11.008 0.641 1.00 88.81 346 PRO A CA 1
ATOM 2695 C C . PRO A 1 346 ? -1.078 -9.928 0.688 1.00 88.81 346 PRO A C 1
ATOM 2697 O O . PRO A 1 346 ? -1.383 -8.785 1.027 1.00 88.81 346 PRO A O 1
ATOM 2700 N N . SER A 1 347 ? 0.168 -10.251 0.323 1.00 85.75 347 SER A N 1
ATOM 2701 C CA . SER A 1 347 ? 1.279 -9.286 0.307 1.00 85.75 347 SER A CA 1
ATOM 2702 C C . SER A 1 347 ? 1.335 -8.385 -0.933 1.00 85.75 347 SER A C 1
ATOM 2704 O O . SER A 1 347 ? 2.119 -7.435 -0.950 1.00 85.75 347 SER A O 1
ATOM 2706 N N . GLY A 1 348 ? 0.513 -8.641 -1.953 1.00 86.75 348 GLY A N 1
ATOM 2707 C CA . GLY A 1 348 ? 0.444 -7.847 -3.178 1.00 86.75 348 GLY A CA 1
ATOM 2708 C C . GLY A 1 348 ? 0.304 -8.698 -4.437 1.00 86.75 348 GLY A C 1
ATOM 2709 O O . GLY A 1 348 ? -0.002 -9.887 -4.391 1.00 86.75 348 GLY A O 1
ATOM 2710 N N . ARG A 1 349 ? 0.524 -8.073 -5.595 1.00 89.94 349 ARG A N 1
ATOM 2711 C CA . ARG A 1 349 ? 0.323 -8.704 -6.908 1.00 89.94 349 ARG A CA 1
ATOM 2712 C C . ARG A 1 349 ? 1.579 -9.418 -7.386 1.00 89.94 349 ARG A C 1
ATOM 2714 O O . ARG A 1 349 ? 2.675 -8.853 -7.346 1.00 89.94 349 ARG A O 1
ATOM 2721 N N . PHE A 1 350 ? 1.407 -10.626 -7.909 1.00 92.44 350 PHE A N 1
ATOM 2722 C CA . PHE A 1 350 ? 2.485 -11.459 -8.430 1.00 92.44 350 PHE A CA 1
ATOM 2723 C C . PHE A 1 350 ? 2.221 -11.875 -9.874 1.00 92.44 350 PHE A C 1
ATOM 2725 O O . PHE A 1 350 ? 1.121 -12.287 -10.231 1.00 92.44 350 PHE A O 1
ATOM 2732 N N . ALA A 1 351 ? 3.253 -11.773 -10.702 1.00 93.62 351 ALA A N 1
ATOM 2733 C CA . ALA A 1 351 ? 3.298 -12.373 -12.019 1.00 93.62 351 ALA A CA 1
ATOM 2734 C C . ALA A 1 351 ? 3.650 -13.858 -11.884 1.00 93.62 351 ALA A C 1
ATOM 2736 O O . ALA A 1 351 ? 4.606 -14.220 -11.192 1.00 93.62 351 ALA A O 1
ATOM 2737 N N . VAL A 1 352 ? 2.878 -14.702 -12.563 1.00 95.88 352 VAL A N 1
ATOM 2738 C CA . VAL A 1 352 ? 3.134 -16.135 -12.687 1.00 95.88 352 VAL A CA 1
ATOM 2739 C C . VAL A 1 352 ? 3.904 -16.371 -13.976 1.00 95.88 352 VAL A C 1
ATOM 2741 O O . VAL A 1 352 ? 3.413 -16.053 -15.061 1.00 95.88 352 VAL A O 1
ATOM 2744 N N . ILE A 1 353 ? 5.111 -16.912 -13.852 1.00 94.88 353 ILE A N 1
ATOM 2745 C CA . ILE A 1 353 ? 6.053 -17.091 -14.955 1.00 94.88 353 ILE A CA 1
ATOM 2746 C C . ILE A 1 353 ? 6.245 -18.587 -15.168 1.00 94.88 353 ILE A C 1
ATOM 2748 O O . ILE A 1 353 ? 6.807 -19.260 -14.311 1.00 94.88 353 ILE A O 1
ATOM 2752 N N . ALA A 1 354 ? 5.744 -19.109 -16.285 1.00 94.25 354 ALA A N 1
ATOM 2753 C CA . ALA A 1 354 ? 5.890 -20.512 -16.656 1.00 94.25 354 ALA A CA 1
ATOM 2754 C C . ALA A 1 354 ? 7.186 -20.724 -17.449 1.00 94.25 354 ALA A C 1
ATOM 2756 O O . ALA A 1 354 ? 7.445 -20.004 -18.421 1.00 94.25 354 ALA A O 1
ATOM 2757 N N . HIS A 1 355 ? 7.983 -21.713 -17.053 1.00 90.56 355 HIS A N 1
ATOM 2758 C CA . HIS A 1 355 ? 9.268 -22.000 -17.690 1.00 90.56 355 HIS A CA 1
ATOM 2759 C C . HIS A 1 355 ? 9.105 -22.927 -18.906 1.00 90.56 355 HIS A C 1
ATOM 2761 O O . HIS A 1 355 ? 8.244 -23.812 -18.886 1.00 90.56 355 HIS A O 1
ATOM 2767 N N . PRO A 1 356 ? 9.921 -22.771 -19.965 1.00 83.12 356 PRO A N 1
ATOM 2768 C CA . PRO A 1 356 ? 9.883 -23.645 -21.143 1.00 83.12 356 PRO A CA 1
ATOM 2769 C C . PRO A 1 356 ? 10.147 -25.125 -20.827 1.00 83.12 356 PRO A C 1
ATOM 2771 O O . PRO A 1 356 ? 9.521 -26.006 -21.413 1.00 83.12 356 PRO A O 1
ATOM 2774 N N . GLU A 1 357 ? 11.068 -25.392 -19.904 1.00 80.19 357 GLU A N 1
ATOM 2775 C CA . GLU A 1 357 ? 11.452 -26.718 -19.403 1.00 80.19 357 GLU A CA 1
ATOM 2776 C C . GLU A 1 357 ? 10.423 -27.342 -18.443 1.00 80.19 357 GLU A C 1
ATOM 2778 O O . GLU A 1 357 ? 10.552 -28.508 -18.066 1.00 80.19 357 GLU A O 1
ATOM 2783 N N . GLY A 1 358 ? 9.371 -26.594 -18.105 1.00 82.75 358 GLY A N 1
ATOM 2784 C CA . GLY A 1 358 ? 8.364 -26.963 -17.122 1.00 82.75 358 GLY A CA 1
ATOM 2785 C C . GLY A 1 358 ? 8.669 -26.389 -15.741 1.00 82.75 358 GLY A C 1
ATOM 2786 O O . GLY A 1 358 ? 9.819 -26.197 -15.359 1.00 82.75 358 GLY A O 1
ATOM 2787 N N . GLY A 1 359 ? 7.609 -26.113 -14.984 1.00 90.50 359 GLY A N 1
ATOM 2788 C CA . GLY A 1 359 ? 7.695 -25.432 -13.700 1.00 90.50 359 GLY A CA 1
ATOM 2789 C C . GLY A 1 359 ? 7.182 -24.001 -13.759 1.00 90.50 359 GLY A C 1
ATOM 2790 O O . GLY A 1 359 ? 6.832 -23.464 -14.816 1.00 90.50 359 GLY A O 1
ATOM 2791 N N . VAL A 1 360 ? 7.143 -23.374 -12.588 1.00 94.38 360 VAL A N 1
ATOM 2792 C CA . VAL A 1 360 ? 6.608 -22.023 -12.434 1.00 94.38 360 VAL A CA 1
ATOM 2793 C C . VAL A 1 360 ? 7.345 -21.231 -11.368 1.00 94.38 360 VAL A C 1
ATOM 2795 O O . VAL A 1 360 ? 7.660 -21.754 -10.303 1.00 94.38 360 VAL A O 1
ATOM 2798 N N . THR A 1 361 ? 7.534 -19.942 -11.619 1.00 94.62 361 THR A N 1
ATOM 2799 C CA . THR A 1 361 ? 8.066 -18.985 -10.649 1.00 94.62 361 THR A CA 1
ATOM 2800 C C . THR A 1 361 ? 7.063 -17.865 -10.397 1.00 94.62 361 THR A C 1
ATOM 2802 O O . THR A 1 361 ? 6.345 -17.418 -11.294 1.00 94.62 361 THR A O 1
ATOM 2805 N N . LEU A 1 362 ? 7.020 -17.394 -9.150 1.00 94.31 362 LEU A N 1
ATOM 2806 C CA . LEU A 1 362 ? 6.265 -16.217 -8.737 1.00 94.31 362 LEU A CA 1
ATOM 2807 C C . LEU A 1 362 ? 7.220 -15.046 -8.533 1.00 94.31 362 LEU A C 1
ATOM 2809 O O . LEU A 1 362 ? 8.148 -15.122 -7.729 1.00 94.31 362 LEU A O 1
ATOM 2813 N N . ALA A 1 363 ? 6.951 -13.940 -9.218 1.00 92.25 363 ALA A N 1
ATOM 2814 C CA . ALA A 1 363 ? 7.693 -12.696 -9.069 1.00 92.25 363 ALA A CA 1
ATOM 2815 C C . ALA A 1 363 ? 6.728 -11.531 -8.812 1.00 92.25 363 ALA A C 1
ATOM 2817 O O . ALA A 1 363 ? 5.580 -11.595 -9.247 1.00 92.25 363 ALA A O 1
ATOM 2818 N N . PRO A 1 364 ? 7.147 -10.448 -8.139 1.00 90.56 364 PRO A N 1
ATOM 2819 C CA . PRO A 1 364 ? 6.355 -9.232 -8.035 1.00 90.56 364 PRO A CA 1
ATOM 2820 C C . PRO A 1 364 ? 5.863 -8.756 -9.399 1.00 90.56 364 PRO A C 1
ATOM 2822 O O . PRO A 1 364 ? 6.660 -8.579 -10.321 1.00 90.56 364 PRO A O 1
ATOM 2825 N N . ALA A 1 365 ? 4.559 -8.528 -9.525 1.00 88.81 365 ALA A N 1
ATOM 2826 C CA . ALA A 1 365 ? 3.990 -8.063 -10.777 1.00 88.81 365 ALA A CA 1
ATOM 2827 C C . ALA A 1 365 ? 4.437 -6.614 -11.057 1.00 88.81 365 ALA A C 1
ATOM 2829 O O . ALA A 1 365 ? 4.297 -5.746 -10.183 1.00 88.81 365 ALA A O 1
ATOM 2830 N N . PRO A 1 366 ? 4.948 -6.302 -12.263 1.00 83.31 366 PRO A N 1
ATOM 2831 C CA . PRO A 1 366 ? 5.038 -4.913 -12.696 1.00 83.31 366 PRO A CA 1
ATOM 2832 C C . PRO A 1 366 ? 3.626 -4.311 -12.814 1.00 83.31 366 PRO A C 1
ATOM 2834 O O . PRO A 1 366 ? 2.639 -5.033 -12.936 1.00 83.31 366 PRO A O 1
ATOM 2837 N N . ARG A 1 367 ? 3.504 -2.976 -12.783 1.00 79.44 367 ARG A N 1
ATOM 2838 C CA . ARG A 1 367 ? 2.187 -2.298 -12.797 1.00 79.44 367 ARG A CA 1
ATOM 2839 C C . ARG A 1 367 ? 1.321 -2.644 -14.012 1.00 79.44 367 ARG A C 1
ATOM 2841 O O . ARG A 1 367 ? 0.107 -2.605 -13.903 1.00 79.44 367 ARG A O 1
ATOM 2848 N N . ASN A 1 368 ? 1.957 -2.986 -15.126 1.00 78.44 368 ASN A N 1
ATOM 2849 C CA . ASN A 1 368 ? 1.348 -3.330 -16.407 1.00 78.44 368 ASN A CA 1
ATOM 2850 C C . ASN A 1 368 ? 1.347 -4.839 -16.688 1.00 78.44 368 ASN A C 1
ATOM 2852 O O . ASN A 1 368 ? 1.353 -5.238 -17.854 1.00 78.44 368 ASN A O 1
ATOM 2856 N N . ALA A 1 369 ? 1.416 -5.683 -15.654 1.00 86.38 369 ALA A N 1
ATOM 2857 C CA . ALA A 1 369 ? 1.576 -7.128 -15.813 1.00 86.38 369 ALA A CA 1
ATOM 2858 C C . ALA A 1 369 ? 0.488 -7.768 -16.692 1.00 86.38 369 ALA A C 1
ATOM 2860 O O . ALA A 1 369 ? 0.776 -8.697 -17.440 1.00 86.38 369 ALA A O 1
ATOM 2861 N N . GLU A 1 370 ? -0.731 -7.235 -16.682 1.00 88.62 370 GLU A N 1
ATOM 2862 C CA . GLU A 1 370 ? -1.845 -7.691 -17.514 1.00 88.62 370 GLU A CA 1
ATOM 2863 C C . GLU A 1 370 ? -1.542 -7.564 -19.010 1.00 88.62 370 GLU A C 1
ATOM 2865 O O . GLU A 1 370 ? -1.830 -8.475 -19.782 1.00 88.62 370 GLU A O 1
ATOM 2870 N N . ALA A 1 371 ? -0.883 -6.479 -19.425 1.00 86.56 371 ALA A N 1
ATOM 2871 C CA . ALA A 1 371 ? -0.468 -6.267 -20.813 1.00 86.56 371 ALA A CA 1
ATOM 2872 C C . ALA A 1 371 ? 0.724 -7.154 -21.232 1.00 86.56 371 ALA A C 1
ATOM 2874 O O . ALA A 1 371 ? 1.144 -7.141 -22.400 1.00 86.56 371 ALA A O 1
ATOM 2875 N N . LEU A 1 372 ? 1.307 -7.882 -20.275 1.00 85.62 372 LEU A N 1
ATOM 2876 C CA . LEU A 1 372 ? 2.425 -8.800 -20.469 1.00 85.62 372 LEU A CA 1
ATOM 2877 C C . LEU A 1 372 ? 1.996 -10.269 -20.461 1.00 85.62 372 LEU A C 1
ATOM 2879 O O . LEU A 1 372 ? 2.830 -11.124 -20.749 1.00 85.62 372 LEU A O 1
ATOM 2883 N N . ILE A 1 373 ? 0.724 -10.572 -20.189 1.00 92.69 373 ILE A N 1
ATOM 2884 C CA . ILE A 1 373 ? 0.209 -11.941 -20.274 1.00 92.69 373 ILE A CA 1
ATOM 2885 C C . ILE A 1 373 ? 0.426 -12.474 -21.699 1.00 92.69 373 ILE A C 1
ATOM 2887 O O . ILE A 1 373 ? 0.093 -11.819 -22.686 1.00 92.69 373 ILE A O 1
ATOM 2891 N N . GLY A 1 374 ? 1.032 -13.655 -21.798 1.00 90.00 374 GLY A N 1
ATOM 2892 C CA . GLY A 1 374 ? 1.434 -14.296 -23.047 1.00 90.00 374 GLY A CA 1
ATOM 2893 C C . GLY A 1 374 ? 2.752 -13.789 -23.640 1.00 90.00 374 GLY A C 1
ATOM 2894 O O . GLY A 1 374 ? 3.103 -14.213 -24.738 1.00 90.00 374 GLY A O 1
ATOM 2895 N N . LYS A 1 375 ? 3.499 -12.905 -22.962 1.00 89.38 375 LYS A N 1
ATOM 2896 C CA . LYS A 1 375 ? 4.814 -12.431 -23.430 1.00 89.38 375 LYS A CA 1
ATOM 2897 C C . LYS A 1 375 ? 5.964 -13.109 -22.680 1.00 89.38 375 LYS A C 1
ATOM 2899 O O . LYS A 1 375 ? 5.856 -13.328 -21.470 1.00 89.38 375 LYS A O 1
ATOM 2904 N N . PRO A 1 376 ? 7.077 -13.425 -23.367 1.00 90.75 376 PRO A N 1
ATOM 2905 C CA . PRO A 1 376 ? 8.268 -13.940 -22.713 1.00 90.75 376 PRO A CA 1
ATOM 2906 C C . PRO A 1 376 ? 8.963 -12.826 -21.919 1.00 90.75 376 PRO A C 1
ATOM 2908 O O . PRO A 1 376 ? 9.223 -11.729 -22.423 1.00 90.75 376 PRO A O 1
ATOM 2911 N N . VAL A 1 377 ? 9.258 -13.113 -20.658 1.00 91.25 377 VAL A N 1
ATOM 2912 C CA . VAL A 1 377 ? 9.856 -12.201 -19.687 1.00 91.25 377 VAL A CA 1
ATOM 2913 C C . VAL A 1 377 ? 11.086 -12.829 -19.040 1.00 91.25 377 VAL A C 1
ATOM 2915 O O . VAL A 1 377 ? 11.205 -14.043 -18.920 1.00 91.25 377 VAL A O 1
ATOM 2918 N N . HIS A 1 378 ? 11.998 -11.969 -18.615 1.00 90.75 378 HIS A N 1
ATOM 2919 C CA . HIS A 1 378 ? 13.142 -12.254 -17.773 1.00 90.75 378 HIS A CA 1
ATOM 2920 C C . HIS A 1 378 ? 12.971 -11.453 -16.482 1.00 90.75 378 HIS A C 1
ATOM 2922 O O . HIS A 1 378 ? 12.859 -10.222 -16.526 1.00 90.75 378 HIS A O 1
ATOM 2928 N N . VAL A 1 379 ? 12.928 -12.142 -15.348 1.00 90.31 379 VAL A N 1
ATOM 2929 C CA . VAL A 1 379 ? 12.884 -11.535 -14.020 1.00 90.31 379 VAL A CA 1
ATOM 2930 C C . VAL A 1 379 ? 14.199 -11.749 -13.293 1.00 90.31 379 VAL A C 1
ATOM 2932 O O . VAL A 1 379 ? 14.760 -12.832 -13.326 1.00 90.31 379 VAL A O 1
ATOM 2935 N N . GLU A 1 380 ? 14.685 -10.705 -12.634 1.00 89.88 380 GLU A N 1
ATOM 2936 C CA . GLU A 1 380 ? 15.976 -10.688 -11.947 1.00 89.88 380 GLU A CA 1
ATOM 2937 C C . GLU A 1 380 ? 15.787 -10.080 -10.552 1.00 89.88 380 GLU A C 1
ATOM 2939 O O . GLU A 1 380 ? 15.360 -8.926 -10.416 1.00 89.88 380 GLU A O 1
ATOM 2944 N N . LEU A 1 381 ? 16.093 -10.849 -9.509 1.00 88.69 381 LEU A N 1
ATOM 2945 C CA . LEU A 1 381 ? 16.085 -10.408 -8.117 1.00 88.69 381 LEU A CA 1
ATOM 2946 C C . LEU A 1 381 ? 17.346 -9.579 -7.832 1.00 88.69 381 LEU A C 1
ATOM 2948 O O . LEU A 1 381 ? 18.469 -9.991 -8.124 1.00 88.69 381 LEU A O 1
ATOM 2952 N N . ALA A 1 382 ? 17.184 -8.395 -7.238 1.00 85.44 382 ALA A N 1
ATOM 2953 C CA . ALA A 1 382 ? 18.304 -7.498 -6.948 1.00 85.44 382 ALA A CA 1
ATOM 2954 C C . ALA A 1 382 ? 19.360 -8.163 -6.038 1.00 85.44 382 ALA A C 1
ATOM 2956 O O . ALA A 1 382 ? 18.994 -8.855 -5.089 1.00 85.44 382 ALA A O 1
ATOM 2957 N N . ALA A 1 383 ? 20.654 -7.947 -6.331 1.00 73.44 383 ALA A N 1
ATOM 2958 C CA . ALA A 1 383 ? 21.825 -8.686 -5.811 1.00 73.44 383 ALA A CA 1
ATOM 2959 C C . ALA A 1 383 ? 21.832 -8.983 -4.293 1.00 73.44 383 ALA A C 1
ATOM 2961 O O . ALA A 1 383 ? 22.246 -10.067 -3.903 1.00 73.44 383 ALA A O 1
ATOM 2962 N N . ASP A 1 384 ? 21.274 -8.090 -3.470 1.00 78.38 384 ASP A N 1
ATOM 2963 C CA . ASP A 1 384 ? 21.259 -8.200 -2.000 1.00 78.38 384 ASP A CA 1
ATOM 2964 C C . ASP A 1 384 ? 19.840 -8.225 -1.406 1.00 78.38 384 ASP A C 1
ATOM 2966 O O . ASP A 1 384 ? 19.611 -7.787 -0.279 1.00 78.38 384 ASP A O 1
ATOM 2970 N N . ARG A 1 385 ? 18.848 -8.654 -2.191 1.00 82.62 385 ARG A N 1
ATOM 2971 C CA . ARG A 1 385 ? 17.443 -8.726 -1.771 1.00 82.62 385 ARG A CA 1
ATOM 2972 C C . ARG A 1 385 ? 16.958 -10.161 -1.699 1.00 82.62 385 ARG A C 1
ATOM 2974 O O . ARG A 1 385 ? 17.325 -10.974 -2.548 1.00 82.62 385 ARG A O 1
ATOM 2981 N N . HIS A 1 386 ? 16.094 -10.416 -0.725 1.00 85.62 386 HIS A N 1
ATOM 2982 C CA . HIS A 1 386 ? 15.267 -11.616 -0.630 1.00 85.62 386 HIS A CA 1
ATOM 2983 C C . HIS A 1 386 ? 13.821 -11.254 -0.969 1.00 85.62 386 HIS A C 1
ATOM 2985 O O . HIS A 1 386 ? 13.357 -10.154 -0.654 1.00 85.62 386 HIS A O 1
ATOM 2991 N N . MET A 1 387 ? 13.045 -12.188 -1.510 1.00 85.50 387 MET A N 1
ATOM 2992 C CA . MET A 1 387 ? 11.609 -11.990 -1.715 1.00 85.50 387 MET A CA 1
ATOM 2993 C C . MET A 1 387 ? 10.871 -11.718 -0.408 1.00 85.50 387 MET A C 1
ATOM 2995 O O . MET A 1 387 ? 9.804 -11.112 -0.425 1.00 85.50 387 MET A O 1
ATOM 2999 N N . ALA A 1 388 ? 11.427 -12.130 0.728 1.00 83.06 388 ALA A N 1
ATOM 3000 C CA . ALA A 1 388 ? 10.862 -11.891 2.050 1.00 83.06 388 ALA A CA 1
ATOM 3001 C C . ALA A 1 388 ? 10.979 -10.424 2.490 1.00 83.06 388 ALA A C 1
ATOM 3003 O O . ALA A 1 388 ? 10.161 -9.949 3.276 1.00 83.06 388 ALA A O 1
ATOM 3004 N N . ASP A 1 389 ? 11.921 -9.664 1.919 1.00 81.19 389 ASP A N 1
ATOM 3005 C CA . ASP A 1 389 ? 12.100 -8.242 2.228 1.00 81.19 389 ASP A CA 1
ATOM 3006 C C . ASP A 1 389 ? 10.876 -7.405 1.830 1.00 81.19 389 ASP A C 1
ATOM 3008 O O . ASP A 1 389 ? 10.727 -6.266 2.285 1.00 81.19 389 ASP A O 1
ATOM 3012 N N . ARG A 1 390 ? 9.970 -7.969 1.014 1.00 82.88 390 ARG A N 1
ATOM 3013 C CA . ARG A 1 390 ? 8.704 -7.351 0.589 1.00 82.88 390 ARG A CA 1
ATOM 3014 C C . ARG A 1 390 ? 7.792 -6.939 1.734 1.00 82.88 390 ARG A C 1
ATOM 3016 O O . ARG A 1 390 ? 6.954 -6.063 1.557 1.00 82.88 390 ARG A O 1
ATOM 3023 N N . VAL A 1 391 ? 7.984 -7.520 2.917 1.00 76.88 391 VAL A N 1
ATOM 3024 C CA . VAL A 1 391 ? 7.246 -7.132 4.122 1.00 76.88 391 VAL A CA 1
ATOM 3025 C C . VAL A 1 391 ? 7.480 -5.660 4.492 1.00 76.88 391 VAL A C 1
ATOM 3027 O O . VAL A 1 391 ? 6.566 -4.994 4.989 1.00 76.88 391 VAL A O 1
ATOM 3030 N N . HIS A 1 392 ? 8.678 -5.134 4.219 1.00 69.56 392 HIS A N 1
ATOM 3031 C CA . HIS A 1 392 ? 9.082 -3.762 4.554 1.00 69.56 392 HIS A CA 1
ATOM 3032 C C . HIS A 1 392 ? 9.528 -2.941 3.340 1.00 69.56 392 HIS A C 1
ATOM 3034 O O . HIS A 1 392 ? 9.648 -1.719 3.422 1.00 69.56 392 HIS A O 1
ATOM 3040 N N . THR A 1 393 ? 9.781 -3.601 2.213 1.00 68.75 393 THR A N 1
ATOM 3041 C CA . THR A 1 393 ? 10.327 -2.996 1.002 1.00 68.75 393 THR A CA 1
ATOM 3042 C C . THR A 1 393 ? 9.271 -3.001 -0.104 1.00 68.75 393 THR A C 1
ATOM 3044 O O . THR A 1 393 ? 8.649 -4.036 -0.335 1.00 68.75 393 THR A O 1
ATOM 3047 N N . PRO A 1 394 ? 9.078 -1.894 -0.849 1.00 71.81 394 PRO A N 1
ATOM 3048 C CA . PRO A 1 394 ? 8.171 -1.889 -1.990 1.00 71.81 394 PRO A CA 1
ATOM 3049 C C . PRO A 1 394 ? 8.532 -2.993 -2.988 1.00 71.81 394 PRO A C 1
ATOM 3051 O O . PRO A 1 394 ? 9.658 -3.039 -3.493 1.00 71.81 394 PRO A O 1
ATOM 3054 N N . MET A 1 395 ? 7.559 -3.844 -3.310 1.00 75.38 395 MET A N 1
ATOM 3055 C CA . MET A 1 395 ? 7.736 -5.029 -4.158 1.00 75.38 395 MET A CA 1
ATOM 3056 C C . MET A 1 395 ? 8.425 -4.733 -5.502 1.00 75.38 395 MET A C 1
ATOM 3058 O O . MET A 1 395 ? 9.281 -5.491 -5.948 1.00 75.38 395 MET A O 1
ATOM 3062 N N . GLN A 1 396 ? 8.131 -3.574 -6.099 1.00 68.56 396 GLN A N 1
ATOM 3063 C CA . GLN A 1 396 ? 8.692 -3.112 -7.380 1.00 68.56 396 GLN A CA 1
ATOM 3064 C C . GLN A 1 396 ? 10.210 -2.858 -7.349 1.00 68.56 396 GLN A C 1
ATOM 3066 O O . GLN A 1 396 ? 10.832 -2.697 -8.395 1.00 68.56 396 GLN A O 1
ATOM 3071 N N . THR A 1 397 ? 10.813 -2.775 -6.162 1.00 73.81 397 THR A N 1
ATOM 3072 C CA . THR A 1 397 ? 12.262 -2.566 -6.004 1.00 73.81 397 THR A CA 1
ATOM 3073 C C . THR A 1 397 ? 13.039 -3.869 -5.840 1.00 73.81 397 THR A C 1
ATOM 3075 O O . THR A 1 397 ? 14.264 -3.856 -5.947 1.00 73.81 397 THR A O 1
ATOM 3078 N N . LEU A 1 398 ? 12.338 -4.981 -5.597 1.00 77.62 398 LEU A N 1
ATOM 3079 C CA . LEU A 1 398 ? 12.951 -6.286 -5.363 1.00 77.62 398 LEU A CA 1
ATOM 3080 C C . LEU A 1 398 ? 13.350 -6.948 -6.676 1.00 77.62 398 LEU A C 1
ATOM 3082 O O . LEU A 1 398 ? 14.467 -7.442 -6.797 1.00 77.62 398 LEU A O 1
ATOM 3086 N N . VAL A 1 399 ? 12.454 -6.913 -7.662 1.00 83.81 399 VAL A N 1
ATOM 3087 C CA . VAL A 1 399 ? 12.617 -7.638 -8.922 1.00 83.81 399 VAL A CA 1
ATOM 3088 C C . VAL A 1 399 ? 12.585 -6.682 -10.103 1.00 83.81 399 VAL A C 1
ATOM 3090 O O . VAL A 1 399 ? 11.723 -5.810 -10.212 1.00 83.81 399 VAL A O 1
ATOM 3093 N N . ARG A 1 400 ? 13.533 -6.864 -11.019 1.00 84.25 400 ARG A N 1
ATOM 3094 C CA . ARG A 1 400 ? 13.544 -6.218 -12.329 1.00 84.25 400 ARG A CA 1
ATOM 3095 C C . ARG A 1 400 ? 12.937 -7.173 -13.340 1.00 84.25 400 ARG A C 1
ATOM 3097 O O . ARG A 1 400 ? 13.442 -8.271 -13.511 1.00 84.25 400 ARG A O 1
ATOM 3104 N N . THR A 1 401 ? 11.895 -6.729 -14.033 1.00 83.88 401 THR A N 1
ATOM 3105 C CA . THR A 1 401 ? 11.271 -7.489 -15.124 1.00 83.88 401 THR A CA 1
ATOM 3106 C C . THR A 1 401 ? 11.656 -6.865 -16.461 1.00 83.88 401 THR A C 1
ATOM 3108 O O . THR A 1 401 ? 11.608 -5.643 -16.607 1.00 83.88 401 THR A O 1
ATOM 3111 N N . LYS A 1 402 ? 12.052 -7.687 -17.432 1.00 84.81 402 LYS A N 1
ATOM 3112 C CA . LYS A 1 402 ? 12.349 -7.295 -18.817 1.00 84.81 402 LYS A CA 1
ATOM 3113 C C . LYS A 1 402 ? 11.637 -8.251 -19.770 1.00 84.81 402 LYS A C 1
ATOM 3115 O O . LYS A 1 402 ? 11.583 -9.439 -19.506 1.00 84.81 402 LYS A O 1
ATOM 3120 N N . VAL A 1 403 ? 11.112 -7.761 -20.882 1.00 82.38 403 VAL A N 1
ATOM 3121 C CA . VAL A 1 403 ? 10.520 -8.581 -21.944 1.00 82.38 403 VAL A CA 1
ATOM 3122 C C . VAL A 1 403 ? 11.669 -8.968 -22.844 1.00 82.38 403 VAL A C 1
ATOM 3124 O O . VAL A 1 403 ? 12.498 -8.132 -23.209 1.00 82.38 403 VAL A O 1
ATOM 3127 N N . ILE A 1 404 ? 11.726 -10.246 -23.158 1.00 84.69 404 ILE A N 1
ATOM 3128 C CA . ILE A 1 404 ? 12.749 -10.819 -24.021 1.00 84.69 404 ILE A CA 1
ATOM 3129 C C . ILE A 1 404 ? 12.096 -11.274 -25.321 1.00 84.69 404 ILE A C 1
ATOM 3131 O O . ILE A 1 404 ? 10.881 -11.182 -25.480 1.00 84.69 404 ILE A O 1
ATOM 3135 N N . THR A 1 405 ? 12.883 -11.723 -26.292 1.00 81.25 405 THR A N 1
ATOM 3136 C CA . THR A 1 405 ? 12.315 -12.332 -27.499 1.00 81.25 405 THR A CA 1
ATOM 3137 C C . THR A 1 405 ? 12.126 -13.835 -27.304 1.00 81.25 405 THR A C 1
ATOM 3139 O O . THR A 1 405 ? 12.803 -14.456 -26.486 1.00 81.25 405 THR A O 1
ATOM 3142 N N . GLU A 1 406 ? 11.264 -14.465 -28.105 1.00 75.75 406 GLU A N 1
ATOM 3143 C CA . GLU A 1 406 ? 11.136 -15.935 -28.121 1.00 75.75 406 GLU A CA 1
ATOM 3144 C C . GLU A 1 406 ? 12.470 -16.639 -28.430 1.00 75.75 406 GLU A C 1
ATOM 3146 O O . GLU A 1 406 ? 12.734 -17.749 -27.963 1.00 75.75 406 GLU A O 1
ATOM 3151 N N . ARG A 1 407 ? 13.358 -15.975 -29.184 1.00 70.69 407 ARG A N 1
ATOM 3152 C CA . ARG A 1 407 ? 14.712 -16.476 -29.455 1.00 70.69 407 ARG A CA 1
ATOM 3153 C C . ARG A 1 407 ? 15.579 -16.484 -28.203 1.00 70.69 407 ARG A C 1
ATOM 3155 O O . ARG A 1 407 ? 16.367 -17.407 -28.041 1.00 70.69 407 ARG A O 1
ATOM 3162 N N . ASP A 1 408 ? 15.438 -15.491 -27.332 1.00 72.62 408 ASP A N 1
ATOM 3163 C CA . ASP A 1 408 ? 16.186 -15.416 -26.073 1.00 72.62 408 ASP A CA 1
ATOM 3164 C C . ASP A 1 408 ? 15.678 -16.446 -25.061 1.00 72.62 408 ASP A C 1
ATOM 3166 O O . ASP A 1 408 ? 16.480 -17.028 -24.337 1.00 72.62 408 ASP A O 1
ATOM 3170 N N . LEU A 1 409 ? 14.372 -16.732 -25.083 1.00 71.75 409 LEU A N 1
ATOM 3171 C CA . LEU A 1 409 ? 13.760 -17.836 -24.339 1.00 71.75 409 LEU A CA 1
ATOM 3172 C C . LEU A 1 409 ? 14.313 -19.203 -24.792 1.00 71.75 409 LEU A C 1
ATOM 3174 O O . LEU A 1 409 ? 14.457 -20.122 -23.998 1.00 71.75 409 LEU A O 1
ATOM 3178 N N . SER A 1 410 ? 14.654 -19.326 -26.078 1.00 62.25 410 SER A N 1
ATOM 3179 C CA . SER A 1 410 ? 15.153 -20.566 -26.687 1.00 62.25 410 SER A CA 1
ATOM 3180 C C . SER A 1 410 ? 16.682 -20.711 -26.658 1.00 62.25 410 SER A C 1
ATOM 3182 O O . SER A 1 410 ? 17.189 -21.787 -26.957 1.00 62.25 410 SER A O 1
ATOM 3184 N N . ARG A 1 411 ? 17.437 -19.644 -26.358 1.00 55.53 411 ARG A N 1
ATOM 3185 C CA . ARG A 1 411 ? 18.913 -19.617 -26.440 1.00 55.53 411 ARG A CA 1
ATOM 3186 C C . ARG A 1 411 ? 19.634 -20.232 -25.242 1.00 55.53 411 ARG A C 1
ATOM 3188 O O . ARG A 1 411 ? 20.808 -20.548 -25.389 1.00 55.53 411 ARG A O 1
ATOM 3195 N N . ASP A 1 412 ? 18.944 -20.482 -24.129 1.00 52.28 412 ASP A N 1
ATOM 3196 C CA . ASP A 1 412 ? 19.463 -21.343 -23.048 1.00 52.28 412 ASP A CA 1
ATOM 3197 C C . ASP A 1 412 ? 19.481 -22.836 -23.432 1.00 52.28 412 ASP A C 1
ATOM 3199 O O . ASP A 1 412 ? 19.945 -23.685 -22.672 1.00 52.28 412 ASP A O 1
ATOM 3203 N N . ARG A 1 413 ? 19.067 -23.175 -24.665 1.00 46.47 413 ARG A N 1
ATOM 3204 C CA . ARG A 1 413 ? 19.349 -24.473 -25.284 1.00 46.47 413 ARG A CA 1
ATOM 3205 C C . ARG A 1 413 ? 20.842 -24.617 -25.577 1.00 46.47 413 ARG A C 1
ATOM 3207 O O . ARG A 1 413 ? 21.301 -24.458 -26.707 1.00 46.47 413 ARG A O 1
ATOM 3214 N N . GLY A 1 414 ? 21.588 -25.069 -24.580 1.00 39.06 414 GLY A N 1
ATOM 3215 C CA . GLY A 1 414 ? 22.673 -26.006 -24.828 1.00 39.06 414 GLY A CA 1
ATOM 3216 C C . GLY A 1 414 ? 22.091 -27.347 -25.277 1.00 39.06 414 GLY A C 1
ATOM 3217 O O . GLY A 1 414 ? 22.049 -28.259 -24.468 1.00 39.06 414 GLY A O 1
ATOM 3218 N N . LEU A 1 415 ? 21.577 -27.429 -26.513 1.00 35.09 415 LEU A N 1
ATOM 3219 C CA . LEU A 1 415 ? 21.454 -28.619 -27.375 1.00 35.09 415 LEU A CA 1
ATOM 3220 C C . LEU A 1 415 ? 20.628 -28.254 -28.620 1.00 35.09 415 LEU A C 1
ATOM 3222 O O . LEU A 1 415 ? 19.571 -27.628 -28.535 1.00 35.09 415 LEU A O 1
ATOM 3226 N N . GLY A 1 416 ? 21.193 -28.594 -29.779 1.00 33.62 416 GLY A N 1
ATOM 3227 C CA . GLY A 1 416 ? 20.713 -28.221 -31.103 1.00 33.62 416 GLY A CA 1
ATOM 3228 C C . GLY A 1 416 ? 19.345 -28.794 -31.468 1.00 33.62 416 GLY A C 1
ATOM 3229 O O . GLY A 1 416 ? 18.849 -29.728 -30.841 1.00 33.62 416 GLY A O 1
ATOM 3230 N N . LEU A 1 417 ? 18.775 -28.157 -32.495 1.00 31.42 417 LEU A N 1
ATOM 3231 C CA . LEU A 1 417 ? 17.633 -28.618 -33.286 1.00 31.42 417 LEU A CA 1
ATOM 3232 C C . LEU A 1 417 ? 17.734 -30.093 -33.684 1.00 31.42 417 LEU A C 1
ATOM 3234 O O . LEU A 1 417 ? 18.861 -30.530 -34.015 1.00 31.42 417 LEU A O 1
#

Radius of gyration: 26.63 Å; Cα contacts (8 Å, |Δi|>4): 673; chains: 1; bounding box: 64×74×65 Å

InterPro domains:
  IPR021795 Protein of unknown function DUF3363 [PF11843] (35-378)

Secondary structure (DSSP, 8-state):
------------HHHHHHHHHHHHHTT-----SSHHHHHHHHHHHHHHHHHHHHHHHHHHHT---EEEE-SSS--SPEEEEEEEEEEEETTTTEEEEEEEETTS-EEEEEPPTTTTTTSSS---TT-EEEEEEE---SS-HHHHHHHHHHHTTTTEE-HHHHHHHHHHTT-SSHHHHHHHHHHHHHHHHHTTSSEE-TTS-EE--TTHHHHHHHHHHH------EEEEE-SS-S-TT-TT-SS--HHHHHHHHTHHHHHHT-SS--HHHHHHHHHHHHHHHHHHHTT-EEEPTTS-EEE-TTHHHHHHHHHHHHHHHTTHHHH-SEE-HHHHSEEEEEEEEEEEETTEEEEEEE-TTS-EEEEEPPTTGGGGTTSEEEEEE-TT--GGGGGTS-GGGTEEEEE--HHHHHTT--S--

Foldseek 3Di:
DPDPDDDDDDDDPVVLLVVLLVCLVVVPPDDDPDPVSVVSSVVSNLVVVVCVVCVVVCVQQVHPAEAEDWLVPAPDKWKFFFADKDQSDPVVSWIWTWGCTLVSYTYIYTDDPAQEVLALDDDDGQFIKIKHKDFAQLQHPLNVVQLVCCVVPVQKADLVVQLVVQQQQPDVDSPVVSVVSLVVLVVCVVVVQWAQDPVRIIRHDNCSSVVSVVVVVVDPDGPITIHMDGLWDDHLLPLLQLADHPLLVCLQVLSLVVLVPDPDGTPRSVSSNVSNVSNLVNCVVVVQWDADDVGRTHGHPCSLQRSLVRQQQVVQVVCCVPFHHADECQVVQKDKAQQADWDATGLGIWTWGHAPVTGIYTAHADSVNVVRHGFIKMKGAPPPDDSSCSSPDSRPVGIRIGTDDVVVSVVVPPPDD

Organism: NCBI:txid410659

Sequence (417 aa):
EKFGRTLELYGSTEDVQRMVELSVKHKLDVTFTDPRLNELRQEMGEQQQIARVLKPVLEQEHTREFVQVSKDELPEPVQGVVVARGVANELTGSEYLAVAGTDGKVHYVGLSAHAERHMDAPARVGELVELSRYTPPPATAADRTLAAQAGRNEGIYDPQRHLQSAIARVIEDPEAYVAAHQRRAEALVARGHVERLVDGRYRVPSDLEARLERELAAGRDRASFVRVTAPSRGDFREHRVMAFTALDREIARGTLDALQQVPNPTTTQQALRTALEARVETLDKIGLIERQPGGAARLAPEAPRKLADLELQQAGAALDKRYGQYAALDATREEKGLLVEVKDLPSGRFAVIAHPEGGVTLAPAPRNAEALIGKPVHVELAADRHMADRVHTPMQTLVRTKVITERDLSRDRGLGL

Nearest PDB structures (foldseek):
  6zqg-assembly1_DT  TM=3.461E-01  e=1.895E-01  Saccharomyces cerevisiae S288C
  5y8t-assembly2_B  TM=3.237E-01  e=1.013E+00  Bacillus spizizenii str. W23
  6lg2-assembly1_A  TM=3.191E-01  e=1.267E+00  Corynebacterium glutamicum ATCC 13032

Mean predicted aligned error: 9.97 Å

Solvent-accessible surface area (backbone atoms only — not comparable to full-atom values): 23198 Å² total; per-residue (Å²): 139,92,72,86,79,85,75,91,81,88,72,55,76,67,53,52,53,49,49,40,49,51,33,49,76,68,69,51,96,73,84,60,92,50,66,67,56,44,50,50,34,50,54,54,39,51,51,54,50,50,50,61,68,42,44,67,55,29,63,65,30,74,41,90,53,68,43,82,53,44,56,85,75,36,90,63,71,45,47,26,33,26,74,40,72,51,76,67,34,85,90,80,66,32,34,29,40,32,25,42,24,78,85,60,34,34,38,36,32,73,46,53,94,67,20,45,63,91,50,97,62,78,89,50,72,45,20,40,33,33,42,32,62,40,65,72,62,69,52,44,74,60,53,52,47,47,40,54,53,2,61,78,44,90,25,38,32,48,61,68,62,48,30,58,52,28,55,59,45,56,46,87,48,27,65,63,52,40,50,50,47,48,52,50,48,50,56,32,35,78,70,70,64,28,46,77,45,97,85,74,31,32,43,36,48,94,57,45,54,66,51,39,42,56,53,49,76,74,48,90,77,74,82,46,38,52,29,56,44,62,64,21,60,57,58,63,69,61,40,82,58,60,44,48,41,42,60,58,55,36,38,64,70,43,46,52,66,58,53,71,70,46,90,80,62,26,52,60,42,51,52,50,41,54,25,42,54,54,26,50,56,52,35,42,77,72,69,31,48,41,69,44,98,89,67,53,70,34,62,33,92,60,33,58,44,54,23,37,50,44,33,51,51,55,57,30,59,75,37,27,90,81,42,32,60,56,47,60,48,75,80,62,39,52,51,63,23,33,26,69,49,77,46,84,47,48,76,44,53,26,29,33,30,36,32,89,92,58,11,28,33,67,42,66,37,58,98,50,44,77,85,36,50,79,36,41,32,36,41,36,46,40,96,91,56,54,79,39,49,48,84,84,37,67,51,77,75,43,47,50,59,26,65,53,51,75,65,61,72,54,59,79,53,91,63,82,134